Protein AF-A0A954YT57-F1 (afdb_monomer)

Nearest PDB structures (foldseek):
  4zlr-assembly1_A  TM=7.685E-01  e=3.872E-14  Drosophila melanogaster
  5ex7-assembly1_A  TM=7.494E-01  e=1.288E-13  Drosophila melanogaster
  1q7f-assembly1_A  TM=7.457E-01  e=2.349E-13  Drosophila melanogaster
  1yo8-assembly1_A  TM=1.963E-01  e=2.088E-12  Homo sapiens
  1ux6-assembly1_A  TM=4.502E-01  e=1.079E-05  Homo sapiens

pLDDT: mean 80.04, std 21.48, range [21.47, 98.56]

Foldseek 3Di:
DVVVVVVVVVVVVVVVVVVVVPPPDPDPPPPPQLQDPFKFKDFLFFQCPVDHQKFWFFQDWDAAQQGKIKTWTWIFHVVPTDTWTWIWIQHPVSDIDTLDTQCQQVPNQGQAGWNEWYADNQGWIWTQRQVSQWIWIQHPVSHIDTLFHQCAQVPPDGRHGWHYWEAELQRWIWTWHQDQWGWIWIQHPVSHIDTLDTNQQFQYWYAANQGWIWTAHQVFQFIWIQHPVSDIDTLGGVVLQAHRWAEWDAANQGWIWIDRQCSLFIWIAGPVSDIDTLDGVVNVRHRWAAWEAENQGWIWTWGDPDDPDWAIWIWTAGPVSDIDINGGGASVVHRDTAACQRYWYAHNQRWIWTRGRGTIMIMAGQQCPLSDHCSRALDRNFRDVVQDQLCPPSHGCRRDQQRNPLPAGPVRALDSRFNDPDQDQQLPPSRHLRGDQAPQNCPLQAHDPVNPNHPHHHALDRNFRDNVQDQQQPPSHGLRGDLARQNCPLQAGDPVHNNPPGHHALDRHFRDVVSDDPPPPSHGPRRADQQCPLSAGLVRALDSNFRDPDQDLQLPPSHHLRRDQAPQNCPQQAGDPDRDHPPTHHALDRNFHDVPSDDPPPPSHGPRRDPDDDDDDDDDDDDDDDDDDDDDDDDDADQQQCLPAGPVQAPPNPQHVPQPDADSNGDHDDDDDDDDDDDDDDDDDDDDDDDDDDDDDDDDDDDDDDDDDDDDDDDDDDDDD

Sequence (721 aa):
MNARKQDQRLADKTRRAALLLLVATGSLLFASSDAQAGYAISRILDGLKFKPGKYFLPEAMTVDDAGNVFVAGLQRIQDPFEETGMVLKIAVDGEITELMDATGDGQGNTLGRPQAIAVDDEGNVYVGASHSKNVFMIAPSGNVTEILDESGDGNGHTLNWPNAIDIGPDGAVYVSEFSSDRDVFKIAPNGQVSMVEGNYRCTNMAVDGDGNVFTTSEAHDNVRRTDTEGNRTEVVRREDGLETPYGLTLDGDGNVFVAGLFSDNVLKRSPDGTITEVIGPDDGLIRPFGIALNSAGTLYVTASQMVNASGSRVFEVKPNGEVTRLINFRVPETNIYLNNAEDVVVDSRDVVYIAGSSTVVKIAPDADEDGVGDVDDNCPDMANTEQTDTDGDGLGDVCDDDIDGDGVLNFADNCPTFASADLDDTDGDGIGDPCDDCTDTDGDGFGDPEFSENTCEPDNCPDVFNENQDDTDEDGLGDACDECTDTDGDGFGNPEFDPTSCDIDNCPHTANPDQADLNGDGIGDACADDTDGDGILDFADNCPTVASNDLNDTDGDGRGDACDECTDTDGDGFGDPGFSANTCPVDNCPDTPNDDQADANGDGVGDACSTRTEDDTPGQSSPGNGSSPRTQADEPESDTDGDGVPDDVDKCPNTPSDATEIDPDGCEYLDTEYEWETPTSDTQMVTPTSAPCGAMGMIAVPLIMLGLSGFGHRRRVADAV

Mean predicted aligned error: 18.2 Å

Structure (mmCIF, N/CA/C/O backbone):
data_AF-A0A954YT57-F1
#
_entry.id   AF-A0A954YT57-F1
#
loop_
_atom_site.group_PDB
_atom_site.id
_atom_site.type_symbol
_atom_site.label_atom_id
_atom_site.label_alt_id
_atom_site.label_comp_id
_atom_site.label_asym_id
_atom_site.label_entity_id
_atom_site.label_seq_id
_atom_site.pdbx_PDB_ins_code
_atom_site.Cartn_x
_atom_site.Cartn_y
_atom_site.Cartn_z
_atom_site.occupancy
_atom_site.B_iso_or_equiv
_atom_site.auth_seq_id
_atom_site.auth_comp_id
_atom_site.auth_asym_id
_atom_site.auth_atom_id
_atom_site.pdbx_PDB_model_num
ATOM 1 N N . MET A 1 1 ? 0.771 -60.830 31.333 1.00 49.91 1 MET A N 1
ATOM 2 C CA . MET A 1 1 ? 1.831 -59.828 31.605 1.00 49.91 1 MET A CA 1
ATOM 3 C C . MET A 1 1 ? 2.977 -59.790 30.581 1.00 49.91 1 MET A C 1
ATOM 5 O O . MET A 1 1 ? 3.720 -58.821 30.618 1.00 49.91 1 MET A O 1
ATOM 9 N N . ASN A 1 2 ? 3.095 -60.735 29.632 1.00 46.69 2 ASN A N 1
ATOM 10 C CA . ASN A 1 2 ? 4.126 -60.676 28.573 1.00 46.69 2 ASN A CA 1
ATOM 11 C C . ASN A 1 2 ? 3.642 -60.175 27.195 1.00 46.69 2 ASN A C 1
ATOM 13 O O . ASN A 1 2 ? 4.485 -59.825 26.384 1.00 46.69 2 ASN A O 1
ATOM 17 N N . ALA A 1 3 ? 2.330 -60.039 26.952 1.00 42.31 3 ALA A N 1
ATOM 18 C CA . ALA A 1 3 ? 1.809 -59.448 25.708 1.00 42.31 3 ALA A CA 1
ATOM 19 C C . ALA A 1 3 ? 1.867 -57.902 25.709 1.00 42.31 3 ALA A C 1
ATOM 21 O O . ALA A 1 3 ? 2.352 -57.302 24.761 1.00 42.31 3 ALA A O 1
ATOM 22 N N . ARG A 1 4 ? 1.543 -57.241 26.836 1.00 43.75 4 ARG A N 1
ATOM 23 C CA . ARG A 1 4 ? 1.638 -55.766 26.969 1.00 43.75 4 ARG A CA 1
ATOM 24 C C . ARG A 1 4 ? 3.066 -55.197 26.918 1.00 43.75 4 ARG A C 1
ATOM 26 O O . ARG A 1 4 ? 3.230 -54.003 26.717 1.00 43.75 4 ARG A O 1
ATOM 33 N N . LYS A 1 5 ? 4.100 -56.031 27.097 1.00 42.03 5 LYS A N 1
ATOM 34 C CA . LYS A 1 5 ? 5.511 -55.610 26.989 1.00 42.03 5 LYS A CA 1
ATOM 35 C C . LYS A 1 5 ? 6.080 -55.748 25.571 1.00 42.03 5 LYS A C 1
ATOM 37 O O . LYS A 1 5 ? 7.144 -55.191 25.311 1.00 42.03 5 LYS A O 1
ATOM 42 N N . GLN A 1 6 ? 5.409 -56.479 24.673 1.00 43.28 6 GLN A N 1
ATOM 43 C CA . GLN A 1 6 ? 5.810 -56.570 23.265 1.00 43.28 6 GLN A CA 1
ATOM 44 C C . GLN A 1 6 ? 5.217 -55.427 22.428 1.00 43.28 6 GLN A C 1
ATOM 46 O O . GLN A 1 6 ? 5.959 -54.862 21.630 1.00 43.28 6 GLN A O 1
ATOM 51 N N . ASP A 1 7 ? 3.986 -54.984 22.708 1.00 46.38 7 ASP A N 1
ATOM 52 C CA . ASP A 1 7 ? 3.383 -53.824 22.024 1.00 46.38 7 ASP A CA 1
ATOM 53 C C . ASP A 1 7 ? 4.095 -52.502 22.344 1.00 46.38 7 ASP A C 1
ATOM 55 O O . ASP A 1 7 ? 4.372 -51.711 21.446 1.00 46.38 7 ASP A O 1
ATOM 59 N N . GLN A 1 8 ? 4.518 -52.292 23.597 1.00 47.44 8 GLN A N 1
ATOM 60 C CA . GLN A 1 8 ? 5.313 -51.108 23.955 1.00 47.44 8 GLN A CA 1
ATOM 61 C C . GLN A 1 8 ? 6.699 -51.096 23.293 1.00 47.44 8 GLN A C 1
ATOM 63 O O . GLN A 1 8 ? 7.213 -50.029 22.992 1.00 47.44 8 GLN A O 1
ATOM 68 N N . ARG A 1 9 ? 7.304 -52.259 23.011 1.00 47.16 9 ARG A N 1
ATOM 69 C CA . ARG A 1 9 ? 8.608 -52.328 22.322 1.00 47.16 9 ARG A CA 1
ATOM 70 C C . ARG A 1 9 ? 8.506 -52.156 20.806 1.00 47.16 9 ARG A C 1
ATOM 72 O O . ARG A 1 9 ? 9.510 -51.805 20.190 1.00 47.16 9 ARG A O 1
ATOM 79 N N . LEU A 1 10 ? 7.338 -52.407 20.211 1.00 42.94 10 LEU A N 1
ATOM 80 C CA . LEU A 1 10 ? 7.090 -52.177 18.787 1.00 42.94 10 LEU A CA 1
ATOM 81 C C . LEU A 1 10 ? 6.712 -50.708 18.529 1.00 42.94 10 LEU A C 1
ATOM 83 O O . LEU A 1 10 ? 7.255 -50.099 17.611 1.00 42.94 10 LEU A O 1
ATOM 87 N N . ALA A 1 11 ? 5.913 -50.093 19.408 1.00 43.00 11 ALA A N 1
ATOM 88 C CA . ALA A 1 11 ? 5.608 -48.658 19.357 1.00 43.00 11 ALA A CA 1
ATOM 89 C C . ALA A 1 11 ? 6.862 -47.777 19.547 1.00 43.00 11 ALA A C 1
ATOM 91 O O . ALA A 1 11 ? 7.052 -46.796 18.830 1.00 43.00 11 ALA A O 1
ATOM 92 N N . ASP A 1 12 ? 7.776 -48.175 20.439 1.00 46.19 12 ASP A N 1
ATOM 93 C CA . ASP A 1 12 ? 9.014 -47.432 20.718 1.00 46.19 12 ASP A CA 1
ATOM 94 C C . ASP A 1 12 ? 10.093 -47.637 19.628 1.00 46.19 12 ASP A C 1
ATOM 96 O O . ASP A 1 12 ? 10.911 -46.758 19.364 1.00 46.19 12 ASP A O 1
ATOM 100 N N . LYS A 1 13 ? 10.059 -48.770 18.905 1.00 43.59 13 LYS A N 1
ATOM 101 C CA . LYS A 1 13 ? 10.885 -48.986 17.699 1.00 43.59 13 LYS A CA 1
ATOM 102 C C . LYS A 1 13 ? 10.374 -48.217 16.481 1.00 43.59 13 LYS A C 1
ATOM 104 O O . LYS A 1 13 ? 11.192 -47.784 15.678 1.00 43.59 13 LYS A O 1
ATOM 109 N N . THR A 1 14 ? 9.063 -48.014 16.369 1.00 43.34 14 THR A N 1
ATOM 110 C CA . THR A 1 14 ? 8.462 -47.233 15.274 1.00 43.34 14 THR A CA 1
ATOM 111 C C . THR A 1 14 ? 8.696 -45.732 15.489 1.00 43.34 14 THR A C 1
ATOM 113 O O . THR A 1 14 ? 9.052 -45.031 14.548 1.00 43.34 14 THR A O 1
ATOM 116 N N . ARG A 1 15 ? 8.666 -45.254 16.746 1.00 44.72 15 ARG A N 1
ATOM 117 C CA . ARG A 1 15 ? 9.078 -43.882 17.105 1.00 44.72 15 ARG A CA 1
ATOM 118 C C . ARG A 1 15 ? 10.580 -43.629 16.939 1.00 44.72 15 ARG A C 1
ATOM 120 O O . ARG A 1 15 ? 10.960 -42.560 16.483 1.00 44.72 15 ARG A O 1
ATOM 127 N N . ARG A 1 16 ? 11.445 -44.607 17.239 1.00 40.72 16 ARG A N 1
ATOM 128 C CA . ARG A 1 16 ? 12.899 -44.478 17.006 1.00 40.72 16 ARG A CA 1
ATOM 129 C C . ARG A 1 16 ? 13.315 -44.613 15.540 1.00 40.72 16 ARG A C 1
ATOM 131 O O . ARG A 1 16 ? 14.372 -44.106 15.195 1.00 40.72 16 ARG A O 1
ATOM 138 N N . ALA A 1 17 ? 12.519 -45.267 14.693 1.00 35.84 17 ALA A N 1
ATOM 139 C CA . ALA A 1 17 ? 12.749 -45.299 13.247 1.00 35.84 17 ALA A CA 1
ATOM 140 C C . ALA A 1 17 ? 12.279 -44.004 12.558 1.00 35.84 17 ALA A C 1
ATOM 142 O O . ALA A 1 17 ? 12.962 -43.528 11.660 1.00 35.84 17 ALA A O 1
ATOM 143 N N . ALA A 1 18 ? 11.188 -43.388 13.033 1.00 36.59 18 ALA A N 1
ATOM 144 C CA . ALA A 1 18 ? 10.742 -42.074 12.559 1.00 36.59 18 ALA A CA 1
ATOM 145 C C . ALA A 1 18 ? 11.694 -40.933 12.976 1.00 36.59 18 ALA A C 1
ATOM 147 O O . ALA A 1 18 ? 11.866 -39.975 12.234 1.00 36.59 18 ALA A O 1
ATOM 148 N N . LEU A 1 19 ? 12.380 -41.066 14.118 1.00 34.22 19 LEU A N 1
ATOM 149 C CA . LEU A 1 19 ? 13.350 -40.073 14.598 1.00 34.22 19 LEU A CA 1
ATOM 150 C C . LEU A 1 19 ? 14.771 -40.247 14.017 1.00 34.22 19 LEU A C 1
ATOM 152 O O . LEU A 1 19 ? 15.619 -39.389 14.231 1.00 34.22 19 LEU A O 1
ATOM 156 N N . LEU A 1 20 ? 15.058 -41.342 13.297 1.00 33.34 20 LEU A N 1
ATOM 157 C CA . LEU A 1 20 ? 16.372 -41.579 12.669 1.00 33.34 20 LEU A CA 1
ATOM 158 C C . LEU A 1 20 ? 16.401 -41.349 11.150 1.00 33.34 20 LEU A C 1
ATOM 160 O O . LEU A 1 20 ? 17.469 -41.467 10.557 1.00 33.34 20 LEU A O 1
ATOM 164 N N . LEU A 1 21 ? 15.271 -41.001 10.525 1.00 28.78 21 LEU A N 1
ATOM 165 C CA . LEU A 1 21 ? 15.220 -40.624 9.105 1.00 28.78 21 LEU A CA 1
ATOM 166 C C . LEU A 1 21 ? 15.270 -39.098 8.880 1.00 28.78 21 LEU A C 1
ATOM 168 O O . LEU A 1 21 ? 15.235 -38.651 7.744 1.00 28.78 21 LEU A O 1
ATOM 172 N N . LEU A 1 22 ? 15.402 -38.311 9.953 1.00 31.61 22 LEU A N 1
ATOM 173 C CA . LEU A 1 22 ? 15.392 -36.840 9.948 1.00 31.61 22 LEU A CA 1
ATOM 174 C C . LEU A 1 22 ? 16.779 -36.215 10.215 1.00 31.61 22 LEU A C 1
ATOM 176 O O . LEU A 1 22 ? 16.881 -35.065 10.619 1.00 31.61 22 LEU A O 1
ATOM 180 N N . VAL A 1 23 ? 17.867 -36.973 10.011 1.00 33.50 23 VAL A N 1
ATOM 181 C CA . VAL A 1 23 ? 19.255 -36.501 10.242 1.00 33.50 23 VAL A CA 1
ATOM 182 C C . VAL A 1 23 ? 20.136 -36.648 8.987 1.00 33.50 23 VAL A C 1
ATOM 184 O O . VAL A 1 23 ? 21.356 -36.707 9.080 1.00 33.50 23 VAL A O 1
ATOM 187 N N . ALA A 1 24 ? 19.544 -36.718 7.790 1.00 33.19 24 ALA A N 1
ATOM 188 C CA . ALA A 1 24 ? 20.300 -36.813 6.530 1.00 33.19 24 ALA A CA 1
ATOM 189 C C . ALA A 1 24 ? 20.055 -35.663 5.536 1.00 33.19 24 ALA A C 1
ATOM 191 O O . ALA A 1 24 ? 20.683 -35.636 4.484 1.00 33.19 24 ALA A O 1
ATOM 192 N N . THR A 1 25 ? 19.228 -34.680 5.885 1.00 31.88 25 THR A N 1
ATOM 193 C CA . THR A 1 25 ? 19.139 -33.393 5.187 1.00 31.88 25 THR A CA 1
ATOM 194 C C . THR A 1 25 ? 19.269 -32.315 6.251 1.00 31.88 25 THR A C 1
ATOM 196 O O . THR A 1 25 ? 18.513 -32.298 7.220 1.00 31.88 25 THR A O 1
ATOM 199 N N . GLY A 1 26 ? 20.313 -31.497 6.155 1.00 34.31 26 GLY A N 1
ATOM 200 C CA . GLY A 1 26 ? 20.599 -30.451 7.127 1.00 34.31 26 GLY A CA 1
ATOM 201 C C . GLY A 1 26 ? 19.482 -29.416 7.169 1.00 34.31 26 GLY A C 1
ATOM 202 O O . GLY A 1 26 ? 19.495 -28.471 6.396 1.00 34.31 26 GLY A O 1
ATOM 203 N N . SER A 1 27 ? 18.544 -29.586 8.094 1.00 34.69 27 SER A N 1
ATOM 204 C CA . SER A 1 27 ? 17.594 -28.556 8.512 1.00 34.69 27 SER A CA 1
ATOM 205 C C . SER A 1 27 ? 17.228 -28.812 9.973 1.00 34.69 27 SER A C 1
ATOM 207 O O . SER A 1 27 ? 16.139 -29.268 10.302 1.00 34.69 27 SER A O 1
ATOM 209 N N . LEU A 1 28 ? 18.172 -28.541 10.880 1.00 30.89 28 LEU A N 1
ATOM 210 C CA . LEU A 1 28 ? 17.805 -28.135 12.237 1.00 30.89 28 LEU A CA 1
ATOM 211 C C . LEU A 1 28 ? 17.517 -26.629 12.179 1.00 30.89 28 LEU A C 1
ATOM 213 O O . LEU A 1 28 ? 18.297 -25.810 12.656 1.00 30.89 28 LEU A O 1
ATOM 217 N N . LEU A 1 29 ? 16.411 -26.273 11.528 1.00 28.66 29 LEU A N 1
ATOM 218 C CA . LEU A 1 29 ? 15.753 -25.008 11.799 1.00 28.66 29 LEU A CA 1
ATOM 219 C C . LEU A 1 29 ? 15.015 -25.225 13.116 1.00 28.66 29 LEU A C 1
ATOM 221 O O . LEU A 1 29 ? 14.110 -26.052 13.223 1.00 28.66 29 LEU A O 1
ATOM 225 N N . PHE A 1 30 ? 15.465 -24.532 14.156 1.00 27.45 30 PHE A N 1
ATOM 226 C CA . PHE A 1 30 ? 14.557 -24.178 15.230 1.00 27.45 30 PHE A CA 1
ATOM 227 C C . PHE A 1 30 ? 13.399 -23.444 14.549 1.00 27.45 30 PHE A C 1
ATOM 229 O O . PHE A 1 30 ? 13.620 -22.373 13.997 1.00 27.45 30 PHE A O 1
ATOM 236 N N . ALA A 1 31 ? 12.211 -24.046 14.510 1.00 28.25 31 ALA A N 1
ATOM 237 C CA . ALA A 1 31 ? 11.005 -23.317 14.156 1.00 28.25 31 ALA A CA 1
ATOM 238 C C . ALA A 1 31 ? 10.847 -22.203 15.199 1.00 28.25 31 ALA A C 1
ATOM 240 O O . ALA A 1 31 ? 10.518 -22.465 16.357 1.00 28.25 31 ALA A O 1
ATOM 241 N N . SER A 1 32 ? 11.212 -20.992 14.794 1.00 31.03 32 SER A N 1
ATOM 242 C CA . SER A 1 32 ? 10.921 -19.735 15.475 1.00 31.03 32 SER A CA 1
ATOM 243 C C . SER A 1 32 ? 10.163 -18.801 14.529 1.00 31.03 32 SER A C 1
ATOM 245 O O . SER A 1 32 ? 10.437 -17.604 14.517 1.00 31.03 32 SER A O 1
ATOM 247 N N . SER A 1 33 ? 9.260 -19.345 13.711 1.00 33.66 33 SER A N 1
ATOM 248 C CA . SER A 1 33 ? 8.214 -18.551 13.067 1.00 33.66 33 SER A CA 1
ATOM 249 C C . SER A 1 33 ? 7.067 -18.437 14.077 1.00 33.66 33 SER A C 1
ATOM 251 O O . SER A 1 33 ? 6.221 -19.321 14.186 1.00 33.66 33 SER A O 1
ATOM 253 N N . ASP A 1 34 ? 7.132 -17.415 14.935 1.00 41.03 34 ASP A N 1
ATOM 254 C CA . ASP A 1 34 ? 5.986 -16.978 15.752 1.00 41.03 34 ASP A CA 1
ATOM 255 C C . ASP A 1 34 ? 5.179 -15.882 15.000 1.00 41.03 34 ASP A C 1
ATOM 257 O O . ASP A 1 34 ? 4.451 -15.126 15.644 1.00 41.03 34 ASP A O 1
ATOM 261 N N . ALA A 1 35 ? 5.311 -15.739 13.668 1.00 44.31 35 ALA A N 1
ATOM 262 C CA . ALA A 1 35 ? 4.188 -15.257 12.862 1.00 44.31 35 ALA A CA 1
ATOM 263 C C . ALA A 1 35 ? 3.252 -16.444 12.624 1.00 44.31 35 ALA A C 1
ATOM 265 O O . ALA A 1 35 ? 3.685 -17.558 12.314 1.00 44.31 35 ALA A O 1
ATOM 266 N N . GLN A 1 36 ? 1.976 -16.239 12.913 1.00 60.84 36 GLN A N 1
ATOM 267 C CA . GLN A 1 36 ? 0.977 -17.285 12.808 1.00 60.84 36 GLN A CA 1
ATOM 268 C C . GLN A 1 36 ? 0.628 -17.423 11.320 1.00 60.84 36 GLN A C 1
ATOM 270 O O . GLN A 1 36 ? 0.072 -16.486 10.766 1.00 60.84 36 GLN A O 1
ATOM 275 N N . ALA A 1 37 ? 0.972 -18.559 10.703 1.00 66.31 37 ALA A N 1
ATOM 276 C CA . ALA A 1 37 ? 0.585 -18.911 9.330 1.00 66.31 37 ALA A CA 1
ATOM 277 C C . ALA A 1 37 ? -0.864 -18.483 9.029 1.00 66.31 37 ALA A C 1
ATOM 279 O O . ALA A 1 37 ? -1.754 -18.760 9.848 1.00 66.31 37 ALA A O 1
ATOM 280 N N . GLY A 1 38 ? -1.076 -17.816 7.895 1.00 83.75 38 GLY A N 1
ATOM 281 C CA . GLY A 1 38 ? -2.380 -17.308 7.471 1.00 83.75 38 GLY A CA 1
ATOM 282 C C . GLY A 1 38 ? -2.727 -15.868 7.888 1.00 83.75 38 GLY A C 1
ATOM 283 O O . GLY A 1 38 ? -3.903 -15.511 7.809 1.00 83.75 38 GLY A O 1
ATOM 284 N N . TYR A 1 39 ? -1.783 -15.080 8.429 1.00 88.06 39 TYR A N 1
ATOM 285 C CA . TYR A 1 39 ? -2.041 -13.689 8.840 1.00 88.06 39 TYR A CA 1
ATOM 286 C C . TYR A 1 39 ? -0.874 -12.729 8.570 1.00 88.06 39 TYR A C 1
ATOM 288 O O . TYR A 1 39 ? 0.236 -12.930 9.074 1.00 88.06 39 TYR A O 1
ATOM 296 N N . ALA A 1 40 ? -1.195 -11.585 7.967 1.00 88.56 40 ALA A N 1
ATOM 297 C CA . ALA A 1 40 ? -0.329 -10.421 7.863 1.00 88.56 40 ALA A CA 1
ATOM 298 C C . ALA A 1 40 ? -0.466 -9.544 9.118 1.00 88.56 40 ALA A C 1
ATOM 300 O O . ALA A 1 40 ? -1.567 -9.190 9.559 1.00 88.56 40 ALA A O 1
ATOM 301 N N . ILE A 1 41 ? 0.666 -9.172 9.726 1.00 87.25 41 ILE A N 1
ATOM 302 C CA . ILE A 1 41 ? 0.693 -8.374 10.961 1.00 87.25 41 ILE A CA 1
ATOM 303 C C . ILE A 1 41 ? 1.524 -7.111 10.760 1.00 87.25 41 ILE A C 1
ATOM 305 O O . ILE A 1 41 ? 2.745 -7.173 10.626 1.00 87.25 41 ILE A O 1
ATOM 309 N N . SER A 1 42 ? 0.898 -5.942 10.869 1.00 84.69 42 SER A N 1
ATOM 310 C CA . SER A 1 42 ? 1.562 -4.653 10.651 1.00 84.69 42 SER A CA 1
ATOM 311 C C . SER A 1 42 ? 1.306 -3.653 11.784 1.00 84.69 42 SER A C 1
ATOM 313 O O . SER A 1 42 ? 0.387 -3.787 12.597 1.00 84.69 42 SER A O 1
ATOM 315 N N . ARG A 1 43 ? 2.175 -2.639 11.900 1.00 84.44 43 ARG A N 1
ATOM 316 C CA . ARG A 1 43 ? 1.969 -1.506 12.819 1.00 84.44 43 ARG A CA 1
ATOM 317 C C . ARG A 1 43 ? 1.343 -0.360 12.043 1.00 84.44 43 ARG A C 1
ATOM 319 O O . ARG A 1 43 ? 1.968 0.135 11.113 1.00 84.44 43 ARG A O 1
ATOM 326 N N . ILE A 1 44 ? 0.194 0.125 12.495 1.00 80.25 44 ILE A N 1
ATOM 327 C CA . ILE A 1 44 ? -0.429 1.320 11.913 1.00 80.25 44 ILE A CA 1
ATOM 328 C C . ILE A 1 44 ? 0.132 2.577 12.574 1.00 80.25 44 ILE A C 1
ATOM 330 O O . ILE A 1 44 ? 0.552 3.525 11.919 1.00 80.25 44 ILE A O 1
ATOM 334 N N . LEU A 1 45 ? 0.187 2.570 13.907 1.00 73.81 45 LEU A N 1
ATOM 335 C CA . LEU A 1 45 ? 0.735 3.669 14.695 1.00 73.81 45 LEU A CA 1
ATOM 336 C C . LEU A 1 45 ? 2.017 3.211 15.384 1.00 73.81 45 LEU A C 1
ATOM 338 O O . LEU A 1 45 ? 2.007 2.241 16.140 1.00 73.81 45 LEU A O 1
ATOM 342 N N . ASP A 1 46 ? 3.115 3.928 15.163 1.00 66.31 46 ASP A N 1
ATOM 343 C CA . ASP A 1 46 ? 4.347 3.793 15.943 1.00 66.31 46 ASP A CA 1
ATOM 344 C C . ASP A 1 46 ? 4.629 5.137 16.612 1.00 66.31 46 ASP A C 1
ATOM 346 O O . ASP A 1 46 ? 4.596 6.170 15.939 1.00 66.31 46 ASP A O 1
ATOM 350 N N . GLY A 1 47 ? 4.883 5.134 17.923 1.00 55.38 47 GLY A N 1
ATOM 351 C CA . GLY A 1 47 ? 4.939 6.299 18.815 1.00 55.38 47 GLY A CA 1
ATOM 352 C C . GLY A 1 47 ? 5.935 7.417 18.459 1.00 55.38 47 GLY A C 1
ATOM 353 O O . GLY A 1 47 ? 6.181 8.289 19.274 1.00 55.38 47 GLY A O 1
ATOM 354 N N . LEU A 1 48 ? 6.517 7.436 17.266 1.00 49.34 48 LEU A N 1
ATOM 355 C CA . LEU A 1 48 ? 7.332 8.533 16.744 1.00 49.34 48 LEU A CA 1
ATOM 356 C C . LEU A 1 48 ? 6.784 9.139 15.440 1.00 49.34 48 LEU A C 1
ATOM 358 O O . LEU A 1 48 ? 7.292 10.175 15.011 1.00 49.34 48 LEU A O 1
ATOM 362 N N . LYS A 1 49 ? 5.781 8.513 14.803 1.00 53.41 49 LYS A N 1
ATOM 363 C CA . LYS A 1 49 ? 5.397 8.794 13.409 1.00 53.41 49 LYS A CA 1
ATOM 364 C C . LYS A 1 49 ? 4.087 9.560 13.214 1.00 53.41 49 LYS A C 1
ATOM 366 O O . LYS A 1 49 ? 3.900 10.092 12.131 1.00 53.41 49 LYS A O 1
ATOM 371 N N . PHE A 1 50 ? 3.221 9.699 14.224 1.00 57.31 50 PHE A N 1
ATOM 372 C CA . PHE A 1 50 ? 2.025 10.541 14.048 1.00 57.31 50 PHE A CA 1
ATOM 373 C C . PHE A 1 50 ? 2.386 12.037 13.973 1.00 57.31 50 PHE A C 1
ATOM 375 O O . PHE A 1 50 ? 1.909 12.763 13.108 1.00 57.31 50 PHE A O 1
ATOM 382 N N . LYS A 1 51 ? 3.276 12.504 14.861 1.00 62.81 51 LYS A N 1
ATOM 383 C CA . LYS A 1 51 ? 3.890 13.843 14.820 1.00 62.81 51 LYS A CA 1
ATOM 384 C C . LYS A 1 51 ? 5.353 13.730 15.284 1.00 62.81 51 LYS A C 1
ATOM 386 O O . LYS A 1 51 ? 5.590 13.069 16.298 1.00 62.81 51 LYS A O 1
ATOM 391 N N . PRO A 1 52 ? 6.332 14.377 14.618 1.00 62.62 52 PRO A N 1
ATOM 392 C CA . PRO A 1 52 ? 7.738 14.289 15.014 1.00 62.62 52 PRO A CA 1
ATOM 393 C C . PRO A 1 52 ? 7.946 14.640 16.496 1.00 62.62 52 PRO A C 1
ATOM 395 O O . PRO A 1 52 ? 7.556 15.715 16.950 1.00 62.62 52 PRO A O 1
ATOM 398 N N . GLY A 1 53 ? 8.551 13.723 17.258 1.00 64.62 53 GLY A N 1
ATOM 399 C CA . GLY A 1 53 ? 8.852 13.919 18.683 1.00 64.62 53 GLY A CA 1
ATOM 400 C C . GLY A 1 53 ? 7.664 13.777 19.647 1.00 64.62 53 GLY A C 1
ATOM 401 O O . GLY A 1 53 ? 7.806 14.134 20.819 1.00 64.62 53 GLY A O 1
ATOM 402 N N . LYS A 1 54 ? 6.510 13.266 19.192 1.00 73.56 54 LYS A N 1
ATOM 403 C CA . LYS A 1 54 ? 5.329 13.012 20.033 1.00 73.56 54 LYS A CA 1
ATOM 404 C C . LYS A 1 54 ? 4.904 11.545 19.975 1.00 73.56 54 LYS A C 1
ATOM 406 O O . LYS A 1 54 ? 4.775 10.986 18.891 1.00 73.56 54 LYS A O 1
ATOM 411 N N . TYR A 1 55 ? 4.616 10.969 21.142 1.00 77.88 55 TYR A N 1
ATOM 412 C CA . TYR A 1 55 ? 4.116 9.598 21.274 1.00 77.88 55 TYR A CA 1
ATOM 413 C C . TYR A 1 55 ? 2.603 9.605 21.419 1.00 77.88 55 TYR A C 1
ATOM 415 O O . TYR A 1 55 ? 2.067 10.446 22.135 1.00 77.88 55 TYR A O 1
ATOM 423 N N . PHE A 1 56 ? 1.920 8.666 20.773 1.00 85.38 56 PHE A N 1
ATOM 424 C CA . PHE A 1 56 ? 0.502 8.430 21.007 1.00 85.38 56 PHE A CA 1
ATOM 425 C C . PHE A 1 56 ? 0.316 7.166 21.842 1.00 85.38 56 PHE A C 1
ATOM 427 O O . PHE A 1 56 ? 0.937 6.141 21.561 1.00 85.38 56 PHE A O 1
ATOM 434 N N . LEU A 1 57 ? -0.500 7.273 22.884 1.00 86.81 57 LEU A N 1
ATOM 435 C CA . LEU A 1 57 ? -0.854 6.211 23.815 1.00 86.81 57 LEU A CA 1
ATOM 436 C C . LEU A 1 57 ? -2.356 5.945 23.618 1.00 86.81 57 LEU A C 1
ATOM 438 O O . LEU A 1 57 ? -3.159 6.724 24.138 1.00 86.81 57 LEU A O 1
ATOM 442 N N . PRO A 1 58 ? -2.750 4.946 22.812 1.00 89.94 58 PRO A N 1
ATOM 443 C CA . PRO A 1 58 ? -4.161 4.624 22.625 1.00 89.94 58 PRO A CA 1
ATOM 444 C C . PRO A 1 58 ? -4.743 4.056 23.930 1.00 89.94 58 PRO A C 1
ATOM 446 O O . PRO A 1 58 ? -4.097 3.234 24.575 1.00 89.94 58 PRO A O 1
ATOM 449 N N . GLU A 1 59 ? -5.935 4.516 24.317 1.00 89.00 59 GLU A N 1
ATOM 450 C CA . GLU A 1 59 ? -6.664 4.055 25.514 1.00 89.00 59 GLU A CA 1
ATOM 451 C C . GLU A 1 59 ? -7.945 3.284 25.139 1.00 89.00 59 GLU A C 1
ATOM 453 O O . GLU A 1 59 ? -8.306 2.341 25.836 1.00 89.00 59 GLU A O 1
ATOM 458 N N . ALA A 1 60 ? -8.630 3.657 24.049 1.00 92.69 60 ALA A N 1
ATOM 459 C CA . ALA A 1 60 ? -9.857 2.995 23.592 1.00 92.69 60 ALA A CA 1
ATOM 460 C C . ALA A 1 60 ? -10.008 3.060 22.067 1.00 92.69 60 ALA A C 1
ATOM 462 O O . ALA A 1 60 ? -9.540 4.016 21.433 1.00 92.69 60 ALA A O 1
ATOM 463 N N . MET A 1 61 ? -10.683 2.069 21.483 1.00 95.56 61 MET A N 1
ATOM 464 C CA . MET A 1 61 ? -10.941 1.983 20.048 1.00 95.56 61 MET A CA 1
ATOM 465 C C . MET A 1 61 ? -12.385 1.603 19.729 1.00 95.56 61 MET A C 1
ATOM 467 O O . MET A 1 61 ? -13.083 0.964 20.505 1.00 95.56 61 MET A O 1
ATOM 471 N N . THR A 1 62 ? -12.822 1.986 18.537 1.00 96.69 62 THR A N 1
ATOM 472 C CA . THR A 1 62 ? -14.068 1.520 17.924 1.00 96.69 62 THR A CA 1
ATOM 473 C C . THR A 1 62 ? -13.886 1.482 16.407 1.00 96.69 62 THR A C 1
ATOM 475 O O . THR A 1 62 ? -12.920 2.048 15.888 1.00 96.69 62 THR A O 1
ATOM 478 N N . VAL A 1 63 ? -14.778 0.807 15.695 1.00 96.50 63 VAL A N 1
ATOM 479 C CA . VAL A 1 63 ? -14.726 0.661 14.239 1.00 96.50 63 VAL A CA 1
ATOM 480 C C . VAL A 1 63 ? -16.120 0.861 13.662 1.00 96.50 63 VAL A C 1
ATOM 482 O O . VAL A 1 63 ? -17.093 0.432 14.277 1.00 96.50 63 VAL A O 1
ATOM 485 N N . ASP A 1 64 ? -16.218 1.553 12.527 1.00 95.44 64 ASP A N 1
ATOM 486 C CA . ASP A 1 64 ? -17.486 1.702 11.805 1.00 95.44 64 ASP A CA 1
ATOM 487 C C . ASP A 1 64 ? -17.700 0.580 10.776 1.00 95.44 64 ASP A C 1
ATOM 489 O O . ASP A 1 64 ? -16.793 -0.190 10.454 1.00 95.44 64 ASP A O 1
ATOM 493 N N . ASP A 1 65 ? -18.906 0.513 10.212 1.00 91.44 65 ASP A N 1
ATOM 494 C CA . ASP A 1 65 ? -19.269 -0.474 9.186 1.00 91.44 65 ASP A CA 1
ATOM 495 C C . ASP A 1 65 ? -18.422 -0.373 7.906 1.00 91.44 65 ASP A C 1
ATOM 497 O O . ASP A 1 65 ? -18.320 -1.342 7.149 1.00 91.44 65 ASP A O 1
ATOM 501 N N . ALA A 1 66 ? -17.815 0.792 7.655 1.00 92.69 66 ALA A N 1
ATOM 502 C CA . ALA A 1 66 ? -16.923 1.011 6.525 1.00 92.69 66 ALA A CA 1
ATOM 503 C C . ALA A 1 66 ? -15.491 0.513 6.792 1.00 92.69 66 ALA A C 1
ATOM 505 O O . ALA A 1 66 ? -14.688 0.512 5.865 1.00 92.69 66 ALA A O 1
ATOM 506 N N . GLY A 1 67 ? -15.165 0.088 8.017 1.00 92.56 67 GLY A N 1
ATOM 507 C CA . GLY A 1 67 ? -13.836 -0.387 8.405 1.00 92.56 67 GLY A CA 1
ATOM 508 C C . GLY A 1 67 ? -12.876 0.720 8.849 1.00 92.56 67 GLY A C 1
ATOM 509 O O . GLY A 1 67 ? -11.680 0.468 8.990 1.00 92.56 67 GLY A O 1
ATOM 510 N N . ASN A 1 68 ? -13.361 1.945 9.084 1.00 94.56 68 ASN A N 1
ATOM 511 C CA . ASN A 1 68 ? -12.538 2.993 9.679 1.00 94.56 68 ASN A CA 1
ATOM 512 C C . ASN A 1 68 ? -12.406 2.761 11.182 1.00 94.56 68 ASN A C 1
ATOM 514 O O . ASN A 1 68 ? -13.403 2.606 11.888 1.00 94.56 68 ASN A O 1
ATOM 518 N N . VAL A 1 69 ? -11.180 2.831 11.689 1.00 95.94 69 VAL A N 1
ATOM 519 C CA . VAL A 1 69 ? -10.894 2.649 13.112 1.00 95.94 69 VAL A CA 1
ATOM 520 C C . VAL A 1 69 ? -10.715 4.000 13.779 1.00 95.94 69 VAL A C 1
ATOM 522 O O . VAL A 1 69 ? -9.892 4.817 13.367 1.00 95.94 69 VAL A O 1
ATOM 525 N N . PHE A 1 70 ? -11.459 4.237 14.849 1.00 97.19 70 PHE A N 1
ATOM 526 C CA . PHE A 1 70 ? -11.362 5.449 15.646 1.00 97.19 70 PHE A CA 1
ATOM 527 C C . PHE A 1 70 ? -10.638 5.140 16.945 1.00 97.19 70 PHE A C 1
ATOM 529 O O . PHE A 1 70 ? -10.981 4.190 17.646 1.00 97.19 70 PHE A O 1
ATOM 536 N N . VAL A 1 71 ? -9.634 5.950 17.271 1.00 95.56 71 VAL A N 1
ATOM 537 C CA . VAL A 1 71 ? -8.746 5.706 18.406 1.00 95.56 71 VAL A CA 1
ATOM 538 C C . VAL A 1 71 ? -8.721 6.926 19.309 1.00 95.56 71 VAL A C 1
ATOM 540 O O . VAL A 1 71 ? -8.289 8.007 18.904 1.00 95.56 71 VAL A O 1
ATOM 543 N N . ALA A 1 72 ? -9.152 6.748 20.552 1.00 95.38 72 ALA A N 1
ATOM 544 C CA . ALA A 1 72 ? -9.048 7.752 21.600 1.00 95.38 72 ALA A CA 1
ATOM 545 C C . ALA A 1 72 ? -7.797 7.476 22.440 1.00 95.38 72 ALA A C 1
ATOM 547 O O . ALA A 1 72 ? -7.522 6.332 22.807 1.00 95.38 72 ALA A O 1
ATOM 548 N N . GLY A 1 73 ? -7.020 8.512 22.744 1.00 92.62 73 GLY A N 1
ATOM 549 C CA . GLY A 1 73 ? -5.842 8.339 23.581 1.00 92.62 73 GLY A CA 1
ATOM 550 C C . GLY A 1 73 ? -5.150 9.626 24.000 1.00 92.62 73 GLY A C 1
ATOM 551 O O . GLY A 1 73 ? -5.680 10.737 23.902 1.00 92.62 73 GLY A O 1
ATOM 552 N N . LEU A 1 74 ? -3.921 9.464 24.481 1.00 89.94 74 LEU A N 1
ATOM 553 C CA . LEU A 1 74 ? -3.073 10.546 24.960 1.00 89.94 74 LEU A CA 1
ATOM 554 C C . LEU A 1 74 ? -1.910 10.783 24.004 1.00 89.94 74 LEU A C 1
ATOM 556 O O . LEU A 1 74 ? -1.152 9.878 23.663 1.00 89.94 74 LEU A O 1
ATOM 560 N N . GLN A 1 75 ? -1.714 12.036 23.625 1.00 87.94 75 GLN A N 1
ATOM 561 C CA . GLN A 1 75 ? -0.488 12.496 23.001 1.00 87.94 75 GLN A CA 1
ATOM 562 C C . GLN A 1 75 ? 0.494 12.929 24.091 1.00 87.94 75 GLN A C 1
ATOM 564 O O . GLN A 1 75 ? 0.233 13.869 24.838 1.00 87.94 75 GLN A O 1
ATOM 569 N N . ARG A 1 76 ? 1.643 12.260 24.161 1.00 82.81 76 ARG A N 1
ATOM 570 C CA . ARG A 1 76 ? 2.718 12.536 25.109 1.00 82.81 76 ARG A CA 1
ATOM 571 C C . ARG A 1 76 ? 3.846 13.321 24.447 1.00 82.81 76 ARG A C 1
ATOM 573 O O . ARG A 1 76 ? 4.436 12.882 23.456 1.00 82.81 76 ARG A O 1
ATOM 580 N N . ILE A 1 77 ? 4.177 14.462 25.045 1.00 72.31 77 ILE A N 1
ATOM 581 C CA . ILE A 1 77 ? 5.267 15.358 24.648 1.00 72.31 77 ILE A CA 1
ATOM 582 C C . ILE A 1 77 ? 6.412 15.190 25.654 1.00 72.31 77 ILE A C 1
ATOM 584 O O . ILE A 1 77 ? 6.185 15.144 26.862 1.00 72.31 77 ILE A O 1
ATOM 588 N N . GLN A 1 78 ? 7.646 15.017 25.169 1.00 66.94 78 GLN A N 1
ATOM 589 C CA . GLN A 1 78 ? 8.780 14.632 26.020 1.00 66.94 78 GLN A CA 1
ATOM 590 C C . GLN A 1 78 ? 9.424 15.818 26.767 1.00 66.94 78 GLN A C 1
ATOM 592 O O . GLN A 1 78 ? 10.081 15.590 27.784 1.00 66.94 78 GLN A O 1
ATOM 597 N N . ASP A 1 79 ? 9.213 17.063 26.318 1.00 60.00 79 ASP A N 1
ATOM 598 C CA . ASP A 1 79 ? 9.749 18.270 26.964 1.00 60.00 79 ASP A CA 1
ATOM 599 C C . ASP A 1 79 ? 8.906 19.539 26.671 1.00 60.00 79 ASP A C 1
ATOM 601 O O . ASP A 1 79 ? 8.880 19.993 25.523 1.00 60.00 79 ASP A O 1
ATOM 605 N N . PRO A 1 80 ? 8.231 20.134 27.678 1.00 60.31 80 PRO A N 1
ATOM 606 C CA . PRO A 1 80 ? 7.993 19.580 29.013 1.00 60.31 80 PRO A CA 1
ATOM 607 C C . PRO A 1 80 ? 7.111 18.324 28.937 1.00 60.31 80 PRO A C 1
ATOM 609 O O . PRO A 1 80 ? 6.385 18.127 27.968 1.00 60.31 80 PRO A O 1
ATOM 612 N N . PHE A 1 81 ? 7.170 17.472 29.967 1.00 70.81 81 PHE A N 1
ATOM 613 C CA . PHE A 1 81 ? 6.298 16.298 30.058 1.00 70.81 81 PHE A CA 1
ATOM 614 C C . PHE A 1 81 ? 4.834 16.744 30.136 1.00 70.81 81 PHE A C 1
ATOM 616 O O . PHE A 1 81 ? 4.388 17.229 31.179 1.00 70.81 81 PHE A O 1
ATOM 623 N N . GLU A 1 82 ? 4.108 16.579 29.037 1.00 77.31 82 GLU A N 1
ATOM 624 C CA . GLU A 1 82 ? 2.694 16.922 28.917 1.00 77.31 82 GLU A CA 1
ATOM 625 C C . GLU A 1 82 ? 1.960 15.793 28.191 1.00 77.31 82 GLU A C 1
ATOM 627 O O . GLU A 1 82 ? 2.463 15.245 27.208 1.00 77.31 82 GLU A O 1
ATOM 632 N N . GLU A 1 83 ? 0.789 15.429 28.710 1.00 85.19 83 GLU A N 1
ATOM 633 C CA . GLU A 1 83 ? -0.124 14.463 28.105 1.00 85.19 83 GLU A CA 1
ATOM 634 C C . GLU A 1 83 ? -1.423 15.192 27.768 1.00 85.19 83 GLU A C 1
ATOM 636 O O . GLU A 1 83 ? -2.108 15.707 28.654 1.00 85.19 83 GLU A O 1
ATOM 641 N N . THR A 1 84 ? -1.741 15.261 26.480 1.00 89.44 84 THR A N 1
ATOM 642 C CA . THR A 1 84 ? -2.920 15.949 25.948 1.00 89.44 84 THR A CA 1
ATOM 643 C C . THR A 1 84 ? -3.848 14.943 25.284 1.00 89.44 84 THR A C 1
ATOM 645 O O . THR A 1 84 ? -3.371 14.065 24.568 1.00 89.44 84 THR A O 1
ATOM 648 N N . GLY A 1 85 ? -5.161 15.059 25.499 1.00 93.06 85 GLY A N 1
ATOM 649 C CA . GLY A 1 85 ? -6.135 14.192 24.833 1.00 93.06 85 GLY A CA 1
ATOM 650 C C . GLY A 1 85 ? -6.104 14.361 23.315 1.00 93.06 85 GLY A C 1
ATOM 651 O O . GLY A 1 85 ? -5.860 15.462 22.819 1.00 93.06 85 GLY A O 1
ATOM 652 N N . MET A 1 86 ? -6.328 13.268 22.591 1.00 93.56 86 MET A N 1
ATOM 653 C CA . MET A 1 86 ? -6.403 13.256 21.134 1.00 93.56 86 MET A CA 1
ATOM 654 C C . MET A 1 86 ? -7.317 12.123 20.654 1.00 93.56 86 MET A C 1
ATOM 656 O O . MET A 1 86 ? -7.367 11.059 21.273 1.00 93.56 86 MET A O 1
ATOM 660 N N . VAL A 1 87 ? -8.012 12.356 19.543 1.00 96.12 87 VAL A N 1
ATOM 661 C CA . VAL A 1 87 ? -8.843 11.366 18.849 1.00 96.12 87 VAL A CA 1
ATOM 662 C C . VAL A 1 87 ? -8.384 11.286 17.402 1.00 96.12 87 VAL A C 1
ATOM 664 O O . VAL A 1 87 ? -8.282 12.313 16.727 1.00 96.12 87 VAL A O 1
ATOM 667 N N . LEU A 1 88 ? -8.101 10.074 16.937 1.00 94.56 88 LEU A N 1
ATOM 668 C CA . LEU A 1 88 ? -7.648 9.785 15.582 1.00 94.56 88 LEU A CA 1
ATOM 669 C C . LEU A 1 88 ? -8.688 8.952 14.835 1.00 94.56 88 LEU A C 1
ATOM 671 O O . LEU A 1 88 ? -9.371 8.130 15.441 1.00 94.56 88 LEU A O 1
ATOM 675 N N . LYS A 1 89 ? -8.748 9.135 13.520 1.00 94.75 89 LYS A N 1
ATOM 676 C CA . LYS A 1 89 ? -9.352 8.204 12.569 1.00 94.75 89 LYS A CA 1
ATOM 677 C C . LYS A 1 89 ? -8.230 7.543 11.779 1.00 94.75 89 LYS A C 1
ATOM 679 O O . LYS A 1 89 ? -7.340 8.243 11.311 1.00 94.75 89 LYS A O 1
ATOM 684 N N . ILE A 1 90 ? -8.288 6.231 11.637 1.00 92.62 90 ILE A N 1
ATOM 685 C CA . ILE A 1 90 ? -7.489 5.434 10.712 1.00 92.62 90 ILE A CA 1
ATOM 686 C C . ILE A 1 90 ? -8.467 4.969 9.636 1.00 92.62 90 ILE A C 1
ATOM 688 O O . ILE A 1 90 ? -9.381 4.194 9.925 1.00 92.62 90 ILE A O 1
ATOM 692 N N . ALA A 1 91 ? -8.328 5.501 8.430 1.00 91.81 91 ALA A N 1
ATOM 693 C CA . ALA A 1 91 ? -9.127 5.097 7.289 1.00 91.81 91 ALA A CA 1
ATOM 694 C C . ALA A 1 91 ? -8.681 3.728 6.755 1.00 91.81 91 ALA A C 1
ATOM 696 O O . ALA A 1 91 ? -7.620 3.209 7.109 1.00 91.81 91 ALA A O 1
ATOM 697 N N . VAL A 1 92 ? -9.529 3.132 5.919 1.00 89.31 92 VAL A N 1
ATOM 698 C CA . VAL A 1 92 ? -9.296 1.811 5.321 1.00 89.31 92 VAL A CA 1
ATOM 699 C C . VAL A 1 92 ? -7.998 1.756 4.512 1.00 89.31 92 VAL A C 1
ATOM 701 O O . VAL A 1 92 ? -7.273 0.774 4.616 1.00 89.31 92 VAL A O 1
ATOM 704 N N . ASP A 1 93 ? -7.691 2.827 3.784 1.00 83.88 93 ASP A N 1
ATOM 705 C CA . ASP A 1 93 ? -6.463 3.024 3.000 1.00 83.88 93 ASP A CA 1
ATOM 706 C C . ASP A 1 93 ? -5.219 3.328 3.863 1.00 83.88 93 ASP A C 1
ATOM 708 O O . ASP A 1 93 ? -4.128 3.566 3.349 1.00 83.88 93 ASP A O 1
ATOM 712 N N . GLY A 1 94 ? -5.370 3.345 5.190 1.00 84.56 94 GLY A N 1
ATOM 713 C CA . GLY A 1 94 ? -4.307 3.660 6.135 1.00 84.56 94 GLY A CA 1
ATOM 714 C C . GLY A 1 94 ? -4.104 5.154 6.395 1.00 84.56 94 GLY A C 1
ATOM 715 O O . GLY A 1 94 ? -3.232 5.492 7.203 1.00 84.56 94 GLY A O 1
ATOM 716 N N . GLU A 1 95 ? -4.891 6.059 5.792 1.00 89.50 95 GLU A N 1
ATOM 717 C CA . GLU A 1 95 ? -4.805 7.489 6.099 1.00 89.50 95 GLU A CA 1
ATOM 718 C C . GLU A 1 95 ? -5.159 7.737 7.575 1.00 89.50 95 GLU A C 1
ATOM 720 O O . GLU A 1 95 ? -6.196 7.299 8.078 1.00 89.50 95 GLU A O 1
ATOM 725 N N . ILE A 1 96 ? -4.297 8.465 8.291 1.00 89.69 96 ILE A N 1
ATOM 726 C CA . ILE A 1 96 ? -4.516 8.795 9.701 1.00 89.69 96 ILE A CA 1
ATOM 727 C C . ILE A 1 96 ? -4.850 10.278 9.844 1.00 89.69 96 ILE A C 1
ATOM 729 O O . ILE A 1 96 ? -3.996 11.144 9.642 1.00 89.69 96 ILE A O 1
ATOM 733 N N . THR A 1 97 ? -6.068 10.576 10.289 1.00 91.75 97 THR A N 1
ATOM 734 C CA . THR A 1 97 ? -6.571 11.944 10.469 1.00 91.75 97 THR A CA 1
ATOM 735 C C . THR A 1 97 ? -6.792 12.262 11.951 1.00 91.75 97 THR A C 1
ATOM 737 O O . THR A 1 97 ? -7.366 11.469 12.695 1.00 91.75 97 THR A O 1
ATOM 740 N N . GLU A 1 98 ? -6.378 13.450 12.403 1.00 93.31 98 GLU A N 1
ATOM 741 C CA . GLU A 1 98 ? -6.755 13.972 13.726 1.00 93.31 98 GLU A CA 1
ATOM 742 C C . GLU A 1 98 ? -8.198 14.488 13.687 1.00 93.31 98 GLU A C 1
ATOM 744 O O . GLU A 1 98 ? -8.503 15.406 12.928 1.00 93.31 98 GLU A O 1
ATOM 749 N N . LEU A 1 99 ? -9.081 13.917 14.510 1.00 95.56 99 LEU A N 1
ATOM 750 C CA . LEU A 1 99 ? -10.478 14.352 14.615 1.00 95.56 99 LEU A CA 1
ATOM 751 C C . LEU A 1 99 ? -10.697 15.381 15.725 1.00 95.56 99 LEU A C 1
ATOM 753 O O . LEU A 1 99 ? -11.570 16.240 15.617 1.00 95.56 99 LEU A O 1
ATOM 757 N N . MET A 1 100 ? -9.938 15.270 16.815 1.00 95.88 100 MET A N 1
ATOM 758 C CA . MET A 1 100 ? -10.041 16.162 17.967 1.00 95.88 100 MET A CA 1
ATOM 759 C C . MET A 1 100 ? -8.715 16.201 18.725 1.00 95.88 100 MET A C 1
ATOM 761 O O . MET A 1 100 ? -8.086 15.163 18.937 1.00 95.88 100 MET A O 1
ATOM 765 N N . ASP A 1 101 ? -8.318 17.387 19.178 1.00 93.62 101 ASP A N 1
ATOM 766 C CA . ASP A 1 101 ? -7.167 17.597 20.057 1.00 93.62 101 ASP A CA 1
ATOM 767 C C . ASP A 1 101 ? -7.609 17.993 21.483 1.00 93.62 101 ASP A C 1
ATOM 769 O O . ASP A 1 101 ? -8.795 18.010 21.821 1.00 93.62 101 ASP A O 1
ATOM 773 N N . ALA A 1 102 ? -6.656 18.350 22.350 1.00 94.06 102 ALA A N 1
ATOM 774 C CA . ALA A 1 102 ? -6.948 18.724 23.735 1.00 94.06 102 ALA A CA 1
ATOM 775 C C . ALA A 1 102 ? -7.829 19.973 23.902 1.00 94.06 102 ALA A C 1
ATOM 777 O O . ALA A 1 102 ? -8.342 20.204 25.002 1.00 94.06 102 ALA A O 1
ATOM 778 N N . THR A 1 103 ? -8.024 20.778 22.853 1.00 95.00 103 THR A N 1
ATOM 779 C CA . THR A 1 103 ? -8.926 21.936 22.901 1.00 95.00 103 THR A CA 1
ATOM 780 C C . THR A 1 103 ? -10.402 21.536 22.921 1.00 95.00 103 THR A C 1
ATOM 782 O O . THR A 1 103 ? -11.230 22.365 23.302 1.00 95.00 103 THR A O 1
ATOM 785 N N . GLY A 1 104 ? -10.713 20.275 22.589 1.00 95.50 104 GLY A N 1
ATOM 786 C CA . GLY A 1 104 ? -12.063 19.720 22.578 1.00 95.50 104 GLY A CA 1
ATOM 787 C C . GLY A 1 104 ? -12.945 20.399 21.535 1.00 95.50 104 GLY A C 1
ATOM 788 O O . GLY A 1 104 ? -12.682 20.305 20.340 1.00 95.50 104 GLY A O 1
ATOM 789 N N . ASP A 1 105 ? -13.988 21.102 21.975 1.00 95.88 105 ASP A N 1
ATOM 790 C CA . ASP A 1 105 ? -14.929 21.798 21.082 1.00 95.88 105 ASP A CA 1
ATOM 791 C C . ASP A 1 105 ? -14.514 23.238 20.714 1.00 95.88 105 ASP A C 1
ATOM 793 O O . ASP A 1 105 ? -15.244 23.952 20.020 1.00 95.88 105 ASP A O 1
ATOM 797 N N . GLY A 1 106 ? -13.365 23.706 21.215 1.00 94.50 106 GLY A N 1
ATOM 798 C CA . GLY A 1 106 ? -12.872 25.068 20.996 1.00 94.50 106 GLY A CA 1
ATOM 799 C C . GLY A 1 106 ? -13.648 26.167 21.741 1.00 94.50 106 GLY A C 1
ATOM 800 O O . GLY A 1 106 ? -13.334 27.350 21.580 1.00 94.50 106 GLY A O 1
ATOM 801 N N . GLN A 1 107 ? -14.628 25.816 22.579 1.00 95.12 107 GLN A N 1
ATOM 802 C CA . GLN A 1 107 ? -15.449 26.744 23.374 1.00 95.12 107 GLN A CA 1
ATOM 803 C C . GLN A 1 107 ? -15.059 26.770 24.860 1.00 95.12 107 GLN A C 1
ATOM 805 O O . GLN A 1 107 ? -15.687 27.464 25.662 1.00 95.12 107 GLN A O 1
ATOM 810 N N . GLY A 1 108 ? -13.969 26.087 25.217 1.00 92.94 108 GLY A N 1
ATOM 811 C CA . GLY A 1 108 ? -13.456 25.987 26.584 1.00 92.94 108 GLY A CA 1
ATOM 812 C C . GLY A 1 108 ? -13.722 24.634 27.241 1.00 92.94 108 GLY A C 1
ATOM 813 O O . GLY A 1 108 ? -13.241 24.420 28.355 1.00 92.94 108 GLY A O 1
ATOM 814 N N . ASN A 1 109 ? -14.412 23.728 26.546 1.00 95.19 109 ASN A N 1
ATOM 815 C CA . ASN A 1 109 ? -14.623 22.355 26.978 1.00 95.19 109 ASN A CA 1
ATOM 816 C C . ASN A 1 109 ? -13.472 21.503 26.442 1.00 95.19 109 ASN A C 1
ATOM 818 O O . ASN A 1 109 ? -13.435 21.159 25.264 1.00 95.19 109 ASN A O 1
ATOM 822 N N . THR A 1 110 ? -12.487 21.216 27.293 1.00 96.25 110 THR A N 1
ATOM 823 C CA . THR A 1 110 ? -11.252 20.532 26.884 1.00 96.25 110 THR A CA 1
ATOM 824 C C . THR A 1 110 ? -11.420 19.016 26.820 1.00 96.25 110 THR A C 1
ATOM 826 O O . THR A 1 110 ? -12.213 18.443 27.566 1.00 96.25 110 THR A O 1
ATOM 829 N N . LEU A 1 111 ? -10.625 18.355 25.972 1.00 96.44 111 LEU A N 1
ATOM 830 C CA . LEU A 1 111 ? -10.537 16.894 25.892 1.00 96.44 111 LEU A CA 1
ATOM 831 C C . LEU A 1 111 ? -9.484 16.380 26.889 1.00 96.44 111 LEU A C 1
ATOM 833 O O . LEU A 1 111 ? -8.299 16.232 26.579 1.00 96.44 111 LEU A O 1
ATOM 837 N N . GLY A 1 112 ? -9.906 16.143 28.128 1.00 94.38 112 GLY A N 1
ATOM 838 C CA . GLY A 1 112 ? -9.053 15.630 29.195 1.00 94.38 112 GLY A CA 1
ATOM 839 C C . GLY A 1 112 ? -9.127 14.111 29.316 1.00 94.38 112 GLY A C 1
ATOM 840 O O . GLY A 1 112 ? -10.089 13.605 29.886 1.00 94.38 112 GLY A O 1
ATOM 841 N N . ARG A 1 113 ? -8.068 13.414 28.881 1.00 92.62 113 ARG A N 1
ATOM 842 C CA . ARG A 1 113 ? -7.882 11.951 28.981 1.00 92.62 113 ARG A CA 1
ATOM 843 C C . ARG A 1 113 ? -9.076 11.135 28.442 1.00 92.62 113 ARG A C 1
ATOM 845 O O . ARG A 1 113 ? -9.940 10.728 29.219 1.00 92.62 113 ARG A O 1
ATOM 852 N N . PRO A 1 114 ? -9.166 10.950 27.117 1.00 95.56 114 PRO A N 1
ATOM 853 C CA . PRO A 1 114 ? -10.262 10.214 26.496 1.00 95.56 114 PRO A CA 1
ATOM 854 C C . PRO A 1 114 ? -10.121 8.701 26.709 1.00 95.56 114 PRO A C 1
ATOM 856 O O . PRO A 1 114 ? -9.239 8.080 26.131 1.00 95.56 114 PRO A O 1
ATOM 859 N N . GLN A 1 115 ? -11.015 8.117 27.512 1.00 91.94 115 GLN A N 1
ATOM 860 C CA . GLN A 1 115 ? -10.957 6.700 27.911 1.00 91.94 115 GLN A CA 1
ATOM 861 C C . GLN A 1 115 ? -12.052 5.826 27.295 1.00 91.94 115 GLN A C 1
ATOM 863 O O . GLN A 1 115 ? -12.046 4.619 27.498 1.00 91.94 115 GLN A O 1
ATOM 868 N N . ALA A 1 116 ? -13.019 6.423 26.602 1.00 94.25 116 ALA A N 1
ATOM 869 C CA . ALA A 1 116 ? -14.129 5.698 26.003 1.00 94.25 116 ALA A CA 1
ATOM 870 C C . ALA A 1 116 ? -14.475 6.303 24.650 1.00 94.25 116 ALA A C 1
ATOM 872 O O . ALA A 1 116 ? -14.483 7.530 24.511 1.00 94.25 116 ALA A O 1
ATOM 873 N N . ILE A 1 117 ? -14.778 5.445 23.681 1.00 97.75 117 ILE A N 1
ATOM 874 C CA . ILE A 1 117 ? -15.148 5.847 22.330 1.00 97.75 117 ILE A CA 1
ATOM 875 C C . ILE A 1 117 ? -16.180 4.880 21.749 1.00 97.75 117 ILE A C 1
ATOM 877 O O . ILE A 1 117 ? -16.105 3.684 22.005 1.00 97.75 117 ILE A O 1
ATOM 881 N N . ALA A 1 118 ? -17.134 5.404 20.987 1.00 97.81 118 ALA A N 1
ATOM 882 C CA . ALA A 1 118 ? -18.087 4.625 20.199 1.00 97.81 118 ALA A CA 1
ATOM 883 C C . ALA A 1 118 ? -18.425 5.385 18.910 1.00 97.81 118 ALA A C 1
ATOM 885 O O . ALA A 1 118 ? -18.304 6.613 18.876 1.00 97.81 118 ALA A O 1
ATOM 886 N N . VAL A 1 119 ? -18.845 4.677 17.867 1.00 97.88 119 VAL A N 1
ATOM 887 C CA . VAL A 1 119 ? -19.280 5.261 16.592 1.00 97.88 119 VAL A CA 1
ATOM 888 C C . VAL A 1 119 ? -20.653 4.707 16.224 1.00 97.88 119 VAL A C 1
ATOM 890 O O . VAL A 1 119 ? -20.909 3.529 16.459 1.00 97.88 119 VAL A O 1
ATOM 893 N N . ASP A 1 120 ? -21.551 5.563 15.736 1.00 96.44 120 ASP A N 1
ATOM 894 C CA . ASP A 1 120 ? -22.869 5.136 15.248 1.00 96.44 120 ASP A CA 1
ATOM 895 C C . ASP A 1 120 ? -22.872 4.843 13.739 1.00 96.44 120 ASP A C 1
ATOM 897 O O . ASP A 1 120 ? -21.933 5.177 13.012 1.00 96.44 120 ASP A O 1
ATOM 901 N N . ASP A 1 121 ? -23.977 4.271 13.259 1.00 93.44 121 ASP A N 1
ATOM 902 C CA . ASP A 1 121 ? -24.221 3.945 11.846 1.00 93.44 121 ASP A CA 1
ATOM 903 C C . ASP A 1 121 ? -24.196 5.180 10.916 1.00 93.44 121 ASP A C 1
ATOM 905 O O . ASP A 1 121 ? -24.124 5.060 9.691 1.00 93.44 121 ASP A O 1
ATOM 909 N N . GLU A 1 122 ? -24.286 6.391 11.474 1.00 95.00 122 GLU A N 1
ATOM 910 C CA . GLU A 1 122 ? -24.234 7.660 10.744 1.00 95.00 122 GLU A CA 1
ATOM 911 C C . GLU A 1 122 ? -22.811 8.243 10.687 1.00 95.00 122 GLU A C 1
ATOM 913 O O . GLU A 1 122 ? -22.579 9.248 10.004 1.00 95.00 122 GLU A O 1
ATOM 918 N N . GLY A 1 123 ? -21.853 7.603 11.364 1.00 95.44 123 GLY A N 1
ATOM 919 C CA . GLY A 1 123 ? -20.452 7.997 11.450 1.00 95.44 123 GLY A CA 1
ATOM 920 C C . GLY A 1 123 ? -20.169 9.087 12.487 1.00 95.44 123 GLY A C 1
ATOM 921 O O . GLY A 1 123 ? -19.104 9.710 12.434 1.00 95.44 123 GLY A O 1
ATOM 922 N N . ASN A 1 124 ? -21.094 9.373 13.409 1.00 97.50 124 ASN A N 1
ATOM 923 C CA . ASN A 1 124 ? -20.808 10.247 14.543 1.00 97.50 124 ASN A CA 1
ATOM 924 C C . ASN A 1 124 ? -19.975 9.489 15.577 1.00 97.50 124 ASN A C 1
ATOM 926 O O . ASN A 1 124 ? -20.326 8.391 16.005 1.00 97.50 124 ASN A O 1
ATOM 930 N N . VAL A 1 125 ? -18.885 10.109 16.022 1.00 98.50 125 VAL A N 1
ATOM 931 C CA . VAL A 1 125 ? -17.961 9.524 16.997 1.00 98.50 125 VAL A CA 1
ATOM 932 C C . VAL A 1 125 ? -18.188 10.164 18.360 1.00 98.50 125 VAL A C 1
ATOM 934 O O . VAL A 1 125 ? -18.077 11.381 18.514 1.00 98.50 125 VAL A O 1
ATOM 937 N N . TYR A 1 126 ? -18.474 9.350 19.367 1.00 98.56 126 TYR A N 1
ATOM 938 C CA . TYR A 1 126 ? -18.743 9.777 20.736 1.00 98.56 126 TYR A CA 1
ATOM 939 C C . TYR A 1 126 ? -17.556 9.467 21.631 1.00 98.56 126 TYR A C 1
ATOM 941 O O . TYR A 1 126 ? -17.081 8.339 21.645 1.00 98.56 126 TYR A O 1
ATOM 949 N N . VAL A 1 127 ? -17.079 10.454 22.390 1.00 9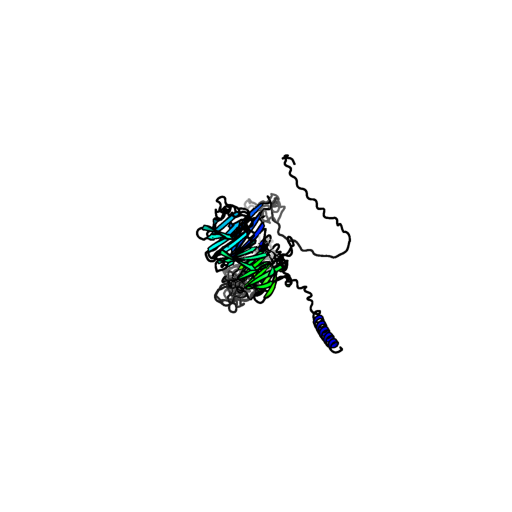8.38 127 VAL A N 1
ATOM 950 C CA . VAL A 1 127 ? -15.826 10.343 23.151 1.00 98.38 127 VAL A CA 1
ATOM 951 C C . VAL A 1 127 ? -16.031 10.784 24.592 1.00 98.38 127 VAL A C 1
ATOM 953 O O . VAL A 1 127 ? -16.441 11.915 24.854 1.00 98.38 127 VAL A O 1
ATOM 956 N N . GLY A 1 128 ? -15.718 9.898 25.535 1.00 96.94 128 GLY A N 1
ATOM 957 C CA . GLY A 1 128 ? -15.796 10.146 26.972 1.00 96.94 128 GLY A CA 1
ATOM 958 C C . GLY A 1 128 ? -14.450 10.589 27.523 1.00 96.94 128 GLY A C 1
ATOM 959 O O . GLY A 1 128 ? -13.486 9.822 27.521 1.00 96.94 128 GLY A O 1
ATOM 960 N N . ALA A 1 129 ? -14.383 11.816 28.029 1.00 96.06 129 ALA A N 1
ATOM 961 C CA . ALA A 1 129 ? -13.155 12.414 28.526 1.00 96.06 129 ALA A CA 1
ATOM 962 C C . ALA A 1 129 ? -13.132 12.390 30.060 1.00 96.06 129 ALA A C 1
ATOM 964 O O . ALA A 1 129 ? -13.836 13.139 30.749 1.00 96.06 129 ALA A O 1
ATOM 965 N N . SER A 1 130 ? -12.339 11.478 30.618 1.00 93.62 130 SER A N 1
ATOM 966 C CA . SER A 1 130 ? -12.452 11.100 32.023 1.00 93.62 130 SER A CA 1
ATOM 967 C C . SER A 1 130 ? -11.977 12.193 32.984 1.00 93.62 130 SER A C 1
ATOM 969 O O . SER A 1 130 ? -12.586 12.419 34.034 1.00 93.62 130 SER A O 1
ATOM 971 N N . HIS A 1 131 ? -10.920 12.925 32.625 1.00 93.25 131 HIS A N 1
ATOM 972 C CA . HIS A 1 131 ? -10.358 13.980 33.470 1.00 93.25 131 HIS A CA 1
ATOM 973 C C . HIS A 1 131 ? -11.103 15.311 33.341 1.00 93.25 131 HIS A C 1
ATOM 975 O O . HIS A 1 131 ? -11.239 16.016 34.344 1.00 93.25 131 HIS A O 1
ATOM 981 N N . SER A 1 132 ? -11.579 15.660 32.143 1.00 94.69 132 SER A N 1
ATOM 982 C CA . SER A 1 132 ? -12.381 16.873 31.913 1.00 94.69 132 SER A CA 1
ATOM 983 C C . SER A 1 132 ? -13.862 16.693 32.249 1.00 94.69 132 SER A C 1
ATOM 985 O O . SER A 1 132 ? -14.556 17.693 32.394 1.00 94.69 132 SER A O 1
ATOM 987 N N . LYS A 1 133 ? -14.315 15.449 32.476 1.00 95.06 133 LYS A N 1
ATOM 988 C CA . LYS A 1 133 ? -15.677 15.097 32.913 1.00 95.06 133 LYS A CA 1
ATOM 989 C C . LYS A 1 133 ? -16.757 15.541 31.933 1.00 95.06 133 LYS A C 1
ATOM 991 O O . LYS A 1 133 ? -17.779 16.100 32.323 1.00 95.06 133 LYS A O 1
ATOM 996 N N . ASN A 1 134 ? -16.520 15.274 30.663 1.00 95.44 134 ASN A N 1
ATOM 997 C CA . ASN A 1 134 ? -17.460 15.571 29.603 1.00 95.44 134 ASN A CA 1
ATOM 998 C C . ASN A 1 134 ? -17.466 14.473 28.544 1.00 95.44 134 ASN A C 1
ATOM 1000 O O . ASN A 1 134 ? -16.603 13.592 28.509 1.00 95.44 134 ASN A O 1
ATOM 1004 N N . VAL A 1 135 ? -18.501 14.512 27.717 1.00 97.88 135 VAL A N 1
ATOM 1005 C CA . VAL A 1 135 ? -18.697 13.628 26.578 1.00 97.88 135 VAL A CA 1
ATOM 1006 C C . VAL A 1 135 ? -18.878 14.501 25.356 1.00 97.88 135 VAL A C 1
ATOM 1008 O O . VAL A 1 135 ? -19.706 15.415 25.358 1.00 97.88 135 VAL A O 1
ATOM 1011 N N . PHE A 1 136 ? -18.114 14.209 24.316 1.00 98.44 136 PHE A N 1
ATOM 1012 C CA . PHE A 1 136 ? -18.188 14.907 23.045 1.00 98.44 136 PHE A CA 1
ATOM 1013 C C . PHE A 1 136 ? -18.814 14.024 21.974 1.00 98.44 136 PHE A C 1
ATOM 1015 O O . PHE A 1 136 ? -18.703 12.803 22.026 1.00 98.44 136 PHE A O 1
ATOM 1022 N N . MET A 1 137 ? -19.420 14.665 20.983 1.00 98.12 137 MET A N 1
ATOM 1023 C CA . MET A 1 137 ? -19.781 14.086 19.697 1.00 98.12 137 MET A CA 1
ATOM 1024 C C . MET A 1 137 ? -18.965 14.787 18.609 1.00 98.12 137 MET A C 1
ATOM 1026 O O . MET A 1 137 ? -18.903 16.019 18.579 1.00 98.12 137 MET A O 1
ATOM 1030 N N . ILE A 1 138 ? -18.364 14.010 17.715 1.00 98.44 138 ILE A N 1
ATOM 1031 C CA . ILE A 1 138 ? -17.702 14.463 16.495 1.00 98.44 138 ILE A CA 1
ATOM 1032 C C . ILE A 1 138 ? -18.582 14.017 15.329 1.00 98.44 138 ILE A C 1
ATOM 1034 O O . ILE A 1 138 ? -18.716 12.823 15.078 1.00 98.44 138 ILE A O 1
ATOM 1038 N N . ALA A 1 139 ? -19.193 14.960 14.619 1.00 97.19 139 ALA A N 1
ATOM 1039 C CA . ALA A 1 139 ? -19.962 14.640 13.418 1.00 97.19 139 ALA A CA 1
ATOM 1040 C C . ALA A 1 139 ? -19.026 14.304 12.238 1.00 97.19 139 ALA A C 1
ATOM 1042 O O . ALA A 1 139 ? -17.927 14.866 12.179 1.00 97.19 139 ALA A O 1
ATOM 1043 N N . PRO A 1 140 ? -19.479 13.544 11.218 1.00 95.31 140 PRO A N 1
ATOM 1044 C CA . PRO A 1 140 ? -18.707 13.290 9.994 1.00 95.31 140 PRO A CA 1
ATOM 1045 C C . PRO A 1 140 ? -18.204 14.558 9.290 1.00 95.31 140 PRO A C 1
ATOM 1047 O O . PRO A 1 140 ? -17.197 14.544 8.592 1.00 95.31 140 PRO A O 1
ATOM 1050 N N . SER A 1 141 ? -18.886 15.691 9.491 1.00 95.06 141 SER A N 1
ATOM 1051 C CA . SER A 1 141 ? -18.461 16.996 8.976 1.00 95.06 141 SER A CA 1
ATOM 1052 C C . SER A 1 141 ? -17.264 17.613 9.723 1.00 95.06 141 SER A C 1
ATOM 1054 O O . SER A 1 141 ? -16.904 18.749 9.424 1.00 95.06 141 SER A O 1
ATOM 1056 N N . GLY A 1 142 ? -16.728 16.946 10.750 1.00 93.81 142 GLY A N 1
ATOM 1057 C CA . GLY A 1 142 ? -15.676 17.443 11.644 1.00 93.81 142 GLY A CA 1
ATOM 1058 C C . GLY A 1 142 ? -16.163 18.389 12.749 1.00 93.81 142 GLY A C 1
ATOM 1059 O O . GLY A 1 142 ? -15.354 18.971 13.465 1.00 93.81 142 GLY A O 1
ATOM 1060 N N . ASN A 1 143 ? -17.480 18.579 12.902 1.00 96.69 143 ASN A N 1
ATOM 1061 C CA . ASN A 1 143 ? -18.013 19.447 13.954 1.00 96.69 143 ASN A CA 1
ATOM 1062 C C . ASN A 1 143 ? -17.971 18.726 15.303 1.00 96.69 143 ASN A C 1
ATOM 1064 O O . ASN A 1 143 ? -18.607 17.685 15.460 1.00 96.69 143 ASN A O 1
ATOM 1068 N N . VAL A 1 144 ? -17.285 19.322 16.277 1.00 97.88 144 VAL A N 1
ATOM 1069 C CA . VAL A 1 144 ? -17.197 18.820 17.652 1.00 97.88 144 VAL A CA 1
ATOM 1070 C C . VAL A 1 144 ? -18.209 19.537 18.543 1.00 97.88 144 VAL A C 1
ATOM 1072 O O . VAL A 1 144 ? -18.356 20.757 18.475 1.00 97.88 144 VAL A O 1
ATOM 1075 N N . THR A 1 145 ? -18.937 18.797 19.378 1.00 97.19 145 THR A N 1
ATOM 1076 C CA . THR A 1 145 ? -19.912 19.356 20.329 1.00 97.19 145 THR A CA 1
ATOM 1077 C C . THR A 1 145 ? -19.887 18.588 21.646 1.00 97.19 145 THR A C 1
ATOM 1079 O O . THR A 1 145 ? -19.933 17.362 21.643 1.00 97.19 145 THR A O 1
ATOM 1082 N N . GLU A 1 146 ? -19.847 19.296 22.775 1.00 97.38 146 GLU A N 1
ATOM 1083 C CA . GLU A 1 146 ? -20.090 18.699 24.093 1.00 97.38 146 GLU A CA 1
ATOM 1084 C C . GLU A 1 146 ? -21.576 18.330 24.241 1.00 97.38 146 GLU A C 1
ATOM 1086 O O . GLU A 1 146 ? -22.457 19.175 24.064 1.00 97.38 146 GLU A O 1
ATOM 1091 N N . ILE A 1 147 ? -21.858 17.061 24.549 1.00 97.12 147 ILE A N 1
ATOM 1092 C CA . ILE A 1 147 ? -23.223 16.519 24.678 1.00 97.12 147 ILE A CA 1
ATOM 1093 C C . ILE A 1 147 ? -23.603 16.163 26.119 1.00 97.12 147 ILE A C 1
ATOM 1095 O O . ILE A 1 147 ? -24.786 16.013 26.423 1.00 97.12 147 ILE A O 1
ATOM 1099 N N . LEU A 1 148 ? -22.616 16.031 27.006 1.00 96.75 148 LEU A N 1
ATOM 1100 C CA . LEU A 1 148 ? -22.814 15.821 28.436 1.00 96.75 148 LEU A CA 1
ATOM 1101 C C . LEU A 1 148 ? -21.626 16.404 29.201 1.00 96.75 148 LEU A C 1
ATOM 1103 O O . LEU A 1 148 ? -20.483 16.178 28.815 1.00 96.75 148 LEU A O 1
ATOM 1107 N N . ASP A 1 149 ? -21.897 17.112 30.292 1.00 94.94 149 ASP A N 1
ATOM 1108 C CA . ASP A 1 149 ? -20.891 17.723 31.162 1.00 94.94 149 ASP A CA 1
ATOM 1109 C C . ASP A 1 149 ? -20.967 17.153 32.595 1.00 94.94 149 ASP A C 1
ATOM 1111 O O . ASP A 1 149 ? -21.771 16.265 32.904 1.00 94.94 149 ASP A O 1
ATOM 1115 N N . GLU A 1 150 ? -20.150 17.693 33.505 1.00 94.50 150 GLU A N 1
ATOM 1116 C CA . GLU A 1 150 ? -20.101 17.288 34.919 1.00 94.50 150 GLU A CA 1
ATOM 1117 C C . GLU A 1 150 ? -21.470 17.406 35.629 1.00 94.50 150 GLU A C 1
ATOM 1119 O O . GLU A 1 150 ? -21.701 16.741 36.643 1.00 94.50 150 GLU A O 1
ATOM 1124 N N . SER A 1 151 ? -22.409 18.211 35.112 1.00 92.50 151 SER A N 1
ATOM 1125 C CA . SER A 1 151 ? -23.744 18.364 35.705 1.00 92.50 151 SER A CA 1
ATOM 1126 C C . SER A 1 151 ? -24.635 17.127 35.541 1.00 92.50 151 SER A C 1
ATOM 1128 O O . SER A 1 151 ? -25.622 16.996 36.277 1.00 92.50 151 SER A O 1
ATOM 1130 N N . GLY A 1 152 ? -24.263 16.209 34.639 1.00 92.06 152 GLY A N 1
ATOM 1131 C CA . GLY A 1 152 ? -24.943 14.941 34.406 1.00 92.06 152 GLY A CA 1
ATOM 1132 C C . GLY A 1 152 ? -26.405 15.132 33.999 1.00 92.06 152 GLY A C 1
ATOM 1133 O O . GLY A 1 152 ? -26.706 15.744 32.978 1.00 92.06 152 GLY A O 1
ATOM 1134 N N . ASP A 1 153 ? -27.339 14.613 34.798 1.00 91.25 153 ASP A N 1
ATOM 1135 C CA . ASP A 1 153 ? -28.778 14.690 34.497 1.00 91.25 153 ASP A CA 1
ATOM 1136 C C . ASP A 1 153 ? -29.470 15.960 35.035 1.00 91.25 153 ASP A C 1
ATOM 1138 O O . ASP A 1 153 ? -30.685 16.131 34.888 1.00 91.25 153 ASP A O 1
ATOM 1142 N N . GLY A 1 154 ? -28.726 16.834 35.720 1.00 90.75 154 GLY A N 1
ATOM 1143 C CA . GLY A 1 154 ? -29.260 18.038 36.359 1.00 90.75 154 GLY A CA 1
ATOM 1144 C C . GLY A 1 154 ? -30.129 17.789 37.604 1.00 90.75 154 GLY A C 1
ATOM 1145 O O . GLY A 1 154 ? -30.644 18.750 38.183 1.00 90.75 154 GLY A O 1
ATOM 1146 N N . ASN A 1 155 ? -30.273 16.539 38.062 1.00 89.75 155 ASN A N 1
ATOM 1147 C CA . ASN A 1 155 ? -31.041 16.154 39.256 1.00 89.75 155 ASN A CA 1
ATOM 1148 C C . ASN A 1 155 ? -30.155 15.682 40.420 1.00 89.75 155 ASN A C 1
ATOM 1150 O O . ASN A 1 155 ? -30.658 15.115 41.393 1.00 89.75 155 ASN A O 1
ATOM 1154 N N . GLY A 1 156 ? -28.853 15.970 40.357 1.00 85.44 156 GLY A N 1
ATOM 1155 C CA . GLY A 1 156 ? -27.878 15.637 41.396 1.00 85.44 156 GLY A CA 1
ATOM 1156 C C . GLY A 1 156 ? -27.060 14.377 41.117 1.00 85.44 156 GLY A C 1
ATOM 1157 O O . GLY A 1 156 ? -26.221 14.045 41.951 1.00 85.44 156 GLY A O 1
ATOM 1158 N N . HIS A 1 157 ? -27.268 13.724 39.969 1.00 88.25 157 HIS A N 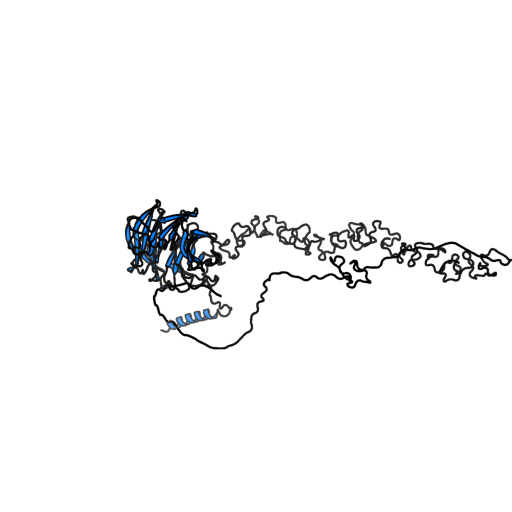1
ATOM 1159 C CA . HIS A 1 157 ? -26.396 12.671 39.450 1.00 88.25 157 HIS A CA 1
ATOM 1160 C C . HIS A 1 157 ? -25.385 13.327 38.508 1.00 88.25 157 HIS A C 1
ATOM 1162 O O . HIS A 1 157 ? -25.751 13.806 37.437 1.00 88.25 157 HIS A O 1
ATOM 1168 N N . THR A 1 158 ? -24.135 13.430 38.952 1.00 90.38 158 THR A N 1
ATOM 1169 C CA . THR A 1 158 ? -23.061 14.152 38.250 1.00 90.38 158 THR A CA 1
ATOM 1170 C C . THR A 1 158 ? -22.163 13.193 37.496 1.00 90.38 158 THR A C 1
ATOM 1172 O O . THR A 1 158 ? -21.830 12.141 38.035 1.00 90.38 158 THR A O 1
ATOM 1175 N N . LEU A 1 159 ? -21.688 13.592 36.321 1.00 91.62 159 LEU A N 1
ATOM 1176 C CA . LEU A 1 159 ? -20.750 12.799 35.535 1.00 91.62 159 LEU A CA 1
ATOM 1177 C C . LEU A 1 159 ? -19.323 12.946 36.088 1.00 91.62 159 LEU A C 1
ATOM 1179 O O . LEU A 1 159 ? -18.742 14.030 36.039 1.00 91.62 159 LEU A O 1
ATOM 1183 N N . ASN A 1 160 ? -18.720 11.868 36.591 1.00 90.19 160 ASN A N 1
ATOM 1184 C CA . ASN A 1 160 ? -17.335 11.870 37.056 1.00 90.19 160 ASN A CA 1
ATOM 1185 C C . ASN A 1 160 ? -16.541 10.686 36.501 1.00 90.19 160 ASN A C 1
ATOM 1187 O O . ASN A 1 160 ? -16.735 9.538 36.888 1.00 90.19 160 ASN A O 1
ATOM 1191 N N . TRP A 1 161 ? -15.541 11.004 35.682 1.00 92.00 161 TRP A N 1
ATOM 1192 C CA . TRP A 1 161 ? -14.657 10.026 35.045 1.00 92.00 161 TRP A CA 1
ATOM 1193 C C . TRP A 1 161 ? -15.429 9.071 34.124 1.00 92.00 161 TRP A C 1
ATOM 1195 O O . TRP A 1 161 ? -15.506 7.880 34.425 1.00 92.00 161 TRP A O 1
ATOM 1205 N N . PRO A 1 162 ? -16.027 9.582 33.026 1.00 93.69 162 PRO A N 1
ATOM 1206 C CA . PRO A 1 162 ? -16.513 8.743 31.931 1.00 93.69 162 PRO A CA 1
ATOM 1207 C C . PRO A 1 162 ? -15.539 7.603 31.607 1.00 93.69 162 PRO A C 1
ATOM 1209 O O . PRO A 1 162 ? -14.348 7.867 31.448 1.00 93.69 162 PRO A O 1
ATOM 1212 N N . ASN A 1 163 ? -16.030 6.362 31.545 1.00 90.00 163 ASN A N 1
ATOM 1213 C CA . ASN A 1 163 ? -15.177 5.172 31.397 1.00 90.00 163 ASN A CA 1
ATOM 1214 C C . ASN A 1 163 ? -15.638 4.166 30.338 1.00 90.00 163 ASN A C 1
ATOM 1216 O O . ASN A 1 163 ? -14.817 3.413 29.838 1.00 90.00 163 ASN A O 1
ATOM 1220 N N . ALA A 1 164 ? -16.923 4.138 29.989 1.00 92.81 164 ALA A N 1
ATOM 1221 C CA . ALA A 1 164 ? -17.416 3.354 28.857 1.00 92.81 164 ALA A CA 1
ATOM 1222 C C . ALA A 1 164 ? -18.537 4.124 28.165 1.00 92.81 164 ALA A C 1
ATOM 1224 O O . ALA A 1 164 ? -19.286 4.843 28.841 1.00 92.81 164 ALA A O 1
ATOM 1225 N N . ILE A 1 165 ? -18.628 3.968 26.848 1.00 96.00 165 ILE A N 1
ATOM 1226 C CA . ILE A 1 165 ? -19.674 4.525 25.996 1.00 96.00 165 ILE A CA 1
ATOM 1227 C C . ILE A 1 165 ? -20.161 3.416 25.079 1.00 96.00 165 ILE A C 1
ATOM 1229 O O . ILE A 1 165 ? -19.344 2.662 24.563 1.00 96.00 165 ILE A O 1
ATOM 1233 N N . ASP A 1 166 ? -21.471 3.342 24.884 1.00 96.44 166 ASP A N 1
ATOM 1234 C CA . ASP A 1 166 ? -22.071 2.491 23.863 1.00 96.44 166 ASP A CA 1
ATOM 1235 C C . ASP A 1 166 ? -23.357 3.132 23.322 1.00 96.44 166 ASP A C 1
ATOM 1237 O O . ASP A 1 166 ? -23.918 4.043 23.946 1.00 96.44 166 ASP A O 1
ATOM 1241 N N . ILE A 1 167 ? -23.817 2.693 22.155 1.00 96.94 167 ILE A N 1
ATOM 1242 C CA . ILE A 1 167 ? -24.897 3.332 21.399 1.00 96.94 167 ILE A CA 1
ATOM 1243 C C . ILE A 1 167 ? -26.047 2.344 21.241 1.00 96.94 167 ILE A C 1
ATOM 1245 O O . ILE A 1 167 ? -25.880 1.208 20.816 1.00 96.94 167 ILE A O 1
ATOM 1249 N N . GLY A 1 168 ? -27.245 2.774 21.628 1.00 95.50 168 GLY A N 1
ATOM 1250 C CA . GLY A 1 168 ? -28.443 1.957 21.491 1.00 95.50 168 GLY A CA 1
ATOM 1251 C C . GLY A 1 168 ? -29.021 1.975 20.076 1.00 95.50 168 GLY A C 1
ATOM 1252 O O . GLY A 1 168 ? -28.786 2.915 19.317 1.00 95.50 168 GLY A O 1
ATOM 1253 N N . PRO A 1 169 ? -29.914 1.022 19.760 1.00 94.31 169 PRO A N 1
ATOM 1254 C CA . PRO A 1 169 ? -30.579 0.922 18.455 1.00 94.31 169 PRO A CA 1
ATOM 1255 C C . PRO A 1 169 ? -31.511 2.110 18.141 1.00 94.31 169 PRO A C 1
ATOM 1257 O O . PRO A 1 169 ? -32.016 2.239 17.029 1.00 94.31 169 PRO A O 1
ATOM 1260 N N . ASP A 1 170 ? -31.800 2.963 19.131 1.00 93.06 170 ASP A N 1
ATOM 1261 C CA . ASP A 1 170 ? -32.558 4.208 18.990 1.00 93.06 170 ASP A CA 1
ATOM 1262 C C . ASP A 1 170 ? -31.667 5.445 18.759 1.00 93.06 170 ASP A C 1
ATOM 1264 O O . ASP A 1 170 ? -32.184 6.565 18.784 1.00 93.06 170 ASP A O 1
ATOM 1268 N N . GLY A 1 171 ? -30.353 5.261 18.574 1.00 94.62 171 GLY A N 1
ATOM 1269 C CA . GLY A 1 171 ? -29.357 6.334 18.482 1.00 94.62 171 GLY A CA 1
ATOM 1270 C C . GLY A 1 171 ? -29.085 7.026 19.822 1.00 94.62 171 GLY A C 1
ATOM 1271 O O . GLY A 1 171 ? -28.519 8.117 19.866 1.00 94.6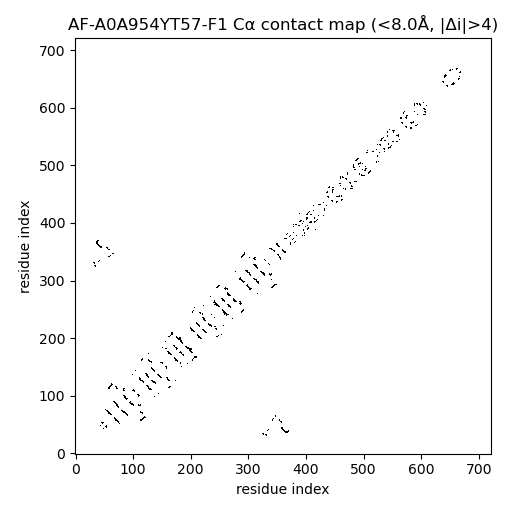2 171 GLY A O 1
ATOM 1272 N N . ALA A 1 172 ? -29.550 6.456 20.938 1.00 96.75 172 ALA A N 1
ATOM 1273 C CA . ALA A 1 172 ? -29.255 7.005 22.251 1.00 96.75 172 ALA A CA 1
ATOM 1274 C C . ALA A 1 172 ? -27.856 6.595 22.711 1.00 96.75 172 ALA A C 1
ATOM 1276 O O . ALA A 1 172 ? -27.484 5.428 22.623 1.00 96.75 172 ALA A O 1
ATOM 1277 N N . VAL A 1 173 ? -27.121 7.543 23.284 1.00 97.94 173 VAL A N 1
ATOM 1278 C CA . VAL A 1 173 ? -25.761 7.320 23.783 1.00 97.94 173 VAL A CA 1
ATOM 1279 C C . VAL A 1 173 ? -25.819 6.974 25.265 1.00 97.94 173 VAL A C 1
ATOM 1281 O O . VAL A 1 173 ? -26.416 7.707 26.060 1.00 97.94 173 VAL A O 1
ATOM 1284 N N . TYR A 1 174 ? -25.192 5.870 25.652 1.00 96.62 174 TYR A N 1
ATOM 1285 C CA . TYR A 1 174 ? -25.086 5.420 27.034 1.00 96.62 174 TYR A CA 1
ATOM 1286 C C . TYR A 1 174 ? -23.672 5.655 27.535 1.00 96.62 174 TYR A C 1
ATOM 1288 O O . TYR A 1 174 ? -22.707 5.345 26.848 1.00 96.62 174 TYR A O 1
ATOM 1296 N N . VAL A 1 175 ? -23.542 6.227 28.729 1.00 95.25 175 VAL A N 1
ATOM 1297 C CA . VAL A 1 175 ? -22.246 6.626 29.288 1.00 95.25 175 VAL A CA 1
ATOM 1298 C C . VAL A 1 175 ? -22.167 6.190 30.739 1.00 95.25 175 VAL A C 1
ATOM 1300 O O . VAL A 1 175 ? -23.060 6.495 31.528 1.00 95.25 175 VAL A O 1
ATOM 1303 N N . SER A 1 176 ? -21.092 5.494 31.105 1.00 92.00 176 SER A N 1
ATOM 1304 C CA . SER A 1 176 ? -20.829 5.097 32.490 1.00 92.00 176 SER A CA 1
ATOM 1305 C C . SER A 1 176 ? -19.716 5.938 33.051 1.00 92.00 176 SER A C 1
ATOM 1307 O O . SER A 1 176 ? -18.809 6.367 32.336 1.00 92.00 176 SER A O 1
ATOM 1309 N N . GLU A 1 177 ? -19.775 6.134 34.356 1.00 87.38 177 GLU A N 1
ATOM 1310 C CA . GLU A 1 177 ? -18.794 6.909 35.090 1.00 87.38 177 GLU A CA 1
ATOM 1311 C C . GLU A 1 177 ? -18.081 6.064 36.160 1.00 87.38 177 GLU A C 1
ATOM 1313 O O . GLU A 1 177 ? -18.617 5.086 36.691 1.00 87.38 177 GLU A O 1
ATOM 1318 N N . PHE A 1 178 ? -16.844 6.436 36.488 1.00 82.94 178 PHE A N 1
ATOM 1319 C CA . PHE A 1 178 ? -15.961 5.696 37.392 1.00 82.94 178 PHE A CA 1
ATOM 1320 C C . PHE A 1 178 ? -15.733 6.448 38.714 1.00 82.94 178 PHE A C 1
ATOM 1322 O O . PHE A 1 178 ? -14.603 6.673 39.154 1.00 82.94 178 PHE A O 1
ATOM 1329 N N . SER A 1 179 ? -16.826 6.836 39.378 1.00 77.25 179 SER A N 1
ATOM 1330 C CA . SER A 1 179 ? -16.820 7.575 40.651 1.00 77.25 179 SER A CA 1
ATOM 1331 C C . SER A 1 179 ? -17.203 6.710 41.868 1.00 77.25 179 SER A C 1
ATOM 1333 O O . SER A 1 179 ? -17.151 5.478 41.824 1.00 77.25 179 SER A O 1
ATOM 1335 N N . SER A 1 180 ? -17.536 7.326 43.009 1.00 65.75 180 SER A N 1
ATOM 1336 C CA . SER A 1 180 ? -18.125 6.604 44.145 1.00 65.75 180 SER A CA 1
ATOM 1337 C C . SER A 1 180 ? -19.543 6.103 43.873 1.00 65.75 180 SER A C 1
ATOM 1339 O O . SER A 1 180 ? -19.918 5.082 44.453 1.00 65.75 180 SER A O 1
ATOM 1341 N N . ASP A 1 181 ? -20.292 6.801 43.016 1.00 68.94 181 ASP A N 1
ATOM 1342 C CA . ASP A 1 181 ? -21.693 6.501 42.715 1.00 68.94 181 ASP A CA 1
ATOM 1343 C C . ASP A 1 181 ? -21.835 5.648 41.433 1.00 68.94 181 ASP A C 1
ATOM 1345 O O . ASP A 1 181 ? -22.758 4.846 41.354 1.00 68.94 181 ASP A O 1
ATOM 1349 N N . ARG A 1 182 ? -20.853 5.669 40.515 1.00 74.56 182 ARG A N 1
ATOM 1350 C CA . ARG A 1 182 ? -20.765 4.844 39.284 1.00 74.56 182 ARG A CA 1
ATOM 1351 C C . ARG A 1 182 ? -22.102 4.695 38.566 1.00 74.56 182 ARG A C 1
ATOM 1353 O O . ARG A 1 182 ? -22.641 3.590 38.422 1.00 74.56 182 ARG A O 1
ATOM 1360 N N . ASP A 1 183 ? -22.613 5.852 38.192 1.00 85.19 183 ASP A N 1
ATOM 1361 C CA . ASP A 1 183 ? -23.842 6.063 37.453 1.00 85.19 183 ASP A CA 1
ATOM 1362 C C . ASP A 1 183 ? -23.709 5.692 35.961 1.00 85.19 183 ASP A C 1
ATOM 1364 O O . ASP A 1 183 ? -22.624 5.721 35.374 1.00 85.19 183 ASP A O 1
ATOM 1368 N N . VAL A 1 184 ? -24.838 5.321 35.352 1.00 92.00 184 VAL A N 1
ATOM 1369 C CA . VAL A 1 184 ? -25.006 5.100 33.912 1.00 92.00 184 VAL A CA 1
ATOM 1370 C C . VAL A 1 184 ? -26.071 6.061 33.400 1.00 92.00 184 VAL A C 1
ATOM 1372 O O . VAL A 1 184 ? -27.246 5.966 33.775 1.00 92.00 184 VAL A O 1
ATOM 1375 N N . PHE A 1 185 ? -25.652 6.970 32.528 1.00 94.00 185 PHE A N 1
ATOM 1376 C CA . PHE A 1 185 ? -26.487 7.973 31.882 1.00 94.00 185 PHE A CA 1
ATOM 1377 C C . PHE A 1 185 ? -26.933 7.487 30.501 1.00 94.00 185 PHE A C 1
ATOM 1379 O O . PHE A 1 185 ? -26.163 6.850 29.790 1.00 94.00 185 PHE A O 1
ATOM 1386 N N . LYS A 1 186 ? -28.163 7.825 30.111 1.00 95.56 186 LYS A N 1
ATOM 1387 C CA . LYS A 1 186 ? -28.689 7.725 28.744 1.00 95.56 186 LYS A CA 1
ATOM 1388 C C . LYS A 1 186 ? -28.928 9.134 28.214 1.00 95.56 186 LYS A C 1
ATOM 1390 O O . LYS A 1 186 ? -29.697 9.885 28.821 1.00 95.56 186 LYS A O 1
ATOM 1395 N N . ILE A 1 187 ? -28.326 9.456 27.077 1.00 97.38 187 ILE A N 1
ATOM 1396 C CA . ILE A 1 187 ? -28.524 10.687 26.313 1.00 97.38 187 ILE A CA 1
ATOM 1397 C C . ILE A 1 187 ? -29.394 10.324 25.108 1.00 97.38 187 ILE A C 1
ATOM 1399 O O . ILE A 1 187 ? -28.950 9.646 24.187 1.00 97.38 187 ILE A O 1
ATOM 1403 N N . ALA A 1 188 ? -30.664 10.722 25.127 1.00 95.88 188 ALA A N 1
ATOM 1404 C CA . ALA A 1 188 ? -31.560 10.490 23.998 1.00 95.88 188 ALA A CA 1
ATOM 1405 C C . ALA A 1 188 ? -31.173 11.377 22.792 1.00 95.88 188 ALA A C 1
ATOM 1407 O O . ALA A 1 188 ? -30.635 12.465 23.005 1.00 95.88 188 ALA A O 1
ATOM 1408 N N . PRO A 1 189 ? -31.543 11.013 21.547 1.00 94.19 189 PRO A N 1
ATOM 1409 C CA . PRO A 1 189 ? -31.219 11.805 20.3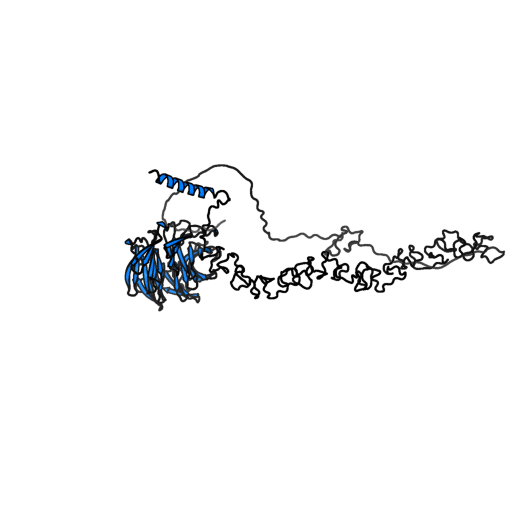47 1.00 94.19 189 PRO A CA 1
ATOM 1410 C C . PRO A 1 189 ? -31.708 13.264 20.381 1.00 94.19 189 PRO A C 1
ATOM 1412 O O . PRO A 1 189 ? -31.212 14.130 19.670 1.00 94.19 189 PRO A O 1
ATOM 1415 N N . ASN A 1 190 ? -32.704 13.566 21.219 1.00 93.31 190 ASN A N 1
ATOM 1416 C CA . ASN A 1 190 ? -33.198 14.925 21.445 1.00 93.31 190 ASN A CA 1
ATOM 1417 C C . ASN A 1 190 ? -32.385 15.721 22.494 1.00 93.31 190 ASN A C 1
ATOM 1419 O O . ASN A 1 190 ? -32.814 16.809 22.884 1.00 93.31 190 ASN A O 1
ATOM 1423 N N . GLY A 1 191 ? -31.271 15.170 22.986 1.00 93.12 191 GLY A N 1
ATOM 1424 C CA . GLY A 1 191 ? -30.399 15.738 24.016 1.00 93.12 191 GLY A CA 1
ATOM 1425 C C . GLY A 1 191 ? -30.890 15.555 25.456 1.00 93.12 191 GLY A C 1
ATOM 1426 O O . GLY A 1 191 ? -30.298 16.112 26.377 1.00 93.12 191 GLY A O 1
ATOM 1427 N N . GLN A 1 192 ? -31.986 14.825 25.695 1.00 95.44 192 GLN A N 1
ATOM 1428 C CA . GLN A 1 192 ? -32.460 14.587 27.060 1.00 95.44 192 GLN A CA 1
ATOM 1429 C C . GLN A 1 192 ? -31.595 13.548 27.771 1.00 95.44 192 GLN A C 1
ATOM 1431 O O . GLN A 1 192 ? -31.497 12.406 27.329 1.00 95.44 192 GLN A O 1
ATOM 1436 N N . VAL A 1 193 ? -31.043 13.943 28.917 1.00 95.81 193 VAL A N 1
ATOM 1437 C CA . VAL A 1 193 ? -30.230 13.082 29.780 1.00 95.81 193 VAL A CA 1
ATOM 1438 C C . VAL A 1 193 ? -31.102 12.456 30.866 1.00 95.81 193 VAL A C 1
ATOM 1440 O O . VAL A 1 193 ? -31.927 13.127 31.491 1.00 95.81 193 VAL A O 1
ATOM 1443 N N . SER A 1 194 ? -30.929 11.157 31.093 1.00 92.81 194 SER A N 1
ATOM 1444 C CA . SER A 1 194 ? -31.627 10.402 32.135 1.00 92.81 194 SER A CA 1
ATOM 1445 C C . SER A 1 194 ? -30.738 9.317 32.734 1.00 92.81 194 SER A C 1
ATOM 1447 O O . SER A 1 194 ? -29.739 8.922 32.142 1.00 92.81 194 SER A O 1
ATOM 1449 N N . MET A 1 195 ? -31.112 8.829 33.912 1.00 90.25 195 MET A N 1
ATOM 1450 C CA . MET A 1 195 ? -30.396 7.769 34.618 1.00 90.25 195 MET A CA 1
ATOM 1451 C C . MET A 1 195 ? -30.943 6.384 34.268 1.00 90.25 195 MET A C 1
ATOM 1453 O O . MET A 1 195 ? -32.146 6.146 34.388 1.00 90.25 195 MET A O 1
ATOM 1457 N N . VAL A 1 196 ? -30.050 5.455 33.918 1.00 90.00 196 VAL A N 1
ATOM 1458 C CA . VAL A 1 196 ? -30.359 4.029 33.702 1.00 90.00 196 VAL A CA 1
ATOM 1459 C C . VAL A 1 196 ? -30.108 3.239 34.986 1.00 90.00 196 VAL A C 1
ATOM 1461 O O . VAL A 1 196 ? -30.981 2.545 35.522 1.00 90.00 196 VAL A O 1
ATOM 1464 N N . GLU A 1 197 ? -28.905 3.387 35.534 1.00 82.44 197 GLU A N 1
ATOM 1465 C CA . GLU A 1 197 ? -28.456 2.694 36.733 1.00 82.44 197 GLU A CA 1
ATOM 1466 C C . GLU A 1 197 ? -27.577 3.600 37.591 1.00 82.44 197 GLU A C 1
ATOM 1468 O O . GLU A 1 197 ? -26.822 4.392 37.056 1.00 82.44 197 GLU A O 1
ATOM 1473 N N . GLY A 1 198 ? -27.681 3.486 38.918 1.00 78.50 198 GLY A N 1
ATOM 1474 C CA . GLY A 1 198 ? -26.828 4.220 39.850 1.00 78.50 198 GLY A CA 1
ATOM 1475 C C . GLY A 1 198 ? -26.429 3.376 41.054 1.00 78.50 198 GLY A C 1
ATOM 1476 O O . GLY A 1 198 ? -27.149 2.441 41.432 1.00 78.50 198 GLY A O 1
ATOM 1477 N N . ASN A 1 199 ? -25.277 3.704 41.642 1.00 72.50 199 ASN A N 1
ATOM 1478 C CA . ASN A 1 199 ? -24.642 3.035 42.787 1.00 72.50 199 ASN A CA 1
ATOM 1479 C C . ASN A 1 199 ? -24.353 1.540 42.583 1.00 72.50 199 ASN A C 1
ATOM 1481 O O . ASN A 1 199 ? -24.436 0.747 43.525 1.00 72.50 199 ASN A O 1
ATOM 1485 N N . TYR A 1 200 ? -24.042 1.138 41.348 1.00 76.25 200 TYR A N 1
ATOM 1486 C CA . TYR A 1 200 ? -23.787 -0.267 41.011 1.00 76.25 200 TYR A CA 1
ATOM 1487 C C . TYR A 1 200 ? -22.307 -0.624 40.839 1.00 76.25 200 TYR A C 1
ATOM 1489 O O . TYR A 1 200 ? -21.935 -1.793 40.731 1.00 76.25 200 TYR A O 1
ATOM 1497 N N . ARG A 1 201 ? -21.432 0.382 40.877 1.00 79.75 201 ARG A N 1
ATOM 1498 C CA . ARG A 1 201 ? -19.995 0.199 40.653 1.00 79.75 201 ARG A CA 1
ATOM 1499 C C . ARG A 1 201 ? -19.695 -0.455 39.300 1.00 79.75 201 ARG A C 1
ATOM 1501 O O . ARG A 1 201 ? -18.930 -1.412 39.242 1.00 79.75 201 ARG A O 1
ATOM 1508 N N . CYS A 1 202 ? -20.296 0.089 38.242 1.00 85.06 202 CYS A N 1
ATOM 1509 C CA . CYS A 1 202 ? -20.050 -0.337 36.870 1.00 85.06 202 CYS A CA 1
ATOM 1510 C C . CYS A 1 202 ? -18.555 -0.219 36.515 1.00 85.06 202 CYS A C 1
ATOM 1512 O O . CYS A 1 202 ? -17.893 0.728 36.950 1.00 85.06 202 CYS A O 1
ATOM 1514 N N . THR A 1 203 ? -18.019 -1.183 35.775 1.00 87.69 203 THR A N 1
ATOM 1515 C CA . THR A 1 203 ? -16.664 -1.121 35.205 1.00 87.69 203 THR A CA 1
ATOM 1516 C C . THR A 1 203 ? -16.733 -0.935 33.695 1.00 87.69 203 THR A C 1
ATOM 1518 O O . THR A 1 203 ? -16.040 -0.075 33.169 1.00 87.69 203 THR A O 1
ATOM 1521 N N . ASN A 1 204 ? -17.612 -1.670 33.018 1.00 91.00 204 ASN A N 1
ATOM 1522 C CA . ASN A 1 204 ? -17.831 -1.580 31.580 1.00 91.00 204 ASN A CA 1
ATOM 1523 C C . ASN A 1 204 ? -19.315 -1.802 31.250 1.00 91.00 204 ASN A C 1
ATOM 1525 O O . ASN A 1 204 ? -20.068 -2.297 32.100 1.00 91.00 204 ASN A O 1
ATOM 1529 N N . MET A 1 205 ? -19.735 -1.449 30.038 1.00 93.62 205 MET A N 1
ATOM 1530 C CA . MET A 1 205 ? -21.104 -1.655 29.576 1.00 93.62 205 MET A CA 1
ATOM 1531 C C . MET A 1 205 ? -21.179 -2.125 28.127 1.00 93.62 205 MET A C 1
ATOM 1533 O O . MET A 1 205 ? -20.235 -1.939 27.373 1.00 93.62 205 MET A O 1
ATOM 1537 N N . ALA A 1 206 ? -22.330 -2.685 27.767 1.00 95.44 206 ALA A N 1
ATOM 1538 C CA . ALA A 1 206 ? -22.738 -2.922 26.389 1.00 95.44 206 ALA A CA 1
ATOM 1539 C C . ALA A 1 206 ? -24.270 -2.829 26.275 1.00 95.44 206 ALA A C 1
ATOM 1541 O O . ALA A 1 206 ? -24.980 -3.078 27.256 1.00 95.44 206 ALA A O 1
ATOM 1542 N N . VAL A 1 207 ? -24.790 -2.503 25.101 1.00 96.00 207 VAL A N 1
ATOM 1543 C CA . VAL A 1 207 ? -26.213 -2.339 24.799 1.00 96.00 207 VAL A CA 1
ATOM 1544 C C . VAL A 1 207 ? -26.587 -3.312 23.687 1.00 96.00 207 VAL A C 1
ATOM 1546 O O . VAL A 1 207 ? -25.910 -3.398 22.671 1.00 96.00 207 VAL A O 1
ATOM 1549 N N . ASP A 1 208 ? -27.649 -4.096 23.885 1.00 95.38 208 ASP A N 1
ATOM 1550 C CA . ASP A 1 208 ? -28.116 -5.020 22.844 1.00 95.38 208 ASP A CA 1
ATOM 1551 C C . ASP A 1 208 ? -29.036 -4.337 21.817 1.00 95.38 208 ASP A C 1
ATOM 1553 O O . ASP A 1 208 ? -29.523 -3.220 22.013 1.00 95.38 208 ASP A O 1
ATOM 1557 N N . GLY A 1 209 ? -29.339 -5.052 20.729 1.00 92.75 209 GLY A N 1
ATOM 1558 C CA . GLY A 1 209 ? -30.253 -4.586 19.680 1.00 92.75 209 GLY A CA 1
ATOM 1559 C C . GLY A 1 209 ? -31.710 -4.378 20.127 1.00 92.75 209 GLY A C 1
ATOM 1560 O O . GLY A 1 209 ? -32.493 -3.794 19.382 1.00 92.75 209 GLY A O 1
ATOM 1561 N N . ASP A 1 210 ? -32.082 -4.808 21.338 1.00 94.00 210 ASP A N 1
ATOM 1562 C CA . ASP A 1 210 ? -33.383 -4.520 21.957 1.00 94.00 210 ASP A CA 1
ATOM 1563 C C . ASP A 1 210 ? -33.335 -3.257 22.851 1.00 94.00 210 ASP A C 1
ATOM 1565 O O . ASP A 1 210 ? -34.369 -2.810 23.362 1.00 94.00 210 ASP A O 1
ATOM 1569 N N . GLY A 1 211 ? -32.151 -2.667 23.049 1.00 93.38 211 GLY A N 1
ATOM 1570 C CA . GLY A 1 211 ? -31.910 -1.503 23.901 1.00 93.38 211 GLY A CA 1
ATOM 1571 C C . GLY A 1 211 ? -31.749 -1.829 25.389 1.00 93.38 211 GLY A C 1
ATOM 1572 O O . GLY A 1 211 ? -31.890 -0.934 26.228 1.00 93.38 211 GLY A O 1
ATOM 1573 N N . ASN A 1 212 ? -31.491 -3.089 25.751 1.00 95.12 212 ASN A N 1
ATOM 1574 C CA . ASN A 1 212 ? -31.162 -3.468 27.122 1.00 95.12 212 ASN A CA 1
ATOM 1575 C C . ASN A 1 212 ? -29.692 -3.154 27.414 1.00 95.12 212 ASN A C 1
ATOM 1577 O O . ASN A 1 212 ? -28.808 -3.491 26.633 1.00 95.12 212 ASN A O 1
ATOM 1581 N N . VAL A 1 213 ? -29.424 -2.583 28.588 1.00 95.94 213 VAL A N 1
ATOM 1582 C CA . VAL A 1 213 ? -28.070 -2.213 29.016 1.00 95.94 213 VAL A CA 1
ATOM 1583 C C . VAL A 1 213 ? -27.493 -3.302 29.911 1.00 95.94 213 VAL A C 1
ATOM 1585 O O . VAL A 1 213 ? -28.079 -3.646 30.942 1.00 95.94 213 VAL A O 1
ATOM 1588 N N . PHE A 1 214 ? -26.331 -3.825 29.548 1.00 95.94 214 PHE A N 1
ATOM 1589 C CA . PHE A 1 214 ? -25.554 -4.778 30.329 1.00 95.94 214 PHE A CA 1
ATOM 1590 C C . PHE A 1 214 ? -24.386 -4.063 30.995 1.00 95.94 214 PHE A C 1
ATOM 1592 O O . PHE A 1 214 ? -23.643 -3.345 30.341 1.00 95.94 214 PHE A O 1
ATOM 1599 N N . THR A 1 215 ? -24.214 -4.266 32.297 1.00 94.06 215 THR A N 1
ATOM 1600 C CA . THR A 1 215 ? -23.165 -3.629 33.099 1.00 94.06 215 THR A CA 1
ATOM 1601 C C . THR A 1 215 ? -22.346 -4.682 33.834 1.00 94.06 215 THR A C 1
ATOM 1603 O O . THR A 1 215 ? -22.899 -5.579 34.483 1.00 94.06 215 THR A O 1
ATOM 1606 N N . THR A 1 216 ? -21.018 -4.582 33.753 1.00 92.81 216 THR A N 1
ATOM 1607 C CA . THR A 1 216 ? -20.100 -5.370 34.589 1.00 92.81 216 THR A CA 1
ATOM 1608 C C . THR A 1 216 ? -19.837 -4.645 35.902 1.00 92.81 216 THR A C 1
ATOM 1610 O O . THR A 1 216 ? -19.771 -3.419 35.935 1.00 92.81 216 THR A O 1
ATOM 1613 N N . SER A 1 217 ? -19.664 -5.380 37.002 1.00 90.31 217 SER A N 1
ATOM 1614 C CA . SER A 1 217 ? -19.281 -4.784 38.287 1.00 90.31 217 SER A CA 1
ATOM 1615 C C . SER A 1 217 ? -18.166 -5.568 38.961 1.00 90.31 217 SER A C 1
ATOM 1617 O O . SER A 1 217 ? -18.364 -6.697 39.409 1.00 90.31 217 SER A O 1
ATOM 1619 N N . GLU A 1 218 ? -17.003 -4.937 39.122 1.00 87.88 218 GLU A N 1
ATOM 1620 C CA . GLU A 1 218 ? -15.885 -5.490 39.902 1.00 87.88 218 GLU A CA 1
ATOM 1621 C C . GLU A 1 218 ? -16.220 -5.668 41.385 1.00 87.88 218 GLU A C 1
ATOM 1623 O O . GLU A 1 218 ? -15.665 -6.528 42.060 1.00 87.88 218 GLU A O 1
ATOM 1628 N N . ALA A 1 219 ? -17.114 -4.843 41.932 1.00 86.44 219 ALA A N 1
ATOM 1629 C CA . ALA A 1 219 ? -17.458 -4.915 43.350 1.00 86.44 219 ALA A CA 1
ATOM 1630 C C . ALA A 1 219 ? -18.470 -6.022 43.666 1.00 86.44 219 ALA A C 1
ATOM 1632 O O . ALA A 1 219 ? -18.583 -6.432 44.825 1.00 86.44 219 ALA A O 1
ATOM 1633 N N . HIS A 1 220 ? -19.228 -6.450 42.658 1.00 89.44 220 HIS A N 1
ATOM 1634 C CA . HIS A 1 220 ? -20.267 -7.466 42.780 1.00 89.44 220 HIS A CA 1
ATOM 1635 C C . HIS A 1 220 ? -19.929 -8.772 42.045 1.00 89.44 220 HIS A C 1
ATOM 1637 O O . HIS A 1 220 ? -20.641 -9.754 42.248 1.00 89.44 220 HIS A O 1
ATOM 1643 N N . ASP A 1 221 ? -18.849 -8.800 41.255 1.00 94.25 221 ASP A N 1
ATOM 1644 C CA . ASP A 1 221 ? -18.399 -9.944 40.453 1.00 94.25 221 ASP A CA 1
ATOM 1645 C C . ASP A 1 221 ? -19.521 -10.522 39.580 1.00 94.25 221 ASP A C 1
ATOM 1647 O O . ASP A 1 221 ? -19.821 -11.717 39.605 1.00 94.25 221 ASP A O 1
ATOM 1651 N N . ASN A 1 222 ? -20.217 -9.654 38.854 1.00 95.00 222 ASN A N 1
ATOM 1652 C CA . ASN A 1 222 ? -21.394 -10.040 38.090 1.00 95.00 222 ASN A CA 1
ATOM 1653 C C . ASN A 1 222 ? -21.574 -9.185 36.827 1.00 95.00 222 ASN A C 1
ATOM 1655 O O . ASN A 1 222 ? -20.944 -8.139 36.644 1.00 95.00 222 ASN A O 1
ATOM 1659 N N . VAL A 1 223 ? -22.482 -9.653 35.974 1.00 96.25 223 VAL A N 1
ATOM 1660 C CA . VAL A 1 223 ? -23.064 -8.891 34.870 1.00 96.25 223 VAL A CA 1
ATOM 1661 C C . VAL A 1 223 ? -24.543 -8.703 35.165 1.00 96.25 223 VAL A C 1
ATOM 1663 O O . VAL A 1 223 ? -25.253 -9.669 35.471 1.00 96.25 223 VAL A O 1
ATOM 1666 N N . ARG A 1 224 ? -25.031 -7.468 35.075 1.00 94.56 224 ARG A N 1
ATOM 1667 C CA . ARG A 1 224 ? -26.447 -7.134 35.250 1.00 94.56 224 ARG A CA 1
ATOM 1668 C C . ARG A 1 224 ? -27.014 -6.576 33.965 1.00 94.56 224 ARG A C 1
ATOM 1670 O O . ARG A 1 224 ? -26.403 -5.732 33.337 1.00 94.56 224 ARG A O 1
ATOM 1677 N N . ARG A 1 225 ? -28.211 -7.033 33.619 1.00 95.44 225 ARG A N 1
ATOM 1678 C CA . ARG A 1 225 ? -29.036 -6.487 32.549 1.00 95.44 225 ARG A CA 1
ATOM 1679 C C . ARG A 1 225 ? -30.077 -5.548 33.143 1.00 95.44 225 ARG A C 1
ATOM 1681 O O . ARG A 1 225 ? -30.809 -5.962 34.046 1.00 95.44 225 ARG A O 1
ATOM 1688 N N . THR A 1 226 ? -30.177 -4.345 32.605 1.00 95.44 226 THR A N 1
ATOM 1689 C CA . THR A 1 226 ? -31.270 -3.397 32.824 1.00 95.44 226 THR A CA 1
ATOM 1690 C C . THR A 1 226 ? -32.075 -3.315 31.535 1.00 95.44 226 THR A C 1
ATOM 1692 O O . THR A 1 226 ? -31.539 -2.911 30.508 1.00 95.44 226 THR A O 1
ATOM 1695 N N . ASP A 1 227 ? -33.333 -3.754 31.566 1.00 94.44 227 ASP A N 1
ATOM 1696 C CA . ASP A 1 227 ? -34.192 -3.688 30.381 1.00 94.44 227 ASP A CA 1
ATOM 1697 C C . ASP A 1 227 ? -34.736 -2.273 30.122 1.00 94.44 227 ASP A C 1
ATOM 1699 O O . ASP A 1 227 ? -34.567 -1.359 30.934 1.00 94.44 227 ASP A O 1
ATOM 1703 N N . THR A 1 228 ? -35.415 -2.091 28.988 1.00 91.88 228 THR A N 1
ATOM 1704 C CA . THR A 1 228 ? -35.987 -0.798 28.568 1.00 91.88 228 THR A CA 1
ATOM 1705 C C . THR A 1 228 ? -37.092 -0.268 29.494 1.00 91.88 228 THR A C 1
ATOM 1707 O O . THR A 1 228 ? -37.435 0.914 29.441 1.00 91.88 228 THR A O 1
ATOM 1710 N N . GLU A 1 229 ? -37.628 -1.107 30.384 1.00 92.69 229 GLU A N 1
ATOM 1711 C CA . GLU A 1 229 ? -38.592 -0.733 31.426 1.00 92.69 229 GLU A CA 1
ATOM 1712 C C . GLU A 1 229 ? -37.901 -0.376 32.758 1.00 92.69 229 GLU A C 1
ATOM 1714 O O . GLU A 1 229 ? -38.555 0.077 33.704 1.00 92.69 229 GLU A O 1
ATOM 1719 N N . GLY A 1 230 ? -36.579 -0.559 32.840 1.00 90.50 230 GLY A N 1
ATOM 1720 C CA . GLY A 1 230 ? -35.753 -0.323 34.020 1.00 90.50 230 GLY A CA 1
ATOM 1721 C C . GLY A 1 230 ? -35.674 -1.511 34.984 1.00 90.50 230 GLY A C 1
ATOM 1722 O O . GLY A 1 230 ? -35.159 -1.355 36.098 1.00 90.50 230 GLY A O 1
ATOM 1723 N N . ASN A 1 231 ? -36.169 -2.698 34.613 1.00 94.12 231 ASN A N 1
ATOM 1724 C CA . ASN A 1 231 ? -36.046 -3.889 35.450 1.00 94.12 231 ASN A CA 1
ATOM 1725 C C . ASN A 1 231 ? -34.618 -4.440 35.387 1.00 94.12 231 ASN A C 1
ATOM 1727 O O . ASN A 1 231 ? -34.040 -4.625 34.317 1.00 94.12 231 ASN A O 1
ATOM 1731 N N . ARG A 1 232 ? -34.063 -4.771 36.557 1.00 93.06 232 ARG A N 1
ATOM 1732 C CA . ARG A 1 232 ? -32.666 -5.198 36.707 1.00 93.06 232 ARG A CA 1
ATOM 1733 C C . ARG A 1 232 ? -32.565 -6.677 37.042 1.00 93.06 232 ARG A C 1
ATOM 1735 O O . ARG A 1 232 ? -33.187 -7.139 37.999 1.00 93.06 232 ARG A O 1
ATOM 1742 N N . THR A 1 233 ? -31.746 -7.407 36.292 1.00 94.25 233 THR A N 1
ATOM 1743 C CA . THR A 1 233 ? -31.518 -8.845 36.475 1.00 94.25 233 THR A CA 1
ATOM 1744 C C . THR A 1 233 ? -30.032 -9.159 36.408 1.00 94.25 233 THR A C 1
ATOM 1746 O O . THR A 1 233 ? -29.368 -8.810 35.442 1.00 94.25 233 THR A O 1
ATOM 1749 N N . GLU A 1 234 ? -29.500 -9.858 37.407 1.00 94.88 234 GLU A N 1
ATOM 1750 C CA . GLU A 1 234 ? -28.149 -10.424 37.319 1.00 94.88 234 GLU A CA 1
ATOM 1751 C C . GLU A 1 234 ? -28.163 -11.630 36.383 1.00 94.88 234 GLU A C 1
ATOM 1753 O O . GLU A 1 234 ? -28.892 -12.598 36.631 1.00 94.88 234 GLU A O 1
ATOM 1758 N N . VAL A 1 235 ? -27.384 -11.547 35.307 1.00 96.06 235 VAL A N 1
ATOM 1759 C CA . VAL A 1 235 ? -27.362 -12.534 34.225 1.00 96.06 235 VAL A CA 1
ATOM 1760 C C . VAL A 1 235 ? -26.168 -13.482 34.326 1.00 96.06 235 VAL A C 1
ATOM 1762 O O . VAL A 1 235 ? -26.335 -14.656 34.006 1.00 96.06 235 VAL A O 1
ATOM 1765 N N . VAL A 1 236 ? -25.030 -13.010 34.843 1.00 97.44 236 VAL A N 1
ATOM 1766 C CA . VAL A 1 236 ? -23.839 -13.806 35.205 1.00 97.44 236 VAL A CA 1
ATOM 1767 C C . VAL A 1 236 ? -23.400 -13.375 36.600 1.00 97.44 236 VAL A C 1
ATOM 1769 O O . VAL A 1 236 ? -23.462 -12.184 36.899 1.00 97.44 236 VAL A O 1
ATOM 1772 N N . ARG A 1 237 ? -22.985 -14.304 37.461 1.00 95.88 237 ARG A N 1
ATOM 1773 C CA . ARG A 1 237 ? -22.622 -14.039 38.862 1.00 95.88 237 ARG A CA 1
ATOM 1774 C C . ARG A 1 237 ? -21.295 -14.686 39.249 1.00 95.88 237 ARG A C 1
ATOM 1776 O O . ARG A 1 237 ? -20.776 -15.551 38.547 1.00 95.88 237 ARG A O 1
ATOM 1783 N N . ARG A 1 238 ? -20.798 -14.340 40.438 1.00 96.12 238 ARG A N 1
ATOM 1784 C CA . ARG A 1 238 ? -19.577 -14.916 41.014 1.00 96.12 238 ARG A CA 1
ATOM 1785 C C . ARG A 1 238 ? -19.628 -16.441 41.107 1.00 96.12 238 ARG A C 1
ATOM 1787 O O . ARG A 1 238 ? -18.625 -17.111 40.878 1.00 96.12 238 ARG A O 1
ATOM 1794 N N . GLU A 1 239 ? -20.785 -17.011 41.444 1.00 95.94 239 GLU A N 1
ATOM 1795 C CA . GLU A 1 239 ? -20.975 -18.466 41.502 1.00 95.94 239 GLU A CA 1
ATOM 1796 C C . GLU A 1 239 ? -20.877 -19.174 40.144 1.00 95.94 239 GLU A C 1
ATOM 1798 O O . GLU A 1 239 ? -20.655 -20.385 40.127 1.00 95.94 239 GLU A O 1
ATOM 1803 N N . ASP A 1 240 ? -20.987 -18.435 39.038 1.00 96.12 240 ASP A N 1
ATOM 1804 C CA . ASP A 1 240 ? -20.812 -18.953 37.679 1.00 96.12 240 ASP A CA 1
ATOM 1805 C C . ASP A 1 240 ? -19.327 -18.999 37.262 1.00 96.12 240 ASP A C 1
ATOM 1807 O O . ASP A 1 240 ? -19.011 -19.438 36.160 1.00 96.12 240 ASP A O 1
ATOM 1811 N N . GLY A 1 241 ? -18.405 -18.588 38.147 1.00 95.12 241 GLY A N 1
ATOM 1812 C CA . GLY A 1 241 ? -16.958 -18.617 37.906 1.00 95.12 241 GLY A CA 1
ATOM 1813 C C . GLY A 1 241 ? -16.362 -17.293 37.424 1.00 95.12 241 GLY A C 1
ATOM 1814 O O . GLY A 1 241 ? -15.262 -17.297 36.878 1.00 95.12 241 GLY A O 1
ATOM 1815 N N . LEU A 1 242 ? -17.070 -16.178 37.621 1.00 96.38 242 LEU A N 1
ATOM 1816 C CA . LEU A 1 242 ? -16.622 -14.833 37.258 1.00 96.38 242 LEU A CA 1
ATOM 1817 C C . LEU A 1 242 ? -15.959 -14.126 38.449 1.00 96.38 242 LEU A C 1
ATOM 1819 O O . LEU A 1 242 ? -16.543 -14.065 39.532 1.00 96.38 242 LEU A O 1
ATOM 1823 N N . GLU A 1 243 ? -14.773 -13.544 38.258 1.00 95.44 243 GLU A N 1
ATOM 1824 C CA . GLU A 1 243 ? -14.136 -12.683 39.262 1.00 95.44 243 GLU A CA 1
ATOM 1825 C C . GLU A 1 243 ? -13.505 -11.442 38.617 1.00 95.44 243 GLU A C 1
ATOM 1827 O O . GLU A 1 243 ? -12.651 -11.553 37.736 1.00 95.44 243 GLU A O 1
ATOM 1832 N N . THR A 1 244 ? -13.909 -10.258 39.096 1.00 92.06 244 THR A N 1
ATOM 1833 C CA . THR A 1 244 ? -13.460 -8.937 38.617 1.00 92.06 244 THR A CA 1
ATOM 1834 C C . THR A 1 244 ? -13.668 -8.784 37.106 1.00 92.06 244 THR A C 1
ATOM 1836 O O . THR A 1 244 ? -12.704 -8.784 36.340 1.00 92.06 244 THR A O 1
ATOM 1839 N N . PRO A 1 245 ? -14.934 -8.718 36.652 1.00 94.00 245 PRO A N 1
ATOM 1840 C CA . PRO A 1 245 ? -15.240 -8.568 35.236 1.00 94.00 245 PRO A CA 1
ATOM 1841 C C . PRO A 1 245 ? -14.757 -7.223 34.688 1.00 94.00 245 PRO A C 1
ATOM 1843 O O . PRO A 1 245 ? -14.912 -6.199 35.356 1.00 94.00 245 PRO A O 1
ATOM 1846 N N . TYR A 1 246 ? -14.222 -7.233 33.465 1.00 89.81 246 TYR A N 1
ATOM 1847 C CA . TYR A 1 246 ? -13.714 -6.038 32.786 1.00 89.81 246 TYR A CA 1
ATOM 1848 C C . TYR A 1 246 ? -14.296 -5.908 31.372 1.00 89.81 246 TYR A C 1
ATOM 1850 O O . TYR A 1 246 ? -15.244 -5.149 31.182 1.00 89.81 246 TYR A O 1
ATOM 1858 N N . GLY A 1 247 ? -13.801 -6.686 30.404 1.00 92.44 247 GLY A N 1
ATOM 1859 C CA . GLY A 1 247 ? -14.334 -6.725 29.040 1.00 92.44 247 GLY A CA 1
ATOM 1860 C C . GLY A 1 247 ? -15.749 -7.304 28.973 1.00 92.44 247 GLY A C 1
ATOM 1861 O O . GLY A 1 247 ? -16.061 -8.283 29.658 1.00 92.44 247 GLY A O 1
ATOM 1862 N N . LEU A 1 248 ? -16.597 -6.700 28.143 1.00 95.62 248 LEU A N 1
ATOM 1863 C CA . LEU A 1 248 ? -17.979 -7.106 27.899 1.00 95.62 248 LEU A CA 1
ATOM 1864 C C . LEU A 1 248 ? -18.300 -6.872 26.423 1.00 95.62 248 LEU A C 1
ATOM 1866 O O . LEU A 1 248 ? -18.075 -5.779 25.922 1.00 95.62 248 LEU A O 1
ATOM 1870 N N . THR A 1 249 ? -18.839 -7.880 25.747 1.00 95.88 249 THR A N 1
ATOM 1871 C CA . THR A 1 249 ? -19.357 -7.743 24.381 1.00 95.88 249 THR A CA 1
ATOM 1872 C C . THR A 1 249 ? -20.565 -8.657 24.181 1.00 95.88 249 THR A C 1
ATOM 1874 O O . THR A 1 249 ? -20.793 -9.591 24.962 1.00 95.88 249 THR A O 1
ATOM 1877 N N . LEU A 1 250 ? -21.367 -8.362 23.164 1.00 95.50 250 LEU A N 1
ATOM 1878 C CA . LEU A 1 250 ? -22.624 -9.029 22.842 1.00 95.50 250 LEU A CA 1
ATOM 1879 C C . LEU A 1 250 ? -22.594 -9.448 21.368 1.00 95.50 250 LEU A C 1
ATOM 1881 O O . LEU A 1 250 ? -22.029 -8.732 20.548 1.00 95.50 250 LEU A O 1
ATOM 1885 N N . ASP A 1 251 ? -23.217 -10.574 21.019 1.00 93.25 251 ASP A N 1
ATOM 1886 C CA . ASP A 1 251 ? -23.486 -10.901 19.610 1.00 93.25 251 ASP A CA 1
ATOM 1887 C C . ASP A 1 251 ? -24.942 -10.615 19.219 1.00 93.25 251 ASP A C 1
ATOM 1889 O O . ASP A 1 251 ? -25.816 -10.410 20.068 1.00 93.25 251 ASP A O 1
ATOM 1893 N N . GLY A 1 252 ? -25.216 -10.639 17.911 1.00 89.56 252 GLY A N 1
ATOM 1894 C CA . GLY A 1 252 ? -26.560 -10.428 17.361 1.00 89.56 252 GLY A CA 1
ATOM 1895 C C . GLY A 1 252 ? -27.588 -11.499 17.755 1.00 89.56 252 GLY A C 1
ATOM 1896 O O . GLY A 1 252 ? -28.789 -11.266 17.630 1.00 89.56 252 GLY A O 1
ATOM 1897 N N . ASP A 1 253 ? -27.145 -12.647 18.277 1.00 91.62 253 ASP A N 1
ATOM 1898 C CA . ASP A 1 253 ? -28.018 -13.698 18.811 1.00 91.62 253 ASP A CA 1
ATOM 1899 C C . ASP A 1 253 ? -28.417 -13.440 20.280 1.00 91.62 253 ASP A C 1
ATOM 1901 O O . ASP A 1 253 ? -29.230 -14.181 20.846 1.00 91.62 253 ASP A O 1
ATOM 1905 N N . GLY A 1 254 ? -27.864 -12.402 20.917 1.00 91.81 254 GLY A N 1
ATOM 1906 C CA . GLY A 1 254 ? -28.120 -12.039 22.311 1.00 91.81 254 GLY A CA 1
ATOM 1907 C C . GLY A 1 254 ? -27.292 -12.836 23.322 1.00 91.81 254 GLY A C 1
ATOM 1908 O O . GLY A 1 254 ? -27.670 -12.932 24.498 1.00 91.81 254 GLY A O 1
ATOM 1909 N N . ASN A 1 255 ? -26.186 -13.449 22.895 1.00 95.44 255 ASN A N 1
ATOM 1910 C CA . ASN A 1 255 ? -25.218 -14.015 23.821 1.00 95.44 255 ASN A CA 1
ATOM 1911 C C . ASN A 1 255 ? -24.395 -12.897 24.474 1.00 95.44 255 ASN A C 1
ATOM 1913 O O . ASN A 1 255 ? -24.008 -11.928 23.832 1.00 95.44 255 ASN A O 1
ATOM 1917 N N . VAL A 1 256 ? -24.090 -13.071 25.760 1.00 97.62 256 VAL A N 1
ATOM 1918 C CA . VAL A 1 256 ? -23.267 -12.141 26.540 1.00 97.62 256 VAL A CA 1
ATOM 1919 C C . VAL A 1 256 ? -21.903 -12.767 26.777 1.00 97.62 256 VAL A C 1
ATOM 1921 O O . VAL A 1 256 ? -21.834 -13.839 27.381 1.00 97.62 256 VAL A O 1
ATOM 1924 N N . PHE A 1 257 ? -20.834 -12.098 26.361 1.00 97.88 257 PHE A N 1
ATOM 1925 C CA . PHE A 1 257 ? -19.457 -12.520 26.599 1.00 97.88 257 PHE A CA 1
ATOM 1926 C C . PHE A 1 257 ? -18.813 -11.580 27.607 1.00 97.88 257 PHE A C 1
ATOM 1928 O O . PHE A 1 257 ? -18.863 -10.365 27.447 1.00 97.88 257 PHE A O 1
ATOM 1935 N N . VAL A 1 258 ? -18.222 -12.135 28.662 1.00 97.88 258 VAL A N 1
ATOM 1936 C CA . VAL A 1 258 ? -17.610 -11.346 29.733 1.00 97.88 258 VAL A CA 1
ATOM 1937 C C . VAL A 1 258 ? -16.248 -11.908 30.110 1.00 97.88 258 VAL A C 1
ATOM 1939 O O . VAL A 1 258 ? -16.117 -13.094 30.414 1.00 97.88 258 VAL A O 1
ATOM 1942 N N . ALA A 1 259 ? -15.242 -11.038 30.108 1.00 96.25 259 ALA A N 1
ATOM 1943 C CA . ALA A 1 259 ? -13.887 -11.341 30.541 1.00 96.25 259 ALA A CA 1
ATOM 1944 C C . ALA A 1 259 ? -13.750 -11.135 32.053 1.00 96.25 259 ALA A C 1
ATOM 1946 O O . ALA A 1 259 ? -14.004 -10.043 32.568 1.00 96.25 259 ALA A O 1
ATOM 1947 N N . GLY A 1 260 ? -13.339 -12.181 32.767 1.00 95.62 260 GLY A N 1
ATOM 1948 C CA . GLY A 1 260 ? -13.021 -12.140 34.189 1.00 95.62 260 GLY A CA 1
ATOM 1949 C C . GLY A 1 260 ? -11.523 -11.975 34.419 1.00 95.62 260 GLY A C 1
ATOM 1950 O O . GLY A 1 260 ? -10.741 -12.893 34.169 1.00 95.62 260 GLY A O 1
ATOM 1951 N N . LEU A 1 261 ? -11.115 -10.809 34.924 1.00 91.31 261 LEU A N 1
ATOM 1952 C CA . LEU A 1 261 ? -9.706 -10.433 35.040 1.00 91.31 261 LEU A CA 1
ATOM 1953 C C . LEU A 1 261 ? -8.936 -11.294 36.053 1.00 91.31 261 LEU A C 1
ATOM 1955 O O . LEU A 1 261 ? -7.759 -11.567 35.840 1.00 91.31 261 LEU A O 1
ATOM 1959 N N . PHE A 1 262 ? -9.565 -11.698 37.164 1.00 91.38 262 PHE A N 1
ATOM 1960 C CA . PHE A 1 262 ? -8.921 -12.549 38.181 1.00 91.38 262 PHE A CA 1
ATOM 1961 C C . PHE A 1 262 ? -9.323 -14.018 38.100 1.00 91.38 262 PHE A C 1
ATOM 1963 O O . PHE A 1 262 ? -8.606 -14.862 38.636 1.00 91.38 262 PHE A O 1
ATOM 1970 N N . SER A 1 263 ? -10.439 -14.325 37.440 1.00 94.38 263 SER A N 1
ATOM 1971 C CA . SER A 1 263 ? -10.795 -15.702 37.098 1.00 94.38 263 SER A CA 1
ATOM 1972 C C . SER A 1 263 ? -10.057 -16.212 35.855 1.00 94.38 263 SER A C 1
ATOM 1974 O O . SER A 1 263 ? -10.133 -17.405 35.576 1.00 94.38 263 SER A O 1
ATOM 1976 N N . ASP A 1 264 ? -9.308 -15.343 35.158 1.00 94.19 264 ASP A N 1
ATOM 1977 C CA . ASP A 1 264 ? -8.482 -15.670 33.990 1.00 94.19 264 ASP A CA 1
ATOM 1978 C C . ASP A 1 264 ? -9.287 -16.416 32.900 1.00 94.19 264 ASP A C 1
ATOM 1980 O O . ASP A 1 264 ? -8.796 -17.351 32.268 1.00 94.19 264 ASP A O 1
ATOM 1984 N N . ASN A 1 265 ? -10.547 -16.014 32.693 1.00 96.38 265 ASN A N 1
ATOM 1985 C CA . ASN A 1 265 ? -11.481 -16.667 31.775 1.00 96.38 265 ASN A CA 1
ATOM 1986 C C . ASN A 1 265 ? -12.366 -15.679 31.006 1.00 96.38 265 ASN A C 1
ATOM 1988 O O . ASN A 1 265 ? -12.525 -14.520 31.393 1.00 96.38 265 ASN A O 1
ATOM 1992 N N . VAL A 1 266 ? -12.968 -16.161 29.918 1.00 97.81 266 VAL A N 1
ATOM 1993 C CA . VAL A 1 266 ? -14.108 -15.508 29.265 1.00 97.81 266 VAL A CA 1
ATOM 1994 C C . VAL A 1 266 ? -15.311 -16.437 29.342 1.00 97.81 266 VAL A C 1
ATOM 1996 O O . VAL A 1 266 ? -15.264 -17.582 28.883 1.00 97.81 266 VAL A O 1
ATOM 1999 N N . LEU A 1 267 ? -16.403 -15.945 29.923 1.00 97.88 267 LEU A N 1
ATOM 2000 C CA . LEU A 1 267 ? -17.667 -16.668 30.010 1.00 97.88 267 LEU A CA 1
ATOM 2001 C C . LEU A 1 267 ? -18.620 -16.187 28.918 1.00 97.88 267 LEU A C 1
ATOM 2003 O O . LEU A 1 267 ? -18.789 -14.985 28.732 1.00 97.88 267 LEU A O 1
ATOM 2007 N N . LYS A 1 268 ? -19.297 -17.126 28.255 1.00 97.50 268 LYS A N 1
ATOM 2008 C CA . LYS A 1 268 ? -20.443 -16.875 27.377 1.00 97.50 268 LYS A CA 1
ATOM 2009 C C . LYS A 1 268 ? -21.718 -17.269 28.097 1.00 97.50 268 LYS A C 1
ATOM 2011 O O . LYS A 1 268 ? -21.843 -18.402 28.561 1.00 97.50 268 LYS A O 1
ATOM 2016 N N . ARG A 1 269 ? -22.697 -16.373 28.123 1.00 97.56 269 ARG A N 1
ATOM 2017 C CA . ARG A 1 269 ? -24.067 -16.659 28.541 1.00 97.56 269 ARG A CA 1
ATOM 2018 C C . ARG A 1 269 ? -24.997 -16.607 27.338 1.00 97.56 269 ARG A C 1
ATOM 2020 O O . ARG A 1 269 ? -25.174 -15.550 26.746 1.00 97.56 269 ARG A O 1
ATOM 2027 N N . SER A 1 270 ? -25.656 -17.720 27.047 1.00 95.81 270 SER A N 1
ATOM 2028 C CA . SER A 1 270 ? -26.658 -17.810 25.985 1.00 95.81 270 SER A CA 1
ATOM 2029 C C . SER A 1 270 ? -28.013 -17.203 26.385 1.00 95.81 270 SER A C 1
ATOM 2031 O O . SER A 1 270 ? -28.307 -17.095 27.585 1.00 95.81 270 SER A O 1
ATOM 2033 N N . PRO A 1 271 ? -28.883 -16.836 25.421 1.00 94.06 271 PRO A N 1
ATOM 2034 C CA . PRO A 1 271 ? -30.223 -16.311 25.706 1.00 94.06 271 PRO A CA 1
ATOM 2035 C C . PRO A 1 271 ? -31.077 -17.225 26.597 1.00 94.06 271 PRO A C 1
ATOM 2037 O O . PRO A 1 271 ? -31.848 -16.742 27.428 1.00 94.06 271 PRO A O 1
ATOM 2040 N N . ASP A 1 272 ? -30.896 -18.545 26.487 1.00 94.88 272 ASP A N 1
ATOM 2041 C CA . ASP A 1 272 ? -31.571 -19.551 27.318 1.00 94.88 272 ASP A CA 1
ATOM 2042 C C . ASP A 1 272 ? -31.070 -19.599 28.780 1.00 94.88 272 ASP A C 1
ATOM 2044 O O . ASP A 1 272 ? -31.665 -20.274 29.623 1.00 94.88 272 ASP A O 1
ATOM 2048 N N . GLY A 1 273 ? -30.013 -18.845 29.095 1.00 94.75 273 GLY A N 1
ATOM 2049 C CA . GLY A 1 273 ? -29.383 -18.763 30.408 1.00 94.75 273 GLY A CA 1
ATOM 2050 C C . GLY A 1 273 ? -28.251 -19.760 30.640 1.00 94.75 273 GLY A C 1
ATOM 2051 O O . GLY A 1 273 ? -27.709 -19.780 31.744 1.00 94.75 273 GLY A O 1
ATOM 2052 N N . THR A 1 274 ? -27.880 -20.566 29.645 1.00 97.25 274 THR A N 1
ATOM 2053 C CA . THR A 1 274 ? -26.722 -21.462 29.729 1.00 97.25 274 THR A CA 1
ATOM 2054 C C . THR A 1 274 ? -25.431 -20.646 29.779 1.00 97.25 274 THR A C 1
ATOM 2056 O O . THR A 1 274 ? -25.241 -19.753 28.957 1.00 97.25 274 THR A O 1
ATOM 2059 N N . ILE A 1 275 ? -24.545 -20.956 30.730 1.00 97.56 275 ILE A N 1
ATOM 2060 C CA . ILE A 1 275 ? -23.226 -20.324 30.867 1.00 97.56 275 ILE A CA 1
ATOM 2061 C C . ILE A 1 275 ? -22.140 -21.352 30.551 1.00 97.56 275 ILE A C 1
ATOM 2063 O O . ILE A 1 275 ? -22.173 -22.473 31.065 1.00 97.56 275 ILE A O 1
ATOM 2067 N N . THR A 1 276 ? -21.182 -20.964 29.715 1.00 96.12 276 THR A N 1
ATOM 2068 C CA . THR A 1 276 ? -20.029 -21.779 29.317 1.00 96.12 276 THR A CA 1
ATOM 2069 C C . THR A 1 276 ? -18.750 -20.959 29.377 1.00 96.12 276 THR A C 1
ATOM 2071 O O . THR A 1 276 ? -18.746 -19.798 28.976 1.00 96.12 276 THR A O 1
ATOM 2074 N N . GLU A 1 277 ? -17.655 -21.571 29.817 1.00 96.56 277 GLU A N 1
ATOM 2075 C CA . GLU A 1 277 ? -16.317 -21.007 29.634 1.00 96.56 277 GLU A CA 1
ATOM 2076 C C . GLU A 1 277 ? -15.899 -21.185 28.168 1.00 96.56 277 GLU A C 1
ATOM 2078 O O . GLU A 1 277 ? -15.937 -22.302 27.651 1.00 96.56 277 GLU A O 1
ATOM 2083 N N . VAL A 1 278 ? -15.591 -20.075 27.493 1.00 96.25 278 VAL A N 1
ATOM 2084 C CA . VAL A 1 278 ? -15.192 -20.037 26.073 1.00 96.25 278 VAL A CA 1
ATOM 2085 C C . VAL A 1 278 ? -13.689 -20.240 25.931 1.00 96.25 278 VAL A C 1
ATOM 2087 O O . VAL A 1 278 ? -13.238 -20.943 25.035 1.00 96.25 278 VAL A O 1
ATOM 2090 N N . ILE A 1 279 ? -12.935 -19.620 26.834 1.00 96.44 279 ILE A N 1
ATOM 2091 C CA . ILE A 1 279 ? -11.485 -19.726 26.955 1.00 96.44 279 ILE A CA 1
ATOM 2092 C C . ILE A 1 279 ? -11.118 -19.496 28.421 1.00 96.44 279 ILE A C 1
ATOM 2094 O O . ILE A 1 279 ? -11.748 -18.674 29.100 1.00 96.44 279 ILE A O 1
ATOM 2098 N N . GLY A 1 280 ? -10.118 -20.221 28.915 1.00 94.88 280 GLY A N 1
ATOM 2099 C CA . GLY A 1 280 ? -9.751 -20.185 30.326 1.00 94.88 280 GLY A CA 1
ATOM 2100 C C . GLY A 1 280 ? -8.254 -20.332 30.609 1.00 94.88 280 GLY A C 1
ATOM 2101 O O . GLY A 1 280 ? -7.413 -20.311 29.702 1.00 94.88 280 GLY A O 1
ATOM 2102 N N . PRO A 1 281 ? -7.894 -20.525 31.890 1.00 91.38 281 PRO A N 1
ATOM 2103 C CA . PRO A 1 281 ? -6.500 -20.633 32.323 1.00 91.38 281 PRO A CA 1
ATOM 2104 C C . PRO A 1 281 ? -5.768 -21.831 31.703 1.00 91.38 281 PRO A C 1
ATOM 2106 O O . PRO A 1 281 ? -4.555 -21.778 31.484 1.00 91.38 281 PRO A O 1
ATOM 2109 N N . ASP A 1 282 ? -6.502 -22.907 31.400 1.00 90.88 282 ASP A N 1
ATOM 2110 C CA . ASP A 1 282 ? -5.966 -24.117 30.768 1.00 90.88 282 ASP A CA 1
ATOM 2111 C C . ASP A 1 282 ? -5.498 -23.855 29.321 1.00 90.88 282 ASP A C 1
ATOM 2113 O O . ASP A 1 282 ? -4.548 -24.493 28.859 1.00 90.88 282 ASP A O 1
ATOM 2117 N N . ASP A 1 283 ? -6.063 -22.844 28.652 1.00 89.62 283 ASP A N 1
ATOM 2118 C CA . ASP A 1 283 ? -5.632 -22.358 27.334 1.00 89.62 283 ASP A CA 1
ATOM 2119 C C . ASP A 1 283 ? -4.454 -21.373 27.431 1.00 89.62 283 ASP A C 1
ATOM 2121 O O . ASP A 1 283 ? -3.904 -20.913 26.424 1.00 89.62 283 ASP A O 1
ATOM 2125 N N . GLY A 1 284 ? -4.006 -21.066 28.653 1.00 87.31 284 GLY A N 1
ATOM 2126 C CA . GLY A 1 284 ? -2.949 -20.105 28.953 1.00 87.31 284 GLY A CA 1
ATOM 2127 C C . GLY A 1 284 ? -3.402 -18.648 28.904 1.00 87.31 284 GLY A C 1
ATOM 2128 O O . GLY A 1 284 ? -2.540 -17.770 28.749 1.00 87.31 284 GLY A O 1
ATOM 2129 N N . LEU A 1 285 ? -4.712 -18.404 29.019 1.00 90.00 285 LEU A N 1
ATOM 2130 C CA . LEU A 1 285 ? -5.272 -17.078 29.231 1.00 90.00 285 LEU A CA 1
ATOM 2131 C C . LEU A 1 285 ? -4.879 -16.572 30.621 1.00 90.00 285 LEU A C 1
ATOM 2133 O O . LEU A 1 285 ? -4.918 -17.311 31.602 1.00 90.00 285 LEU A O 1
ATOM 2137 N N . ILE A 1 286 ? -4.437 -15.320 30.688 1.00 88.44 286 ILE A N 1
ATOM 2138 C CA . ILE A 1 286 ? -4.051 -14.652 31.931 1.00 88.44 286 ILE A CA 1
ATOM 2139 C C . ILE A 1 286 ? -4.515 -13.208 31.801 1.00 88.44 286 ILE A C 1
ATOM 2141 O O . ILE A 1 286 ? -4.113 -12.532 30.855 1.00 88.44 286 ILE A O 1
ATOM 2145 N N . ARG A 1 287 ? -5.345 -12.749 32.738 1.00 89.25 287 ARG A N 1
ATOM 2146 C CA . ARG A 1 287 ? -5.875 -11.384 32.833 1.00 89.25 287 ARG A CA 1
ATOM 2147 C C . ARG A 1 287 ? -6.388 -10.857 31.492 1.00 89.25 287 ARG A C 1
ATOM 2149 O O . ARG A 1 287 ? -5.747 -9.976 30.909 1.00 89.25 287 ARG A O 1
ATOM 2156 N N . PRO A 1 288 ? -7.499 -11.414 30.985 1.00 92.75 288 PRO A N 1
ATOM 2157 C CA . PRO A 1 288 ? -8.145 -10.869 29.804 1.00 92.75 288 PRO A CA 1
ATOM 2158 C C . PRO A 1 288 ? -8.647 -9.441 30.074 1.00 92.75 288 PRO A C 1
ATOM 2160 O O . PRO A 1 288 ? -9.197 -9.181 31.147 1.00 92.75 288 PRO A O 1
ATOM 2163 N N . PHE A 1 289 ? -8.450 -8.531 29.117 1.00 88.81 289 PHE A N 1
ATOM 2164 C CA . PHE A 1 289 ? -8.881 -7.129 29.200 1.00 88.81 289 PHE A CA 1
ATOM 2165 C C . PHE A 1 289 ? -9.966 -6.820 28.165 1.00 88.81 289 PHE A C 1
ATOM 2167 O O . PHE A 1 289 ? -11.148 -6.837 28.512 1.00 88.81 289 PHE A O 1
ATOM 2174 N N . GLY A 1 290 ? -9.563 -6.561 26.921 1.00 91.38 290 GLY A N 1
ATOM 2175 C CA . GLY A 1 290 ? -10.442 -6.259 25.797 1.00 91.38 290 GLY A CA 1
ATOM 2176 C C . GLY A 1 290 ? -10.935 -7.534 25.122 1.00 91.38 290 GLY A C 1
ATOM 2177 O O . GLY A 1 290 ? -10.190 -8.512 24.990 1.00 91.38 290 GLY A O 1
ATOM 2178 N N . ILE A 1 291 ? -12.200 -7.522 24.706 1.00 96.06 291 ILE A N 1
ATOM 2179 C CA . ILE A 1 291 ? -12.816 -8.602 23.937 1.00 96.06 291 ILE A CA 1
ATOM 2180 C C . ILE A 1 291 ? -13.666 -8.026 22.809 1.00 96.06 291 ILE A C 1
ATOM 2182 O O . ILE A 1 291 ? -14.402 -7.069 23.031 1.00 96.06 291 ILE A O 1
ATOM 2186 N N . ALA A 1 292 ? -13.602 -8.645 21.635 1.00 96.44 292 ALA A N 1
ATOM 2187 C CA . ALA A 1 292 ? -14.401 -8.267 20.472 1.00 96.44 292 ALA A CA 1
ATOM 2188 C C . ALA A 1 292 ? -14.859 -9.500 19.693 1.00 96.44 292 ALA A C 1
ATOM 2190 O O . ALA A 1 292 ? -14.243 -10.564 19.783 1.00 96.44 292 ALA A O 1
ATOM 2191 N N . LEU A 1 293 ? -15.944 -9.355 18.938 1.00 95.31 293 LEU A N 1
ATOM 2192 C CA . LEU A 1 293 ? -16.531 -10.407 18.114 1.00 95.31 293 LEU A CA 1
ATOM 2193 C C . LEU A 1 293 ? -16.634 -9.929 16.676 1.00 95.31 293 LEU A C 1
ATOM 2195 O O . LEU A 1 293 ? -17.067 -8.804 16.442 1.00 95.31 293 LEU A O 1
ATOM 2199 N N . ASN A 1 294 ? -16.300 -10.800 15.730 1.00 93.69 294 ASN A N 1
ATOM 2200 C CA . ASN A 1 294 ? -16.654 -10.566 14.335 1.00 93.69 294 ASN A CA 1
ATOM 2201 C C . ASN A 1 294 ? -18.081 -11.058 14.036 1.00 93.69 294 ASN A C 1
ATOM 2203 O O . ASN A 1 294 ? -18.743 -11.694 14.865 1.00 93.69 294 ASN A O 1
ATOM 2207 N N . SER A 1 295 ? -18.542 -10.817 12.809 1.00 90.06 295 SER A N 1
ATOM 2208 C CA . SER A 1 295 ? -19.881 -11.211 12.349 1.00 90.06 295 SER A CA 1
ATOM 2209 C C . SER A 1 295 ? -20.120 -12.732 12.345 1.00 90.06 295 SER A C 1
ATOM 2211 O O . SER A 1 295 ? -21.260 -13.180 12.481 1.00 90.06 295 SER A O 1
ATOM 2213 N N . ALA A 1 296 ? -19.059 -13.540 12.243 1.00 91.75 296 ALA A N 1
ATOM 2214 C CA . ALA A 1 296 ? -19.122 -14.999 12.321 1.00 91.75 296 ALA A CA 1
ATOM 2215 C C . ALA A 1 296 ? -19.199 -15.532 13.769 1.00 91.75 296 ALA A C 1
ATOM 2217 O O . ALA A 1 296 ? -19.410 -16.732 13.973 1.00 91.75 296 ALA A O 1
ATOM 2218 N N . GLY A 1 297 ? -19.036 -14.667 14.776 1.00 93.00 297 GLY A N 1
ATOM 2219 C CA . GLY A 1 297 ? -19.009 -15.028 16.194 1.00 93.00 297 GLY A CA 1
ATOM 2220 C C . GLY A 1 297 ? -17.652 -15.541 16.689 1.00 93.00 297 GLY A C 1
ATOM 2221 O O . GLY A 1 297 ? -17.591 -16.163 17.754 1.00 93.00 297 GLY A O 1
ATOM 2222 N N . THR A 1 298 ? -16.577 -15.324 15.929 1.00 95.38 298 THR A N 1
ATOM 2223 C CA . THR A 1 298 ? -15.198 -15.530 16.386 1.00 95.38 298 THR A CA 1
ATOM 2224 C C . THR A 1 298 ? -14.846 -14.453 17.404 1.00 95.38 298 THR A C 1
ATOM 2226 O O . THR A 1 298 ? -15.026 -13.263 17.153 1.00 95.38 298 THR A O 1
ATOM 2229 N N . LEU A 1 299 ? -14.359 -14.884 18.567 1.00 97.00 299 LEU A N 1
ATOM 2230 C CA . LEU A 1 299 ? -14.011 -14.021 19.689 1.00 97.00 299 LEU A CA 1
ATOM 2231 C C . LEU A 1 299 ? -12.509 -13.730 19.693 1.00 97.00 299 LEU A C 1
ATOM 2233 O O . LEU A 1 299 ? -11.699 -14.654 19.749 1.00 97.00 299 LEU A O 1
ATOM 2237 N N . TYR A 1 300 ? -12.150 -12.453 19.745 1.00 96.50 300 TYR A N 1
ATOM 2238 C CA . TYR A 1 300 ? -10.784 -11.990 19.955 1.00 96.50 300 TYR A CA 1
ATOM 2239 C C . TYR A 1 300 ? -10.613 -11.508 21.392 1.00 96.50 300 TYR A C 1
ATOM 2241 O O . TYR A 1 300 ? -11.467 -10.796 21.918 1.00 96.50 300 TYR A O 1
ATOM 2249 N N . VAL A 1 301 ? -9.525 -11.915 22.046 1.00 95.38 301 VAL A N 1
ATOM 2250 C CA . VAL A 1 301 ? -9.276 -11.623 23.466 1.00 95.38 301 VAL A CA 1
ATOM 2251 C C . VAL A 1 301 ? -7.858 -11.105 23.654 1.00 95.38 301 VAL A C 1
ATOM 2253 O O . VAL A 1 301 ? -6.892 -11.823 23.374 1.00 95.38 301 VAL A O 1
ATOM 2256 N N . THR A 1 302 ? -7.719 -9.890 24.188 1.00 92.44 302 THR A N 1
ATOM 2257 C CA . THR A 1 302 ? -6.424 -9.379 24.653 1.00 92.44 302 THR A CA 1
ATOM 2258 C C . THR A 1 302 ? -6.162 -9.833 26.079 1.00 92.44 302 THR A C 1
ATOM 2260 O O . THR A 1 302 ? -7.059 -9.881 26.921 1.00 92.44 302 THR A O 1
ATOM 2263 N N . ALA A 1 303 ? -4.916 -10.198 26.363 1.00 88.44 303 ALA A N 1
ATOM 2264 C CA . ALA A 1 303 ? -4.515 -10.763 27.643 1.00 88.44 303 ALA A CA 1
ATOM 2265 C C . ALA A 1 303 ? -3.126 -10.273 28.061 1.00 88.44 303 ALA A C 1
ATOM 2267 O O . ALA A 1 303 ? -2.234 -10.087 27.229 1.00 88.44 303 ALA A O 1
ATOM 2268 N N . SER A 1 304 ? -2.915 -10.104 29.368 1.00 77.25 304 SER A N 1
ATOM 2269 C CA . SER A 1 304 ? -1.664 -9.578 29.923 1.00 77.25 304 SER A CA 1
ATOM 2270 C C . SER A 1 304 ? -1.043 -10.516 30.954 1.00 77.25 304 SER A C 1
ATOM 2272 O O . SER A 1 304 ? -1.705 -11.039 31.846 1.00 77.25 304 SER A O 1
ATOM 2274 N N . GLN A 1 305 ? 0.279 -10.695 30.894 1.00 64.31 305 GLN A N 1
ATOM 2275 C CA . GLN A 1 305 ? 0.987 -11.565 31.837 1.00 64.31 305 GLN A CA 1
ATOM 2276 C C . GLN A 1 305 ? 1.030 -10.996 33.264 1.00 64.31 305 GLN A C 1
ATOM 2278 O O . GLN A 1 305 ? 0.948 -11.771 34.215 1.00 64.31 305 GLN A O 1
ATOM 2283 N N . MET A 1 306 ? 1.173 -9.670 33.433 1.00 57.56 306 MET A N 1
ATOM 2284 C CA . MET A 1 306 ? 1.176 -8.948 34.721 1.00 57.56 306 MET A CA 1
ATOM 2285 C C . MET A 1 306 ? 0.981 -7.436 34.511 1.00 57.56 306 MET A C 1
ATOM 2287 O O . MET A 1 306 ? 1.283 -6.906 33.448 1.00 57.56 306 MET A O 1
ATOM 2291 N N . VAL A 1 307 ? 0.627 -6.710 35.582 1.00 45.59 307 VAL A N 1
ATOM 2292 C CA . VAL A 1 307 ? 0.824 -5.248 35.641 1.00 45.59 307 VAL A CA 1
ATOM 2293 C C . VAL A 1 307 ? 2.327 -4.976 35.468 1.00 45.59 307 VAL A C 1
ATOM 2295 O O . VAL A 1 307 ? 3.115 -5.379 36.327 1.00 45.59 307 VAL A O 1
ATOM 2298 N N . ASN A 1 308 ? 2.726 -4.316 34.378 1.00 46.84 308 ASN A N 1
ATOM 2299 C CA . ASN A 1 308 ? 4.113 -3.960 34.027 1.00 46.84 308 ASN A CA 1
ATOM 2300 C C . ASN A 1 308 ? 5.033 -5.090 33.500 1.00 46.84 308 ASN A C 1
ATOM 2302 O O . ASN A 1 308 ? 6.255 -4.924 33.544 1.00 46.84 308 ASN A O 1
ATOM 2306 N N . ALA A 1 309 ? 4.509 -6.222 33.012 1.00 47.53 309 ALA A N 1
ATOM 2307 C CA . ALA A 1 309 ? 5.329 -7.212 32.295 1.00 47.53 309 ALA A CA 1
ATOM 2308 C C . ALA A 1 309 ? 5.286 -6.989 30.776 1.00 47.53 309 ALA A C 1
ATOM 2310 O O . ALA A 1 309 ? 4.253 -6.630 30.218 1.00 47.53 309 ALA A O 1
ATOM 2311 N N . SER A 1 310 ? 6.421 -7.210 30.115 1.00 54.72 310 SER A N 1
ATOM 2312 C CA . SER A 1 310 ? 6.548 -7.136 28.660 1.00 54.72 310 SER A CA 1
ATOM 2313 C C . SER A 1 310 ? 5.812 -8.296 27.976 1.00 54.72 310 SER A C 1
ATOM 2315 O O . SER A 1 310 ? 6.005 -9.449 28.363 1.00 54.72 310 SER A O 1
ATOM 2317 N N . GLY A 1 311 ? 5.041 -7.976 26.932 1.00 65.44 311 GLY A N 1
ATOM 2318 C CA . GLY A 1 311 ? 4.409 -8.918 26.004 1.00 65.44 311 GLY A CA 1
ATOM 2319 C C . GLY A 1 311 ? 2.983 -9.346 26.374 1.00 65.44 311 GLY A C 1
ATOM 2320 O O . GLY A 1 311 ? 2.758 -10.214 27.220 1.00 65.44 311 GLY A O 1
ATOM 2321 N N . SER A 1 312 ? 2.026 -8.725 25.689 1.00 76.12 312 SER A N 1
ATOM 2322 C CA . SER A 1 312 ? 0.607 -9.085 25.680 1.00 76.12 312 SER A CA 1
ATOM 2323 C C . SER A 1 312 ? 0.370 -10.257 24.737 1.00 76.12 312 SER A C 1
ATOM 2325 O O . SER A 1 312 ? 1.135 -10.472 23.793 1.00 76.12 312 SER A O 1
ATOM 2327 N N . ARG A 1 313 ? -0.711 -10.989 24.988 1.00 84.25 313 ARG A N 1
ATOM 2328 C CA . ARG A 1 313 ? -1.200 -12.048 24.112 1.00 84.25 313 ARG A CA 1
ATOM 2329 C C . ARG A 1 313 ? -2.510 -11.647 23.475 1.00 84.25 313 ARG A C 1
ATOM 2331 O O . ARG A 1 313 ? -3.297 -10.929 24.089 1.00 84.25 313 ARG A O 1
ATOM 2338 N N . VAL A 1 314 ? -2.737 -12.178 22.285 1.00 89.25 314 VAL A N 1
ATOM 2339 C CA . VAL A 1 314 ? -4.009 -12.061 21.579 1.00 89.25 314 VAL A CA 1
ATOM 2340 C C . VAL A 1 314 ? -4.451 -13.461 21.211 1.00 89.25 314 VAL A C 1
ATOM 2342 O O . VAL A 1 314 ? -3.680 -14.223 20.622 1.00 89.25 314 VAL A O 1
ATOM 2345 N N . PHE A 1 315 ? -5.666 -13.802 21.612 1.00 91.81 315 PHE A N 1
ATOM 2346 C CA . PHE A 1 315 ? -6.291 -15.077 21.308 1.00 91.81 315 PHE A CA 1
ATOM 2347 C C . PHE A 1 315 ? -7.415 -14.860 20.309 1.00 91.81 315 PHE A C 1
ATOM 2349 O O . PHE A 1 315 ? -8.173 -13.907 20.445 1.00 91.81 315 PHE A O 1
ATOM 2356 N N . GLU A 1 316 ? -7.524 -15.771 19.356 1.00 93.81 316 GLU A N 1
ATOM 2357 C CA . GLU A 1 316 ? -8.699 -15.970 18.520 1.00 93.81 316 GLU A CA 1
ATOM 2358 C C . GLU A 1 316 ? -9.400 -17.240 19.008 1.00 93.81 316 GLU A C 1
ATOM 2360 O O . GLU A 1 316 ? -8.754 -18.270 19.214 1.00 93.81 316 GLU A O 1
ATOM 2365 N N . VAL A 1 317 ? -10.713 -17.175 19.205 1.00 95.88 317 VAL A N 1
ATOM 2366 C CA . VAL A 1 317 ? -11.539 -18.316 19.598 1.00 95.88 317 VAL A CA 1
ATOM 2367 C C . VAL A 1 317 ? -12.692 -18.456 18.620 1.00 95.88 317 VAL A C 1
ATOM 2369 O O . VAL A 1 317 ? -13.646 -17.677 18.639 1.00 95.88 317 VAL A O 1
ATOM 2372 N N . LYS A 1 318 ? -12.615 -19.469 17.760 1.00 93.56 318 LYS A N 1
ATOM 2373 C CA . LYS A 1 318 ? -13.643 -19.739 16.752 1.00 93.56 318 LYS A CA 1
ATOM 2374 C C . LYS A 1 318 ? -14.916 -20.297 17.407 1.00 93.56 318 LYS A C 1
ATOM 2376 O O . LYS A 1 318 ? -14.834 -20.967 18.441 1.00 93.56 318 LYS A O 1
ATOM 2381 N N . PRO A 1 319 ? -16.103 -20.146 16.786 1.00 91.50 319 PRO A N 1
ATOM 2382 C CA . PRO A 1 319 ? -17.365 -20.677 17.322 1.00 91.50 319 PRO A CA 1
ATOM 2383 C C . PRO A 1 319 ? -17.375 -22.194 17.583 1.00 91.50 319 PRO A C 1
ATOM 2385 O O . PRO A 1 319 ? -18.180 -22.694 18.370 1.00 91.50 319 PRO A O 1
ATOM 2388 N N . ASN A 1 320 ? -16.492 -22.945 16.918 1.00 90.44 320 ASN A N 1
ATOM 2389 C CA . ASN A 1 320 ? -16.304 -24.384 17.118 1.00 90.44 320 ASN A CA 1
ATOM 2390 C C . ASN A 1 320 ? -15.477 -24.731 18.383 1.00 90.44 320 ASN A C 1
ATOM 2392 O O . ASN A 1 320 ? -15.330 -25.917 18.689 1.00 90.44 320 ASN A O 1
ATOM 2396 N N . GLY A 1 321 ? -14.961 -23.729 19.106 1.00 89.06 321 GLY A N 1
ATOM 2397 C CA . GLY A 1 321 ? -14.117 -23.863 20.297 1.00 89.06 321 GLY A CA 1
ATOM 2398 C C . GLY A 1 321 ? -12.617 -24.000 20.012 1.00 89.06 321 GLY A C 1
ATOM 2399 O O . GLY A 1 321 ? -11.853 -24.300 20.926 1.00 89.06 321 GLY A O 1
ATOM 2400 N N . GLU A 1 322 ? -12.181 -23.838 18.763 1.00 92.00 322 GLU A N 1
ATOM 2401 C CA . GLU A 1 322 ? -10.762 -23.803 18.408 1.00 92.00 322 GLU A CA 1
ATOM 2402 C C . GLU A 1 322 ? -10.124 -22.498 18.899 1.00 92.00 322 GLU A C 1
ATOM 2404 O O . GLU A 1 322 ? -10.646 -21.418 18.632 1.00 92.00 322 GLU A O 1
ATOM 2409 N N . VAL A 1 323 ? -9.004 -22.615 19.618 1.00 91.12 323 VAL A N 1
ATOM 2410 C CA . VAL A 1 323 ? -8.267 -21.483 20.194 1.00 91.12 323 VAL A CA 1
ATOM 2411 C C . VAL A 1 323 ? -6.920 -21.338 19.490 1.00 91.12 323 VAL A C 1
ATOM 2413 O O . VAL A 1 323 ? -6.065 -22.224 19.590 1.00 91.12 323 VAL A O 1
ATOM 2416 N N . THR A 1 324 ? -6.708 -20.190 18.854 1.00 88.81 324 THR A N 1
ATOM 2417 C CA . THR A 1 324 ? -5.455 -19.796 18.198 1.00 88.81 324 THR A CA 1
ATOM 2418 C C . THR A 1 324 ? -4.819 -18.638 18.964 1.00 88.81 324 THR A C 1
ATOM 2420 O O . THR A 1 324 ? -5.506 -17.783 19.520 1.00 88.81 324 THR A O 1
ATOM 2423 N N . ARG A 1 325 ? -3.485 -18.590 19.029 1.00 86.06 325 ARG A N 1
ATOM 2424 C CA . ARG A 1 325 ? -2.748 -17.477 19.649 1.00 86.06 325 ARG A CA 1
ATOM 2425 C C . ARG A 1 325 ? -2.127 -16.607 18.565 1.00 86.06 325 ARG A C 1
ATOM 2427 O O . ARG A 1 325 ? -1.021 -16.900 18.143 1.00 86.06 325 ARG A O 1
ATOM 2434 N N . LEU A 1 326 ? -2.808 -15.538 18.168 1.00 80.88 326 LEU A N 1
ATOM 2435 C CA . LEU A 1 326 ? -2.347 -14.642 17.101 1.00 80.88 326 LEU A CA 1
ATOM 2436 C C . LEU A 1 326 ? -1.055 -13.898 17.470 1.00 80.88 326 LEU A C 1
ATOM 2438 O O . LEU A 1 326 ? -0.169 -13.721 16.644 1.00 80.88 326 LEU A O 1
ATOM 2442 N N . ILE A 1 327 ? -0.924 -13.479 18.734 1.00 76.31 327 ILE A N 1
ATOM 2443 C CA . ILE A 1 327 ? 0.287 -12.825 19.248 1.00 76.31 327 ILE A CA 1
ATOM 2444 C C . ILE A 1 327 ? 0.678 -13.475 20.572 1.00 76.31 327 ILE A C 1
ATOM 2446 O O . ILE A 1 327 ? -0.142 -13.596 21.485 1.00 76.31 327 ILE A O 1
ATOM 2450 N N . ASN A 1 328 ? 1.948 -13.870 20.701 1.00 66.56 328 ASN A N 1
ATOM 2451 C CA . ASN A 1 328 ? 2.462 -14.504 21.917 1.00 66.56 328 ASN A CA 1
ATOM 2452 C C . ASN A 1 328 ? 3.184 -13.508 22.848 1.00 66.56 328 ASN A C 1
ATOM 2454 O O . ASN A 1 328 ? 2.871 -13.466 24.036 1.00 66.56 328 ASN A O 1
ATOM 2458 N N . PHE A 1 329 ? 4.147 -12.731 22.323 1.00 59.88 329 PHE A N 1
ATOM 2459 C CA . PHE A 1 329 ? 4.924 -11.708 23.065 1.00 59.88 329 PHE A CA 1
ATOM 2460 C C . PHE A 1 329 ? 5.657 -10.722 22.145 1.00 59.88 329 PHE A C 1
ATOM 2462 O O . PHE A 1 329 ? 5.773 -9.531 22.438 1.00 59.88 329 PHE A O 1
ATOM 2469 N N . ARG A 1 330 ? 6.212 -11.267 21.063 1.00 61.47 330 ARG A N 1
ATOM 2470 C CA . ARG A 1 330 ? 6.878 -10.584 19.961 1.00 61.47 330 ARG A CA 1
ATOM 2471 C C . ARG A 1 330 ? 6.455 -11.327 18.704 1.00 61.47 330 ARG A C 1
ATOM 2473 O O . ARG A 1 330 ? 6.469 -12.553 18.735 1.00 61.47 330 ARG A O 1
ATOM 2480 N N . VAL A 1 331 ? 6.145 -10.604 17.640 1.00 58.59 331 VAL A N 1
ATOM 2481 C CA . VAL A 1 331 ? 6.087 -11.187 16.296 1.00 58.59 331 VAL A CA 1
ATOM 2482 C C . VAL A 1 331 ? 7.517 -11.104 15.739 1.00 58.59 331 VAL A C 1
ATOM 2484 O O . VAL A 1 331 ? 8.014 -9.988 15.552 1.00 58.59 331 VAL A O 1
ATOM 2487 N N . PRO A 1 332 ? 8.273 -12.217 15.637 1.00 50.94 332 PRO A N 1
ATOM 2488 C CA . PRO A 1 332 ? 9.713 -12.177 15.374 1.00 50.94 332 PRO A CA 1
ATOM 2489 C C . PRO A 1 332 ? 10.048 -11.559 14.022 1.00 50.94 332 PRO A C 1
ATOM 2491 O O . PRO A 1 332 ? 11.020 -10.812 13.939 1.00 50.94 332 PRO A O 1
ATOM 2494 N N . GLU A 1 333 ? 9.220 -11.843 13.020 1.00 57.94 333 GLU A N 1
ATOM 2495 C CA . GLU A 1 333 ? 9.396 -11.429 11.625 1.00 57.94 333 GLU A CA 1
ATOM 2496 C C . GLU A 1 333 ? 9.213 -9.917 11.454 1.00 57.94 333 GLU A C 1
ATOM 2498 O O . GLU A 1 333 ? 9.979 -9.274 10.747 1.00 57.94 333 GLU A O 1
ATOM 2503 N N . THR A 1 334 ? 8.309 -9.311 12.225 1.00 59.22 334 THR A N 1
ATOM 2504 C CA . THR A 1 334 ? 7.981 -7.878 12.125 1.00 59.22 334 THR A CA 1
ATOM 2505 C C . THR A 1 334 ? 8.586 -7.041 13.259 1.00 59.22 334 THR A C 1
ATOM 2507 O O . THR A 1 334 ? 8.435 -5.818 13.320 1.00 59.22 334 THR A O 1
ATOM 2510 N N . ASN A 1 335 ? 9.282 -7.686 14.207 1.00 64.25 335 ASN A N 1
ATOM 2511 C CA . ASN A 1 335 ? 9.832 -7.078 15.423 1.00 64.25 335 ASN A CA 1
ATOM 2512 C C . ASN A 1 335 ? 8.778 -6.258 16.206 1.00 64.25 335 ASN A C 1
ATOM 2514 O O . ASN A 1 335 ? 9.110 -5.267 16.862 1.00 64.25 335 ASN A O 1
ATOM 2518 N N . ILE A 1 336 ? 7.496 -6.636 16.131 1.00 68.88 336 ILE A N 1
ATOM 2519 C CA . ILE A 1 336 ? 6.383 -5.976 16.830 1.00 68.88 336 ILE A CA 1
ATOM 2520 C C . ILE A 1 336 ? 6.366 -6.412 18.296 1.00 68.88 336 ILE A C 1
ATOM 2522 O O . ILE A 1 336 ? 6.360 -7.606 18.597 1.00 68.88 336 ILE A O 1
ATOM 2526 N N . TYR A 1 337 ? 6.348 -5.438 19.213 1.00 70.12 337 TYR A N 1
ATOM 2527 C CA . TYR A 1 337 ? 6.192 -5.668 20.651 1.00 70.12 337 TYR A CA 1
ATOM 2528 C C . TYR A 1 337 ? 4.892 -5.040 21.120 1.00 70.12 337 TYR A C 1
ATOM 2530 O O . TYR A 1 337 ? 4.803 -3.824 21.295 1.00 70.12 337 TYR A O 1
ATOM 2538 N N . LEU A 1 338 ? 3.899 -5.882 21.367 1.00 76.44 338 LEU A N 1
ATOM 2539 C CA . LEU A 1 338 ? 2.623 -5.437 21.893 1.00 76.44 338 LEU A CA 1
ATOM 2540 C C . LEU A 1 338 ? 2.666 -5.473 23.423 1.00 76.44 338 LEU A C 1
ATOM 2542 O O . LEU A 1 338 ? 2.536 -6.528 24.043 1.00 76.44 338 LEU A O 1
ATOM 2546 N N . ASN A 1 339 ? 2.871 -4.323 24.057 1.00 77.31 339 ASN A N 1
ATOM 2547 C CA . ASN A 1 339 ? 2.802 -4.185 25.514 1.00 77.31 339 ASN A CA 1
ATOM 2548 C C . ASN A 1 339 ? 1.462 -3.574 25.909 1.00 77.31 339 ASN A C 1
ATOM 2550 O O . ASN A 1 339 ? 1.004 -2.676 25.217 1.00 77.31 339 ASN A O 1
ATOM 2554 N N . ASN A 1 340 ? 0.880 -4.035 27.018 1.00 77.56 340 ASN A N 1
ATOM 2555 C CA . ASN A 1 340 ? -0.410 -3.569 27.532 1.00 77.56 340 ASN A CA 1
ATOM 2556 C C . ASN A 1 340 ? -1.477 -3.472 26.429 1.00 77.56 340 ASN A C 1
ATOM 2558 O O . ASN A 1 340 ? -1.861 -2.376 26.050 1.00 77.56 340 ASN A O 1
ATOM 2562 N N . ALA A 1 341 ? -1.875 -4.608 25.853 1.00 84.69 341 ALA A N 1
ATOM 2563 C CA . ALA A 1 341 ? -3.000 -4.650 24.925 1.00 84.69 341 ALA A CA 1
ATOM 2564 C C . ALA A 1 341 ? -4.295 -4.329 25.693 1.00 84.69 341 ALA A C 1
ATOM 2566 O O . ALA A 1 341 ? -4.840 -5.207 26.364 1.00 84.69 341 ALA A O 1
ATOM 2567 N N . GLU A 1 342 ? -4.712 -3.064 25.670 1.00 82.00 342 GLU A N 1
ATOM 2568 C CA . GLU A 1 342 ? -5.826 -2.545 26.474 1.00 82.00 342 GLU A CA 1
ATOM 2569 C C . GLU A 1 342 ? -7.171 -2.842 25.820 1.00 82.00 342 GLU A C 1
ATOM 2571 O O . GLU A 1 342 ? -8.112 -3.224 26.514 1.00 82.00 342 GLU A O 1
ATOM 2576 N N . ASP A 1 343 ? -7.226 -2.748 24.491 1.00 90.50 343 ASP A N 1
ATOM 2577 C CA . ASP A 1 343 ? -8.464 -2.848 23.730 1.00 90.50 343 ASP A CA 1
ATOM 2578 C C . ASP A 1 343 ? -8.259 -3.560 22.388 1.00 90.50 343 ASP A C 1
ATOM 2580 O O . ASP A 1 343 ? -7.148 -3.586 21.842 1.00 90.50 343 ASP A O 1
ATOM 2584 N N . VAL A 1 344 ? -9.330 -4.153 21.869 1.00 94.62 344 VAL A N 1
ATOM 2585 C CA . VAL A 1 344 ? -9.363 -4.849 20.580 1.00 94.62 344 VAL A CA 1
ATOM 2586 C C . VAL A 1 344 ? -10.684 -4.578 19.887 1.00 94.62 344 VAL A C 1
ATOM 2588 O O . VAL A 1 344 ? -11.737 -4.641 20.511 1.00 94.62 344 VAL A O 1
ATOM 2591 N N . VAL A 1 345 ? -10.619 -4.325 18.586 1.00 96.12 345 VAL A N 1
ATOM 2592 C CA . VAL A 1 345 ? -11.790 -4.228 17.712 1.00 96.12 345 VAL A CA 1
ATOM 2593 C C . VAL A 1 345 ? -11.550 -5.072 16.469 1.00 96.12 345 VAL A C 1
ATOM 2595 O O . VAL A 1 345 ? -10.404 -5.332 16.101 1.00 96.12 345 VAL A O 1
ATOM 2598 N N . VAL A 1 346 ? -12.624 -5.526 15.840 1.00 95.69 346 VAL A N 1
ATOM 2599 C CA . VAL A 1 346 ? -12.575 -6.279 14.586 1.00 95.69 346 VAL A CA 1
ATOM 2600 C C . VAL A 1 346 ? -13.612 -5.702 13.642 1.00 95.69 346 VAL A C 1
ATOM 2602 O O . VAL A 1 346 ? -14.726 -5.400 14.070 1.00 95.69 346 VAL A O 1
ATOM 2605 N N . ASP A 1 347 ? -13.218 -5.487 12.392 1.00 93.69 347 ASP A N 1
ATOM 2606 C CA . ASP A 1 347 ? -14.092 -4.911 11.378 1.00 93.69 347 ASP A CA 1
ATOM 2607 C C . ASP A 1 347 ? -14.895 -5.982 10.617 1.00 93.69 347 ASP A C 1
ATOM 2609 O O . ASP A 1 347 ? -14.807 -7.185 10.879 1.00 93.69 347 ASP A O 1
ATOM 2613 N N . SER A 1 348 ? -15.717 -5.540 9.666 1.00 91.00 348 SER A N 1
ATOM 2614 C CA . SER A 1 348 ? -16.559 -6.415 8.842 1.00 91.00 348 SER A CA 1
ATOM 2615 C C . SER A 1 348 ? -15.781 -7.278 7.836 1.00 91.00 348 SER A C 1
ATOM 2617 O O . SER A 1 348 ? -16.369 -8.192 7.254 1.00 91.00 348 SER A O 1
ATOM 2619 N N . ARG A 1 349 ? -14.483 -7.013 7.646 1.00 91.62 349 ARG A N 1
ATOM 2620 C CA . ARG A 1 349 ? -13.560 -7.730 6.753 1.00 91.62 349 ARG A CA 1
ATOM 2621 C C . ARG A 1 349 ? -12.665 -8.714 7.516 1.00 91.62 349 ARG A C 1
ATOM 2623 O O . ARG A 1 349 ? -11.700 -9.217 6.956 1.00 91.62 349 ARG A O 1
ATOM 2630 N N . ASP A 1 350 ? -12.976 -8.970 8.788 1.00 92.19 350 ASP A N 1
ATOM 2631 C CA . ASP A 1 350 ? -12.191 -9.803 9.705 1.00 92.19 350 ASP A CA 1
ATOM 2632 C C . ASP A 1 350 ? -10.773 -9.269 9.990 1.00 92.19 350 ASP A C 1
ATOM 2634 O O . ASP A 1 350 ? -9.893 -10.009 10.436 1.00 92.19 350 ASP A O 1
ATOM 2638 N N . VAL A 1 351 ? -10.556 -7.958 9.822 1.00 93.12 351 VAL A N 1
ATOM 2639 C CA . VAL A 1 351 ? -9.310 -7.298 10.223 1.00 93.12 351 VAL A CA 1
ATOM 2640 C C . VAL A 1 351 ? -9.385 -6.921 11.697 1.00 93.12 351 VAL A C 1
ATOM 2642 O O . VAL A 1 351 ? -10.285 -6.203 12.140 1.00 93.12 351 VAL A O 1
ATOM 2645 N N . VAL A 1 352 ? -8.403 -7.379 12.469 1.00 94.12 352 VAL A N 1
ATOM 2646 C CA . VAL A 1 352 ? -8.323 -7.163 13.914 1.00 94.12 352 VAL A CA 1
ATOM 2647 C C . VAL A 1 352 ? -7.350 -6.032 14.221 1.00 94.12 352 VAL A C 1
ATOM 2649 O O . VAL A 1 352 ? -6.195 -6.043 13.794 1.00 94.12 352 VAL A O 1
ATOM 2652 N N . TYR A 1 353 ? -7.791 -5.081 15.036 1.00 93.75 353 TYR A N 1
ATOM 2653 C CA . TYR A 1 353 ? -6.995 -3.947 15.485 1.00 93.75 353 TYR A CA 1
ATOM 2654 C C . TYR A 1 353 ? -6.814 -4.007 16.993 1.00 93.75 353 TYR A C 1
ATOM 2656 O O . TYR A 1 353 ? -7.775 -4.202 17.735 1.00 93.75 353 TYR A O 1
ATOM 2664 N N . ILE A 1 354 ? -5.580 -3.8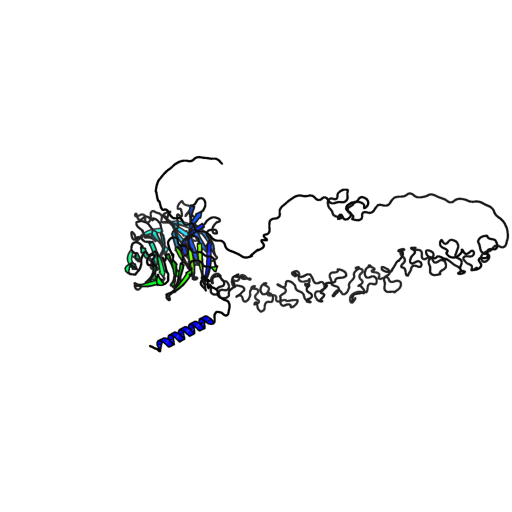22 17.466 1.00 91.88 354 ILE A N 1
ATOM 2665 C CA . ILE A 1 354 ? -5.260 -3.928 18.894 1.00 91.88 354 ILE A CA 1
ATOM 2666 C C . ILE A 1 354 ? -4.530 -2.680 19.376 1.00 91.88 354 ILE A C 1
ATOM 2668 O O . ILE A 1 354 ? -3.469 -2.331 18.852 1.00 91.88 354 ILE A O 1
ATOM 2672 N N . ALA A 1 355 ? -5.064 -2.053 20.424 1.00 89.38 355 ALA A N 1
ATOM 2673 C CA . ALA A 1 355 ? -4.450 -0.917 21.097 1.00 89.38 355 ALA A CA 1
ATOM 2674 C C . ALA A 1 355 ? -3.433 -1.419 22.124 1.00 89.38 355 ALA A C 1
ATOM 2676 O O . ALA A 1 355 ? -3.794 -2.058 23.111 1.00 89.38 355 ALA A O 1
ATOM 2677 N N . GLY A 1 356 ? -2.151 -1.135 21.896 1.00 83.19 356 GLY A N 1
ATOM 2678 C CA . GLY A 1 356 ? -1.070 -1.343 22.860 1.00 83.19 356 GLY A CA 1
ATOM 2679 C C . GLY A 1 356 ? -0.552 -0.028 23.443 1.00 83.19 356 GLY A C 1
ATOM 2680 O O . GLY A 1 356 ? -0.858 1.045 22.946 1.00 83.19 356 GLY A O 1
ATOM 2681 N N . SER A 1 357 ? 0.352 -0.093 24.425 1.00 77.69 357 SER A N 1
ATOM 2682 C CA . SER A 1 357 ? 0.871 1.072 25.176 1.00 77.69 357 SER A CA 1
ATOM 2683 C C . SER A 1 357 ? 1.376 2.248 24.332 1.00 77.69 357 SER A C 1
ATOM 2685 O O . SER A 1 357 ? 1.495 3.348 24.855 1.00 77.69 357 SER A O 1
ATOM 2687 N N . SER A 1 358 ? 1.777 2.027 23.081 1.00 78.38 358 SER A N 1
ATOM 2688 C CA . SER A 1 358 ? 2.272 3.087 22.194 1.00 78.38 358 SER A CA 1
ATOM 2689 C C . SER A 1 358 ? 2.117 2.750 20.710 1.00 78.38 358 SER A C 1
ATOM 2691 O O . SER A 1 358 ? 2.907 3.213 19.885 1.00 78.38 358 SER A O 1
ATOM 2693 N N . THR A 1 359 ? 1.201 1.839 20.378 1.00 82.06 359 THR A N 1
ATOM 2694 C CA . THR A 1 359 ? 1.040 1.325 19.016 1.00 82.06 359 THR A CA 1
ATOM 2695 C C . THR A 1 359 ? -0.371 0.807 18.804 1.00 82.06 359 THR A C 1
ATOM 2697 O O . THR A 1 359 ? -1.003 0.346 19.752 1.00 82.06 359 THR A O 1
ATOM 2700 N N . VAL A 1 360 ? -0.834 0.863 17.559 1.00 87.69 360 VAL A N 1
ATOM 2701 C CA . VAL A 1 360 ? -1.998 0.107 17.096 1.00 87.69 360 VAL A CA 1
ATOM 2702 C C . VAL A 1 360 ? -1.491 -0.919 16.092 1.00 87.69 360 VAL A C 1
ATOM 2704 O O . VAL A 1 360 ? -0.794 -0.555 15.140 1.00 87.69 360 VAL A O 1
ATOM 2707 N N . VAL A 1 361 ? -1.790 -2.191 16.347 1.00 88.31 361 VAL A N 1
ATOM 2708 C CA . VAL A 1 361 ? -1.404 -3.322 15.491 1.00 88.31 361 VAL A CA 1
ATOM 2709 C C . VAL A 1 361 ? -2.607 -3.746 14.657 1.00 88.31 361 VAL A C 1
ATOM 2711 O O . VAL A 1 361 ? -3.680 -3.923 15.229 1.00 88.31 361 VAL A O 1
ATOM 2714 N N . LYS A 1 362 ? -2.405 -3.912 13.345 1.00 90.00 362 LYS A N 1
ATOM 2715 C CA . LYS A 1 362 ? -3.342 -4.538 12.400 1.00 90.00 362 LYS A CA 1
ATOM 2716 C C . LYS A 1 362 ? -2.970 -6.011 12.267 1.00 90.00 362 LYS A C 1
ATOM 2718 O O . LYS A 1 362 ? -1.789 -6.322 12.113 1.00 90.00 362 LYS A O 1
ATOM 2723 N N . ILE A 1 363 ? -3.955 -6.893 12.335 1.00 90.81 363 ILE A N 1
ATOM 2724 C CA . ILE A 1 363 ? -3.831 -8.308 11.989 1.00 90.81 363 ILE A CA 1
ATOM 2725 C C . ILE A 1 363 ? -4.905 -8.582 10.943 1.00 90.81 363 ILE A C 1
ATOM 2727 O O . ILE A 1 363 ? -6.090 -8.475 11.253 1.00 90.81 363 ILE A O 1
ATOM 2731 N N . ALA A 1 364 ? -4.489 -8.901 9.727 1.00 91.94 364 ALA A N 1
ATOM 2732 C CA . ALA A 1 364 ? -5.378 -9.261 8.631 1.00 91.94 364 ALA A CA 1
ATOM 2733 C C . ALA A 1 364 ? -5.146 -10.732 8.254 1.00 91.94 364 ALA A C 1
ATOM 2735 O O . ALA A 1 364 ? -4.012 -11.198 8.393 1.00 91.94 364 ALA A O 1
ATOM 2736 N N . PRO A 1 365 ? -6.183 -11.475 7.830 1.00 92.06 365 PRO A N 1
ATOM 2737 C CA . PRO A 1 365 ? -5.991 -12.727 7.100 1.00 92.06 365 PRO A CA 1
ATOM 2738 C C . PRO A 1 365 ? -5.042 -12.520 5.910 1.00 92.06 365 PRO A C 1
ATOM 2740 O O . PRO A 1 365 ? -5.033 -11.432 5.342 1.00 92.06 365 PRO A O 1
ATOM 2743 N N . ASP A 1 366 ? -4.220 -13.521 5.620 1.00 92.62 366 ASP A N 1
ATOM 2744 C CA . ASP A 1 366 ? -3.204 -13.530 4.555 1.00 92.62 366 ASP A CA 1
ATOM 2745 C C . ASP A 1 366 ? -3.126 -14.971 4.030 1.00 92.62 366 ASP A C 1
ATOM 2747 O O . ASP A 1 366 ? -2.587 -15.859 4.702 1.00 92.62 366 ASP A O 1
ATOM 2751 N N . ALA A 1 367 ? -3.826 -15.245 2.933 1.00 93.75 367 ALA A N 1
ATOM 2752 C CA . ALA A 1 367 ? -4.102 -16.599 2.472 1.00 93.75 367 ALA A CA 1
ATOM 2753 C C . ALA A 1 367 ? -2.919 -17.251 1.744 1.00 93.75 367 ALA A C 1
ATOM 2755 O O . ALA A 1 367 ? -2.785 -18.483 1.806 1.00 93.75 367 ALA A O 1
ATOM 2756 N N . ASP A 1 368 ? -2.064 -16.464 1.095 1.00 93.50 368 ASP A N 1
ATOM 2757 C CA . ASP A 1 368 ? -0.890 -16.939 0.361 1.00 93.50 368 ASP A CA 1
ATOM 2758 C C . ASP A 1 368 ? 0.446 -16.750 1.107 1.00 93.50 368 ASP A C 1
ATOM 2760 O O . ASP A 1 368 ? 1.469 -17.306 0.690 1.00 93.50 368 ASP A O 1
ATOM 2764 N N . GLU A 1 369 ? 0.397 -16.116 2.280 1.00 93.00 369 GLU A N 1
ATOM 2765 C CA . GLU A 1 369 ? 1.500 -15.901 3.216 1.00 93.00 369 GLU A CA 1
ATOM 2766 C C . GLU A 1 369 ? 2.627 -15.023 2.646 1.00 93.00 369 GLU A C 1
ATOM 2768 O O . GLU A 1 369 ? 3.809 -15.238 2.955 1.00 93.00 369 GLU A O 1
ATOM 2773 N N . ASP A 1 370 ? 2.283 -14.032 1.823 1.00 91.88 370 ASP A N 1
ATOM 2774 C CA . ASP A 1 370 ? 3.240 -13.111 1.208 1.00 91.88 370 ASP A CA 1
ATOM 2775 C C . ASP A 1 370 ? 3.582 -11.880 2.074 1.00 91.88 370 ASP A C 1
ATOM 2777 O O . ASP A 1 370 ? 4.550 -11.159 1.792 1.00 91.88 370 ASP A O 1
ATOM 2781 N N . GLY A 1 371 ? 2.851 -11.693 3.181 1.00 89.50 371 GLY A N 1
ATOM 2782 C CA . GLY A 1 371 ? 3.025 -10.614 4.149 1.00 89.50 371 GLY A CA 1
ATOM 2783 C C . GLY A 1 371 ? 2.095 -9.411 3.955 1.00 89.50 371 GLY A C 1
ATOM 2784 O O . GLY A 1 371 ? 2.121 -8.502 4.800 1.00 89.50 371 GLY A O 1
ATOM 2785 N N . VAL A 1 372 ? 1.280 -9.405 2.904 1.00 91.31 372 VAL A N 1
ATOM 2786 C CA . VAL A 1 372 ? 0.180 -8.474 2.647 1.00 91.31 372 VAL A CA 1
ATOM 2787 C C . VAL A 1 372 ? -1.125 -9.170 3.039 1.00 91.31 372 VAL A C 1
ATOM 2789 O O . VAL A 1 372 ? -1.278 -10.374 2.921 1.00 91.31 372 VAL A O 1
ATOM 2792 N N . GLY A 1 373 ? -2.051 -8.445 3.671 1.00 92.31 373 GLY A N 1
ATOM 2793 C CA . GLY A 1 373 ? -3.314 -9.068 4.083 1.00 92.31 373 GLY A CA 1
ATOM 2794 C C . GLY A 1 373 ? -4.302 -9.109 2.925 1.00 92.31 373 GLY A C 1
ATOM 2795 O O . GLY A 1 373 ? -4.367 -8.122 2.206 1.00 92.31 373 GLY A O 1
ATOM 2796 N N . ASP A 1 374 ? -5.166 -10.126 2.845 1.00 93.81 374 ASP A N 1
ATOM 2797 C CA . ASP A 1 374 ? -6.150 -10.362 1.765 1.00 93.81 374 ASP A CA 1
ATOM 2798 C C . ASP A 1 374 ? -6.982 -9.123 1.372 1.00 93.81 374 ASP A C 1
ATOM 2800 O O . ASP A 1 374 ? -7.524 -9.026 0.276 1.00 93.81 374 ASP A O 1
ATOM 2804 N N . VAL A 1 375 ? -7.176 -8.190 2.310 1.00 91.50 375 VAL A N 1
ATOM 2805 C CA . VAL A 1 375 ? -7.951 -6.953 2.111 1.00 91.50 375 VAL A CA 1
ATOM 2806 C C . VAL A 1 375 ? -7.166 -5.821 1.449 1.00 91.50 375 VAL A C 1
ATOM 2808 O O . VAL A 1 375 ? -7.785 -4.868 0.978 1.00 91.50 375 VAL A O 1
ATOM 2811 N N . ASP A 1 376 ? -5.838 -5.889 1.505 1.00 92.06 376 ASP A N 1
ATOM 2812 C CA . ASP A 1 376 ? -4.893 -4.949 0.903 1.00 92.06 376 ASP A CA 1
ATOM 2813 C C . ASP A 1 376 ? -4.125 -5.598 -0.268 1.00 92.06 376 ASP A C 1
ATOM 2815 O O . ASP A 1 376 ? -3.365 -4.898 -0.928 1.00 92.06 376 ASP A O 1
ATOM 2819 N N . ASP A 1 377 ? -4.301 -6.906 -0.482 1.00 96.00 377 ASP A N 1
ATOM 2820 C CA . ASP A 1 377 ? -3.592 -7.713 -1.468 1.00 96.00 377 ASP A CA 1
ATOM 2821 C C . ASP A 1 377 ? -4.303 -7.682 -2.830 1.00 96.00 377 ASP A C 1
ATOM 2823 O O . ASP A 1 377 ? -5.487 -8.023 -2.935 1.00 96.00 377 ASP A O 1
ATOM 2827 N N . ASN A 1 378 ? -3.596 -7.253 -3.875 1.00 97.12 378 ASN A N 1
ATOM 2828 C CA . ASN A 1 378 ? -4.104 -7.249 -5.246 1.00 97.12 378 ASN A CA 1
ATOM 2829 C C . ASN A 1 378 ? -4.042 -8.635 -5.923 1.00 97.12 378 ASN A C 1
ATOM 2831 O O . ASN A 1 378 ? -4.642 -8.807 -6.985 1.00 97.12 378 ASN A O 1
ATOM 2835 N N . CYS A 1 379 ? -3.425 -9.640 -5.287 1.00 97.56 379 CYS A N 1
ATOM 2836 C CA . CYS A 1 379 ? -3.467 -11.053 -5.665 1.00 97.56 379 CYS A CA 1
ATOM 2837 C C . CYS A 1 379 ? -3.615 -12.010 -4.457 1.00 97.56 379 CYS A C 1
ATOM 2839 O O . CYS A 1 379 ? -2.774 -12.887 -4.293 1.00 97.56 379 CYS A O 1
ATOM 2841 N N . PRO A 1 380 ? -4.752 -12.013 -3.725 1.00 96.44 380 PRO A N 1
ATOM 2842 C CA . PRO A 1 380 ? -4.910 -12.693 -2.420 1.00 96.44 380 PRO A CA 1
ATOM 2843 C C . PRO A 1 380 ? -4.599 -14.198 -2.329 1.00 96.44 380 PRO A C 1
ATOM 2845 O O . PRO A 1 380 ? -4.597 -14.772 -1.246 1.00 96.44 380 PRO A O 1
ATOM 2848 N N . ASP A 1 381 ? -4.469 -14.887 -3.462 1.00 96.31 381 ASP A N 1
ATOM 2849 C CA . ASP A 1 381 ? -4.202 -16.326 -3.531 1.00 96.31 381 ASP A CA 1
ATOM 2850 C C . ASP A 1 381 ? -2.816 -16.640 -4.146 1.00 96.31 381 ASP A C 1
ATOM 2852 O O . ASP A 1 381 ? -2.476 -17.821 -4.320 1.00 96.31 381 ASP A O 1
ATOM 2856 N N . MET A 1 382 ? -2.035 -15.627 -4.546 1.00 95.88 382 MET A N 1
ATOM 2857 C CA . MET A 1 382 ? -0.768 -15.773 -5.265 1.00 95.88 382 MET A CA 1
ATOM 2858 C C . MET A 1 382 ? 0.284 -14.749 -4.832 1.00 95.88 382 MET A C 1
ATOM 2860 O O . MET A 1 382 ? 0.363 -13.657 -5.383 1.00 95.88 382 MET A O 1
ATOM 2864 N N . ALA A 1 383 ? 1.196 -15.228 -3.983 1.00 96.19 383 ALA A N 1
ATOM 2865 C CA . ALA A 1 383 ? 2.172 -14.396 -3.299 1.00 96.19 383 ALA A CA 1
ATOM 2866 C C . ALA A 1 383 ? 2.926 -13.412 -4.204 1.00 96.19 383 ALA A C 1
ATOM 2868 O O . ALA A 1 383 ? 3.685 -13.819 -5.095 1.00 96.19 383 ALA A O 1
ATOM 2869 N N . ASN A 1 384 ? 2.790 -12.124 -3.898 1.00 95.38 384 ASN A N 1
ATOM 2870 C CA . ASN A 1 384 ? 3.365 -11.005 -4.627 1.00 95.38 384 ASN A CA 1
ATOM 2871 C C . ASN A 1 384 ? 3.649 -9.826 -3.676 1.00 95.38 384 ASN A C 1
ATOM 2873 O O . ASN A 1 384 ? 3.135 -8.727 -3.844 1.00 95.38 384 ASN A O 1
ATOM 2877 N N . THR A 1 385 ? 4.566 -10.022 -2.724 1.00 94.69 385 THR A N 1
ATOM 2878 C CA . THR A 1 385 ? 4.886 -9.075 -1.634 1.00 94.69 385 THR A CA 1
ATOM 2879 C C . THR A 1 385 ? 5.094 -7.606 -2.057 1.00 94.69 385 THR A C 1
ATOM 2881 O O . THR A 1 385 ? 4.877 -6.699 -1.255 1.00 94.69 385 THR A O 1
ATOM 2884 N N . GLU A 1 386 ? 5.548 -7.350 -3.289 1.00 96.12 386 GLU A N 1
ATOM 2885 C CA . GLU A 1 386 ? 5.782 -5.996 -3.821 1.00 96.12 386 GLU A CA 1
ATOM 2886 C C . GLU A 1 386 ? 4.523 -5.329 -4.406 1.00 96.12 386 GLU A C 1
ATOM 2888 O O . GLU A 1 386 ? 4.558 -4.133 -4.690 1.00 96.12 386 GLU A O 1
ATOM 2893 N N . GLN A 1 387 ? 3.425 -6.077 -4.567 1.00 96.44 387 GLN A N 1
ATOM 2894 C CA . GLN A 1 387 ? 2.096 -5.598 -4.967 1.00 96.44 387 GLN A CA 1
ATOM 2895 C C . GLN A 1 387 ? 2.127 -4.759 -6.251 1.00 96.44 387 GLN A C 1
ATOM 2897 O O . GLN A 1 387 ? 1.446 -3.742 -6.366 1.00 96.44 387 GLN A O 1
ATOM 2902 N N . THR A 1 388 ? 2.973 -5.155 -7.206 1.00 97.62 388 THR A N 1
ATOM 2903 C CA . THR A 1 388 ? 3.060 -4.491 -8.512 1.00 97.62 388 THR A CA 1
ATOM 2904 C C . THR A 1 388 ? 1.745 -4.681 -9.266 1.00 97.62 388 THR A C 1
ATOM 2906 O O . THR A 1 388 ? 1.172 -5.768 -9.225 1.00 97.62 388 THR A O 1
ATOM 2909 N N . ASP A 1 389 ? 1.264 -3.590 -9.851 1.00 97.31 389 ASP A N 1
ATOM 2910 C CA . ASP A 1 389 ? 0.004 -3.437 -10.582 1.00 97.31 389 ASP A CA 1
ATOM 2911 C C . ASP A 1 389 ? 0.296 -2.394 -11.669 1.00 97.31 389 ASP A C 1
ATOM 2913 O O . ASP A 1 389 ? 0.372 -1.189 -11.389 1.00 97.31 389 ASP A O 1
ATOM 2917 N N . THR A 1 390 ? 0.666 -2.884 -12.851 1.00 96.56 390 THR A N 1
ATOM 2918 C CA . THR A 1 390 ? 1.247 -2.076 -13.929 1.00 96.56 390 THR A CA 1
ATOM 2919 C C . THR A 1 390 ? 0.214 -1.156 -14.584 1.00 96.56 390 THR A C 1
ATOM 2921 O O . THR A 1 390 ? 0.535 0.004 -14.872 1.00 96.56 390 THR A O 1
ATOM 2924 N N . ASP A 1 391 ? -1.029 -1.608 -14.751 1.00 96.56 391 ASP A N 1
ATOM 2925 C CA . ASP A 1 391 ? -2.106 -0.832 -15.375 1.00 96.56 391 ASP A CA 1
ATOM 2926 C C . ASP A 1 391 ? -3.008 -0.081 -14.367 1.00 96.56 391 ASP A C 1
ATOM 2928 O O . ASP A 1 391 ? -3.722 0.867 -14.729 1.00 96.56 391 ASP A O 1
ATOM 2932 N N . GLY A 1 392 ? -2.905 -0.414 -13.077 1.00 96.56 392 GLY A N 1
ATOM 2933 C CA . GLY A 1 392 ? -3.635 0.221 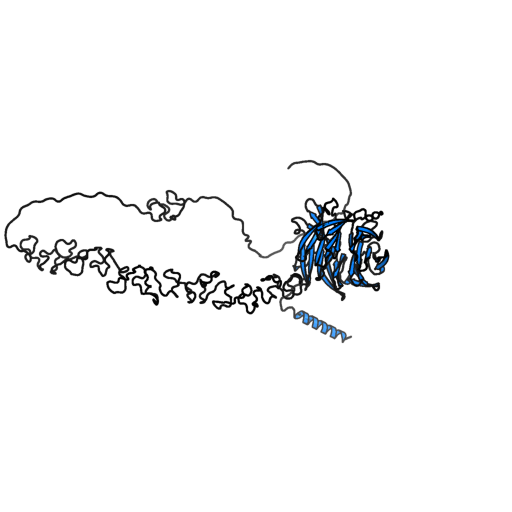-11.987 1.00 96.56 392 GLY A CA 1
ATOM 2934 C C . GLY A 1 392 ? -5.103 -0.195 -11.902 1.00 96.56 392 GLY A C 1
ATOM 2935 O O . GLY A 1 392 ? -5.915 0.588 -11.377 1.00 96.56 392 GLY A O 1
ATOM 2936 N N . ASP A 1 393 ? -5.485 -1.353 -12.448 1.00 96.31 393 ASP A N 1
ATOM 2937 C CA . ASP A 1 393 ? -6.863 -1.847 -12.417 1.00 96.31 393 ASP A CA 1
ATOM 2938 C C . ASP A 1 393 ? -7.251 -2.505 -11.074 1.00 96.31 393 ASP A C 1
ATOM 2940 O O . ASP A 1 393 ? -8.447 -2.644 -10.760 1.00 96.31 393 ASP A O 1
ATOM 2944 N N . GLY A 1 394 ? -6.251 -2.786 -10.231 1.00 95.44 394 GLY A N 1
ATOM 2945 C CA . GLY A 1 394 ? -6.384 -3.396 -8.913 1.00 95.44 394 GLY A CA 1
ATOM 2946 C C . GLY A 1 394 ? -6.161 -4.909 -8.877 1.00 95.44 394 GLY A C 1
ATOM 2947 O O . GLY A 1 394 ? -6.311 -5.490 -7.797 1.00 95.44 394 GLY A O 1
ATOM 2948 N N . LEU A 1 395 ? -5.829 -5.546 -9.999 1.00 97.56 395 LEU A N 1
ATOM 2949 C CA . LEU A 1 395 ? -5.228 -6.874 -10.071 1.00 97.56 395 LEU A CA 1
ATOM 2950 C C . LEU A 1 395 ? -3.705 -6.721 -10.107 1.00 97.56 395 LEU A C 1
ATOM 2952 O O . LEU A 1 395 ? -3.159 -5.872 -10.795 1.00 97.56 395 LEU A O 1
ATOM 2956 N N . GLY A 1 396 ? -2.990 -7.510 -9.309 1.00 97.56 396 GLY A N 1
ATOM 2957 C CA . GLY A 1 396 ? -1.529 -7.469 -9.351 1.00 97.56 396 GLY A CA 1
ATOM 2958 C C . GLY A 1 396 ? -0.970 -8.225 -10.551 1.00 97.56 396 GLY A C 1
ATOM 2959 O O . GLY A 1 396 ? -1.534 -9.238 -10.963 1.00 97.56 396 GLY A O 1
ATOM 2960 N N . ASP A 1 397 ? 0.215 -7.835 -11.024 1.00 97.94 397 ASP A N 1
ATOM 2961 C CA . ASP A 1 397 ? 0.849 -8.416 -12.219 1.00 97.94 397 ASP A CA 1
ATOM 2962 C C . ASP A 1 397 ? 0.969 -9.956 -12.165 1.00 97.94 397 ASP A C 1
ATOM 2964 O O . ASP A 1 397 ? 0.985 -10.649 -13.180 1.00 97.94 397 ASP A O 1
ATOM 2968 N N . VAL A 1 398 ? 1.079 -10.527 -10.959 1.00 97.38 398 VAL A N 1
ATOM 2969 C CA . VAL A 1 398 ? 1.210 -11.979 -10.743 1.00 97.38 398 VAL A CA 1
ATOM 2970 C C . VAL A 1 398 ? -0.093 -12.733 -11.033 1.00 97.38 398 VAL A C 1
ATOM 2972 O O . VAL A 1 398 ? -0.048 -13.919 -11.379 1.00 97.38 398 VAL A O 1
ATOM 2975 N N . CYS A 1 399 ? -1.242 -12.078 -10.872 1.00 97.06 399 CYS A N 1
ATOM 2976 C CA . CYS A 1 399 ? -2.573 -12.639 -11.088 1.00 97.06 399 CYS A CA 1
ATOM 2977 C C . CYS A 1 399 ? -3.362 -11.977 -12.216 1.00 97.06 399 CYS A C 1
ATOM 2979 O O . CYS A 1 399 ? -4.496 -12.401 -12.461 1.00 97.06 399 CYS A O 1
ATOM 2981 N N . ASP A 1 400 ? -2.762 -11.013 -12.905 1.00 98.06 400 ASP A N 1
ATOM 2982 C CA . ASP A 1 400 ? -3.322 -10.415 -14.100 1.00 98.06 400 ASP A CA 1
ATOM 2983 C C . ASP A 1 400 ? -3.024 -11.256 -15.353 1.00 98.06 400 ASP A C 1
ATOM 2985 O O . ASP A 1 400 ? -1.925 -11.785 -15.544 1.00 98.06 400 ASP A O 1
ATOM 2989 N N . ASP A 1 401 ? -4.028 -11.399 -16.214 1.00 97.62 401 ASP A N 1
ATOM 2990 C CA . ASP A 1 401 ? -3.899 -12.034 -17.526 1.00 97.62 401 ASP A CA 1
ATOM 2991 C C . ASP A 1 401 ? -3.491 -11.016 -18.625 1.00 97.62 401 ASP A C 1
ATOM 2993 O O . ASP A 1 401 ? -3.160 -11.453 -19.735 1.00 97.62 401 ASP A O 1
ATOM 2997 N N . ASP A 1 402 ? -3.530 -9.710 -18.327 1.00 97.62 402 ASP A N 1
ATOM 2998 C CA . ASP A 1 402 ? -3.278 -8.549 -19.203 1.00 97.62 402 ASP A CA 1
ATOM 2999 C C . ASP A 1 402 ? -2.610 -7.421 -18.382 1.00 97.62 402 ASP A C 1
ATOM 3001 O O . ASP A 1 402 ? -3.261 -6.466 -17.975 1.00 97.62 402 ASP A O 1
ATOM 3005 N N . ILE A 1 403 ? -1.319 -7.586 -18.069 1.00 97.56 403 ILE A N 1
ATOM 3006 C CA . ILE A 1 403 ? -0.590 -6.806 -17.045 1.00 97.56 403 ILE A CA 1
ATOM 3007 C C . ILE A 1 403 ? -0.589 -5.295 -17.321 1.00 97.56 403 ILE A C 1
ATOM 3009 O O . ILE A 1 403 ? -0.553 -4.504 -16.380 1.00 97.56 403 ILE A O 1
ATOM 3013 N N . ASP A 1 404 ? -0.593 -4.871 -18.584 1.00 96.69 404 ASP A N 1
ATOM 3014 C CA . ASP A 1 404 ? -0.541 -3.453 -18.953 1.00 96.69 404 ASP A CA 1
ATOM 3015 C C . ASP A 1 404 ? -1.877 -2.875 -19.460 1.00 96.69 404 ASP A C 1
ATOM 3017 O O . ASP A 1 404 ? -1.967 -1.674 -19.756 1.00 96.69 404 ASP A O 1
ATOM 3021 N N . GLY A 1 405 ? -2.926 -3.700 -19.501 1.00 97.06 405 GLY A N 1
ATOM 3022 C CA . GLY A 1 405 ? -4.293 -3.288 -19.791 1.00 97.06 405 GLY A CA 1
ATOM 3023 C C . GLY A 1 405 ? -4.517 -2.795 -21.224 1.00 97.06 405 GLY A C 1
ATOM 3024 O O . GLY A 1 405 ? -5.465 -2.030 -21.477 1.00 97.06 405 GLY A O 1
ATOM 3025 N N . ASP A 1 406 ? -3.673 -3.184 -22.182 1.00 96.75 406 ASP A N 1
ATOM 3026 C CA . ASP A 1 406 ? -3.808 -2.769 -23.580 1.00 96.75 406 ASP A CA 1
ATOM 3027 C C . ASP A 1 406 ? -4.842 -3.589 -24.383 1.00 96.75 406 ASP A C 1
ATOM 3029 O O . ASP A 1 406 ? -5.313 -3.162 -25.453 1.00 96.75 406 ASP A O 1
ATOM 3033 N N . GLY A 1 407 ? -5.285 -4.719 -23.820 1.00 96.31 407 GLY A N 1
ATOM 3034 C CA . GLY A 1 407 ? -6.264 -5.634 -24.393 1.00 96.31 407 GLY A CA 1
ATOM 3035 C C . GLY A 1 407 ? -5.675 -6.864 -25.093 1.00 96.31 407 GLY A C 1
ATOM 3036 O O . GLY A 1 407 ? -6.455 -7.650 -25.667 1.00 96.31 407 GLY A O 1
ATOM 3037 N N . VAL A 1 408 ? -4.356 -7.051 -25.076 1.00 96.75 408 VAL A N 1
ATOM 3038 C CA . VAL A 1 408 ? -3.642 -8.246 -25.523 1.00 96.75 408 VAL A CA 1
ATOM 3039 C C . VAL A 1 408 ? -3.199 -9.045 -24.298 1.00 96.75 408 VAL A C 1
ATOM 3041 O O . VAL A 1 408 ? -2.476 -8.591 -23.437 1.00 96.75 408 VAL A O 1
ATOM 3044 N N . LEU A 1 409 ? -3.628 -10.307 -24.214 1.00 97.50 409 LEU A N 1
ATOM 3045 C CA . LEU A 1 409 ? -3.270 -11.146 -23.065 1.00 97.50 409 LEU A CA 1
ATOM 3046 C C . LEU A 1 409 ? -1.762 -11.435 -23.044 1.00 97.50 409 LEU A C 1
ATOM 3048 O O . LEU A 1 409 ? -1.221 -11.812 -24.085 1.00 97.50 409 LEU A O 1
ATOM 3052 N N . ASN A 1 410 ? -1.153 -11.468 -21.854 1.00 95.56 410 ASN A N 1
ATOM 3053 C CA . ASN A 1 410 ? 0.293 -11.635 -21.614 1.00 95.56 410 ASN A CA 1
ATOM 3054 C C . ASN A 1 410 ? 0.977 -12.738 -22.445 1.00 95.56 410 ASN A C 1
ATOM 3056 O O . ASN A 1 410 ? 2.147 -12.656 -22.793 1.00 95.56 410 ASN A O 1
ATOM 3060 N N . PHE A 1 411 ? 0.280 -13.846 -22.733 1.00 95.44 411 PHE A N 1
ATOM 3061 C CA . PHE A 1 411 ? 0.860 -14.968 -23.489 1.00 95.44 411 PHE A CA 1
ATOM 3062 C C . PHE A 1 411 ? 0.925 -14.738 -25.008 1.00 95.44 411 PHE A C 1
ATOM 3064 O O . PHE A 1 411 ? 1.504 -15.561 -25.724 1.00 95.44 411 PHE A O 1
ATOM 3071 N N . ALA A 1 412 ? 0.215 -13.731 -25.502 1.00 95.94 412 ALA A N 1
ATOM 3072 C CA . ALA A 1 412 ? 0.116 -13.341 -26.902 1.00 95.94 412 ALA A CA 1
ATOM 3073 C C . ALA A 1 412 ? 0.718 -11.954 -27.162 1.00 95.94 412 ALA A C 1
ATOM 3075 O O . ALA A 1 412 ? 0.741 -11.541 -28.319 1.00 95.94 412 ALA A O 1
ATOM 3076 N N . ASP A 1 413 ? 1.163 -11.289 -26.104 1.00 96.88 413 ASP A N 1
ATOM 3077 C CA . ASP A 1 413 ? 1.750 -9.966 -26.110 1.00 96.88 413 ASP A CA 1
ATOM 3078 C C . ASP A 1 413 ? 3.282 -10.073 -26.148 1.00 96.88 413 ASP A C 1
ATOM 3080 O O . ASP A 1 413 ? 3.880 -10.846 -25.391 1.00 96.88 413 ASP A O 1
ATOM 3084 N N . ASN A 1 414 ? 3.907 -9.366 -27.086 1.00 95.75 414 ASN A N 1
ATOM 3085 C CA . ASN A 1 414 ? 5.361 -9.239 -27.203 1.00 95.75 414 ASN A CA 1
ATOM 3086 C C . ASN A 1 414 ? 5.907 -8.058 -26.380 1.00 95.75 414 ASN A C 1
ATOM 3088 O O . ASN A 1 414 ? 7.123 -7.926 -26.261 1.00 95.75 414 ASN A O 1
ATOM 3092 N N . CYS A 1 415 ? 5.027 -7.285 -25.739 1.00 95.69 415 CYS A N 1
ATOM 3093 C CA . CYS A 1 415 ? 5.335 -6.221 -24.797 1.00 95.69 415 CYS A CA 1
ATOM 3094 C C . CYS A 1 415 ? 4.501 -6.269 -23.498 1.00 95.69 415 CYS A C 1
ATOM 3096 O O . CYS A 1 415 ? 3.962 -5.239 -23.122 1.00 95.69 415 CYS A O 1
ATOM 3098 N N . PRO A 1 416 ? 4.503 -7.368 -22.703 1.00 95.31 416 PRO A N 1
ATOM 3099 C CA . PRO A 1 416 ? 3.555 -7.586 -21.588 1.00 95.31 416 PRO A CA 1
ATOM 3100 C C . PRO A 1 416 ? 3.558 -6.582 -20.423 1.00 95.31 416 PRO A C 1
ATOM 3102 O O . PRO A 1 416 ? 2.915 -6.822 -19.409 1.00 95.31 416 PRO A O 1
ATOM 3105 N N . THR A 1 417 ? 4.385 -5.544 -20.466 1.00 94.19 417 THR A N 1
ATOM 3106 C CA . THR A 1 417 ? 4.478 -4.506 -19.429 1.00 94.19 417 THR A CA 1
ATOM 3107 C C . THR A 1 417 ? 4.465 -3.098 -20.028 1.00 94.19 417 THR A C 1
ATOM 3109 O O . THR A 1 417 ? 4.759 -2.130 -19.323 1.00 94.19 417 THR A O 1
ATOM 3112 N N . PHE A 1 418 ? 4.215 -2.967 -21.331 1.00 93.81 418 PHE A N 1
ATOM 3113 C CA . PHE A 1 418 ? 4.206 -1.703 -22.049 1.00 93.81 418 PHE A CA 1
ATOM 3114 C C . PHE A 1 418 ? 2.933 -1.620 -22.883 1.00 93.81 418 PHE A C 1
ATOM 3116 O O . PHE A 1 418 ? 2.854 -2.183 -23.967 1.00 93.81 418 PHE A O 1
ATOM 3123 N N . ALA A 1 419 ? 1.981 -0.822 -22.398 1.00 95.25 419 ALA A N 1
ATOM 3124 C CA . ALA A 1 419 ? 0.641 -0.773 -22.960 1.00 95.25 419 ALA A CA 1
ATOM 3125 C C . ALA A 1 419 ? 0.621 -0.347 -24.440 1.00 95.25 419 ALA A C 1
ATOM 3127 O O . ALA A 1 419 ? 0.635 0.852 -24.764 1.00 95.25 419 ALA A O 1
ATOM 3128 N N . SER A 1 420 ? 0.528 -1.323 -25.341 1.00 91.56 420 SER A N 1
ATOM 3129 C CA . SER A 1 420 ? 0.466 -1.129 -26.782 1.00 91.56 420 SER A CA 1
ATOM 3130 C C . SER A 1 420 ? -0.129 -2.348 -27.477 1.00 91.56 420 SER A C 1
ATOM 3132 O O . SER A 1 420 ? 0.566 -3.291 -27.826 1.00 91.56 420 SER A O 1
ATOM 3134 N N . ALA A 1 421 ? -1.398 -2.243 -27.875 1.00 92.50 421 ALA A N 1
ATOM 3135 C CA . ALA A 1 421 ? -2.063 -3.293 -28.653 1.00 92.50 421 ALA A CA 1
ATOM 3136 C C . ALA A 1 421 ? -1.461 -3.535 -30.062 1.00 92.50 421 ALA A C 1
ATOM 3138 O O . ALA A 1 421 ? -2.051 -4.263 -30.872 1.00 92.50 421 ALA A O 1
ATOM 3139 N N . ASP A 1 422 ? -0.371 -2.842 -30.393 1.00 90.31 422 ASP A N 1
ATOM 3140 C CA . ASP A 1 422 ? 0.431 -3.050 -31.587 1.00 90.31 422 ASP A CA 1
ATOM 3141 C C . ASP A 1 422 ? 1.466 -4.149 -31.335 1.00 90.31 422 ASP A C 1
ATOM 3143 O O . ASP A 1 422 ? 2.279 -4.030 -30.428 1.00 90.31 422 ASP A O 1
ATOM 3147 N N . LEU A 1 423 ? 1.415 -5.202 -32.150 1.00 94.06 423 LEU A N 1
ATOM 3148 C CA . LEU A 1 423 ? 2.266 -6.393 -32.030 1.00 94.06 423 LEU A CA 1
ATOM 3149 C C . LEU A 1 423 ? 3.321 -6.432 -33.139 1.00 94.06 423 LEU A C 1
ATOM 3151 O O . LEU A 1 423 ? 3.743 -7.516 -33.554 1.00 94.06 423 LEU A O 1
ATOM 3155 N N . ASP A 1 424 ? 3.644 -5.265 -33.691 1.00 93.81 424 ASP A N 1
ATOM 3156 C CA . ASP A 1 424 ? 4.763 -5.111 -34.607 1.00 93.81 424 ASP A CA 1
ATOM 3157 C C . ASP A 1 424 ? 6.070 -5.465 -33.852 1.00 93.81 424 ASP A C 1
ATOM 3159 O O . ASP A 1 424 ? 6.203 -5.237 -32.648 1.00 93.81 424 ASP A O 1
ATOM 3163 N N . ASP A 1 425 ? 6.948 -6.178 -34.552 1.00 93.62 425 ASP A N 1
ATOM 3164 C CA . ASP A 1 425 ? 8.190 -6.820 -34.089 1.00 93.62 425 ASP A CA 1
ATOM 3165 C C . ASP A 1 425 ? 9.067 -6.892 -35.343 1.00 93.62 425 ASP A C 1
ATOM 3167 O O . ASP A 1 425 ? 8.947 -7.820 -36.159 1.00 93.62 425 ASP A O 1
ATOM 3171 N N . THR A 1 426 ? 9.755 -5.783 -35.611 1.00 93.62 426 THR A N 1
ATOM 3172 C CA . THR A 1 426 ? 10.375 -5.490 -36.906 1.00 93.62 426 THR A CA 1
ATOM 3173 C C . THR A 1 426 ? 11.541 -6.432 -37.195 1.00 93.62 426 THR A C 1
ATOM 3175 O O . THR A 1 426 ? 11.621 -6.965 -38.310 1.00 93.62 426 THR A O 1
ATOM 3178 N N . ASP A 1 427 ? 12.371 -6.717 -36.195 1.00 92.44 427 ASP A N 1
ATOM 3179 C CA . ASP A 1 427 ? 13.516 -7.621 -36.311 1.00 92.44 427 ASP A CA 1
ATOM 3180 C C . ASP A 1 427 ? 13.176 -9.096 -36.000 1.00 92.44 427 ASP A C 1
ATOM 3182 O O . ASP A 1 427 ? 13.883 -10.026 -36.418 1.00 92.44 427 ASP A O 1
ATOM 3186 N N . GLY A 1 428 ? 12.022 -9.360 -35.382 1.00 93.88 428 GLY A N 1
ATOM 3187 C CA . GLY A 1 428 ? 11.529 -10.706 -35.120 1.00 93.88 428 GLY A CA 1
ATOM 3188 C C . GLY A 1 428 ? 12.212 -11.389 -33.935 1.00 93.88 428 GLY A C 1
ATOM 3189 O O . GLY A 1 428 ? 12.243 -12.635 -33.901 1.00 93.88 428 GLY A O 1
ATOM 3190 N N . ASP A 1 429 ? 12.788 -10.629 -33.003 1.00 92.25 429 ASP A N 1
ATOM 3191 C CA . ASP A 1 429 ? 13.459 -11.156 -31.815 1.00 92.25 429 ASP A CA 1
ATOM 3192 C C . ASP A 1 429 ? 12.463 -11.633 -30.726 1.00 92.25 429 ASP A C 1
ATOM 3194 O O . ASP A 1 429 ? 12.797 -12.471 -29.869 1.00 92.25 429 ASP A O 1
ATOM 3198 N N . GLY A 1 430 ? 11.193 -11.228 -30.861 1.00 92.62 430 GLY A N 1
ATOM 3199 C CA . GLY A 1 430 ? 10.079 -11.571 -29.984 1.00 92.62 430 GLY A CA 1
ATOM 3200 C C . GLY A 1 430 ? 9.768 -10.531 -28.905 1.00 92.62 430 GLY A C 1
ATOM 3201 O O . GLY A 1 430 ? 8.888 -10.801 -28.079 1.00 92.62 430 GLY A O 1
ATOM 3202 N N . ILE A 1 431 ? 10.464 -9.397 -28.906 1.00 93.19 431 ILE A N 1
ATOM 3203 C CA . ILE A 1 431 ? 10.158 -8.159 -28.190 1.00 93.19 431 ILE A CA 1
ATOM 3204 C C . ILE A 1 431 ? 9.472 -7.232 -29.201 1.00 93.19 431 ILE A C 1
ATOM 3206 O O . ILE A 1 431 ? 9.879 -7.140 -30.349 1.00 93.19 431 ILE A O 1
ATOM 3210 N N . GLY A 1 432 ? 8.348 -6.619 -28.835 1.00 93.75 432 GLY A N 1
ATOM 3211 C CA . GLY A 1 432 ? 7.664 -5.725 -29.773 1.00 93.75 432 GLY A CA 1
ATOM 3212 C C . GLY A 1 432 ? 8.351 -4.372 -29.892 1.00 93.75 432 GLY A C 1
ATOM 3213 O O . GLY A 1 432 ? 8.838 -3.853 -28.891 1.00 93.75 432 GLY A O 1
ATOM 3214 N N . ASP A 1 433 ? 8.253 -3.739 -31.064 1.00 92.00 433 ASP A N 1
ATOM 3215 C CA . ASP A 1 433 ? 8.768 -2.384 -31.325 1.00 92.00 433 ASP A CA 1
ATOM 3216 C C . ASP A 1 433 ? 8.436 -1.357 -30.209 1.00 92.00 433 ASP A C 1
ATOM 3218 O O . ASP A 1 433 ? 9.259 -0.487 -29.923 1.00 92.00 433 ASP A O 1
ATOM 3222 N N . PRO A 1 434 ? 7.257 -1.390 -29.541 1.00 91.69 434 PRO A N 1
ATOM 3223 C CA . PRO A 1 434 ? 6.939 -0.436 -28.475 1.00 91.69 434 PRO A CA 1
ATOM 3224 C C . PRO A 1 434 ? 7.782 -0.570 -27.196 1.00 91.69 434 PRO A C 1
ATOM 3226 O O . PRO A 1 434 ? 7.847 0.382 -26.416 1.00 91.69 434 PRO A O 1
ATOM 3229 N N . CYS A 1 435 ? 8.365 -1.741 -26.947 1.00 92.19 435 CYS A N 1
ATOM 3230 C CA . CYS A 1 435 ? 9.133 -2.061 -25.743 1.00 92.19 435 CYS A CA 1
ATOM 3231 C C . CYS A 1 435 ? 10.520 -2.636 -26.049 1.00 92.19 435 CYS A C 1
ATOM 3233 O O . CYS A 1 435 ? 11.191 -3.139 -25.143 1.00 92.19 435 CYS A O 1
ATOM 3235 N N . ASP A 1 436 ? 10.920 -2.578 -27.311 1.00 93.00 436 ASP A N 1
ATOM 3236 C CA . ASP A 1 436 ? 12.227 -2.983 -27.766 1.00 93.00 436 ASP A CA 1
ATOM 3237 C C . ASP A 1 436 ? 13.207 -1.818 -27.606 1.00 93.00 436 ASP A C 1
ATOM 3239 O O . ASP A 1 436 ? 13.053 -0.735 -28.172 1.00 93.00 436 ASP A O 1
ATOM 3243 N N . ASP A 1 437 ? 14.207 -2.043 -26.760 1.00 92.75 437 ASP A N 1
ATOM 3244 C CA . ASP A 1 437 ? 15.266 -1.079 -26.491 1.00 92.75 437 ASP A CA 1
ATOM 3245 C C . ASP A 1 437 ? 16.348 -1.105 -27.589 1.00 92.75 437 ASP A C 1
ATOM 3247 O O . ASP A 1 437 ? 17.268 -0.279 -27.543 1.00 92.75 437 ASP A O 1
ATOM 3251 N N . CYS A 1 438 ? 16.323 -2.067 -28.516 1.00 93.44 438 CYS A N 1
ATOM 3252 C CA . CYS A 1 438 ? 17.256 -2.159 -29.632 1.00 93.44 438 CYS A CA 1
ATOM 3253 C C . CYS A 1 438 ? 16.686 -3.002 -30.780 1.00 93.44 438 CYS A C 1
ATOM 3255 O O . CYS A 1 438 ? 17.009 -4.183 -30.887 1.00 93.44 438 CYS A O 1
ATOM 3257 N N . THR A 1 439 ? 15.938 -2.355 -31.670 1.00 94.81 439 THR A N 1
ATOM 3258 C CA . THR A 1 439 ? 15.490 -2.981 -32.917 1.00 94.81 439 THR A CA 1
ATOM 3259 C C . THR A 1 439 ? 16.661 -3.090 -33.888 1.00 94.81 439 THR A C 1
ATOM 3261 O O . THR A 1 439 ? 17.186 -2.059 -34.320 1.00 94.81 439 THR A O 1
ATOM 3264 N N . ASP A 1 440 ? 17.069 -4.321 -34.193 1.00 93.88 440 ASP A N 1
ATOM 3265 C CA . ASP A 1 440 ? 18.268 -4.691 -34.963 1.00 93.88 440 ASP A CA 1
ATOM 3266 C C . ASP A 1 440 ? 17.883 -5.716 -36.043 1.00 93.88 440 ASP A C 1
ATOM 3268 O O . ASP A 1 440 ? 17.882 -6.936 -35.826 1.00 93.88 440 ASP A O 1
ATOM 3272 N N . THR A 1 441 ? 17.505 -5.214 -37.223 1.00 95.00 441 THR A N 1
ATOM 3273 C CA . THR A 1 441 ? 16.881 -6.030 -38.277 1.00 95.00 441 THR A CA 1
ATOM 3274 C C . THR A 1 441 ? 17.802 -7.134 -38.816 1.00 95.00 441 THR A C 1
ATOM 3276 O O . THR A 1 441 ? 17.319 -8.195 -39.250 1.00 95.00 441 THR A O 1
ATOM 3279 N N . ASP A 1 442 ? 19.121 -6.936 -38.805 1.00 92.94 442 ASP A N 1
ATOM 3280 C CA . ASP A 1 442 ? 20.083 -7.885 -39.371 1.00 92.94 442 ASP A CA 1
ATOM 3281 C C . ASP A 1 442 ? 20.890 -8.693 -38.335 1.00 92.94 442 ASP A C 1
ATOM 3283 O O . ASP A 1 442 ? 21.479 -9.737 -38.678 1.00 92.94 442 ASP A O 1
ATOM 3287 N N . GLY A 1 443 ? 20.812 -8.301 -37.065 1.00 92.75 443 GLY A N 1
ATOM 3288 C CA . GLY A 1 443 ? 21.359 -8.995 -35.911 1.00 92.75 443 GLY A CA 1
ATOM 3289 C C . GLY A 1 443 ? 22.856 -8.776 -35.690 1.00 92.75 443 GLY A C 1
ATOM 3290 O O . GLY A 1 443 ? 23.511 -9.695 -35.166 1.00 92.75 443 GLY A O 1
ATOM 3291 N N . ASP A 1 444 ? 23.426 -7.656 -36.136 1.00 93.00 444 ASP A N 1
ATOM 3292 C CA . ASP A 1 444 ? 24.847 -7.329 -35.973 1.00 93.00 444 ASP A CA 1
ATOM 3293 C C . ASP A 1 444 ? 25.201 -6.604 -34.661 1.00 93.00 444 ASP A C 1
ATOM 3295 O O . ASP A 1 444 ? 26.380 -6.560 -34.276 1.00 93.00 444 ASP A O 1
ATOM 3299 N N . GLY A 1 445 ? 24.185 -6.181 -33.906 1.00 91.38 445 GLY A N 1
ATOM 3300 C CA . GLY A 1 445 ? 24.295 -5.516 -32.613 1.00 91.38 445 GLY A CA 1
ATOM 3301 C C . GLY A 1 445 ? 24.198 -3.991 -32.662 1.00 91.38 445 GLY A C 1
ATOM 3302 O O . GLY A 1 445 ? 24.408 -3.364 -31.612 1.00 91.38 445 GLY A O 1
ATOM 3303 N N . PHE A 1 446 ? 23.905 -3.408 -33.824 1.00 93.44 446 PHE A N 1
ATOM 3304 C CA . PHE A 1 446 ? 23.603 -1.993 -34.006 1.00 93.44 446 PHE A CA 1
ATOM 3305 C C . PHE A 1 446 ? 22.116 -1.802 -34.332 1.00 93.44 446 PHE A C 1
ATOM 3307 O O . PHE A 1 446 ? 21.466 -2.666 -34.901 1.00 93.44 446 PHE A O 1
ATOM 3314 N N . GLY A 1 447 ? 21.545 -0.690 -33.876 1.00 94.06 447 GLY A N 1
ATOM 3315 C CA . GLY A 1 447 ? 20.107 -0.458 -33.957 1.00 94.06 447 GLY A CA 1
ATOM 3316 C C . GLY A 1 447 ? 19.701 0.305 -35.205 1.00 94.06 447 GLY A C 1
ATOM 3317 O O . GLY A 1 447 ? 20.285 1.345 -35.518 1.00 94.06 447 GLY A O 1
ATOM 3318 N N . ASP A 1 448 ? 18.612 -0.120 -35.833 1.00 93.69 448 ASP A N 1
ATOM 3319 C CA . ASP A 1 448 ? 17.998 0.528 -36.985 1.00 93.69 448 ASP A CA 1
ATOM 3320 C C . ASP A 1 448 ? 17.768 2.042 -36.730 1.00 93.69 448 ASP A C 1
ATOM 3322 O O . ASP A 1 448 ? 17.008 2.424 -35.830 1.00 93.69 448 ASP A O 1
ATOM 3326 N N . PRO A 1 449 ? 18.341 2.958 -37.539 1.00 90.62 449 PRO A N 1
ATOM 3327 C CA . PRO A 1 449 ? 18.237 4.407 -37.331 1.00 90.62 449 PRO A CA 1
ATOM 3328 C C . PRO A 1 449 ? 16.820 4.986 -37.430 1.00 90.62 449 PRO A C 1
ATOM 3330 O O . PRO A 1 449 ? 16.594 6.137 -37.043 1.00 90.62 449 PRO A O 1
ATOM 3333 N N . GLU A 1 450 ? 15.860 4.236 -37.985 1.00 89.38 450 GLU A N 1
ATOM 3334 C CA . GLU A 1 450 ? 14.452 4.648 -38.047 1.00 89.38 450 GLU A CA 1
ATOM 3335 C C . GLU A 1 450 ? 13.774 4.621 -36.662 1.00 89.38 450 GLU A C 1
ATOM 3337 O O . GLU A 1 450 ? 12.794 5.347 -36.445 1.00 89.38 450 GLU A O 1
ATOM 3342 N N . PHE A 1 451 ? 14.332 3.870 -35.706 1.00 88.12 451 PHE A N 1
ATOM 3343 C CA . PHE A 1 451 ? 13.819 3.709 -34.349 1.00 88.12 451 PHE A CA 1
ATOM 3344 C C . PHE A 1 451 ? 14.565 4.637 -33.387 1.00 88.12 451 PHE A C 1
ATOM 3346 O O . PHE A 1 451 ? 15.597 4.315 -32.807 1.00 88.12 451 PHE A O 1
ATOM 3353 N N . SER A 1 452 ? 14.023 5.842 -33.192 1.00 79.50 452 SER A N 1
ATOM 3354 C CA . SER A 1 452 ? 14.670 6.883 -32.377 1.00 79.50 452 SER A CA 1
ATOM 3355 C C . SER A 1 452 ? 14.770 6.575 -30.878 1.00 79.50 452 SER A C 1
ATOM 3357 O O . SER A 1 452 ? 15.412 7.340 -30.159 1.00 79.50 452 SER A O 1
ATOM 3359 N N . GLU A 1 453 ? 14.083 5.535 -30.405 1.00 82.06 453 GLU A N 1
ATOM 3360 C CA . GLU A 1 453 ? 14.098 5.093 -29.004 1.00 82.06 453 GLU A CA 1
ATOM 3361 C C . GLU A 1 453 ? 15.164 4.010 -28.743 1.00 82.06 453 GLU A C 1
ATOM 3363 O O . GLU A 1 453 ? 15.390 3.665 -27.584 1.00 82.06 453 GLU A O 1
ATOM 3368 N N . ASN A 1 454 ? 15.867 3.538 -29.786 1.00 86.25 454 ASN A N 1
ATOM 3369 C CA . ASN A 1 454 ? 16.958 2.577 -29.647 1.00 86.25 454 ASN A CA 1
ATOM 3370 C C . ASN A 1 454 ? 18.027 3.086 -28.667 1.00 86.25 454 ASN A C 1
ATOM 3372 O O . ASN A 1 454 ? 18.483 4.234 -28.708 1.00 86.25 454 ASN A O 1
ATOM 3376 N N . THR A 1 455 ? 18.437 2.197 -27.768 1.00 91.50 455 THR A N 1
ATOM 3377 C CA . THR A 1 455 ? 19.488 2.416 -26.767 1.00 91.50 455 THR A CA 1
ATOM 3378 C C . THR A 1 455 ? 20.850 1.892 -27.216 1.00 91.50 455 THR A C 1
ATOM 3380 O O . THR A 1 455 ? 21.868 2.238 -26.607 1.00 91.50 455 THR A O 1
ATOM 3383 N N . CYS A 1 456 ? 20.876 1.064 -28.260 1.00 90.94 456 CYS A N 1
ATOM 3384 C CA . CYS A 1 456 ? 22.087 0.651 -28.955 1.00 90.94 456 CYS A CA 1
ATOM 3385 C C . CYS A 1 456 ? 22.586 1.742 -29.914 1.00 90.94 456 CYS A C 1
ATOM 3387 O O . CYS A 1 456 ? 21.896 2.724 -30.192 1.00 90.94 456 CYS A O 1
ATOM 3389 N N . GLU A 1 457 ? 23.838 1.609 -30.353 1.00 93.75 457 GLU A N 1
ATOM 3390 C CA . GLU A 1 457 ? 24.429 2.553 -31.303 1.00 93.75 457 GLU A CA 1
ATOM 3391 C C . GLU A 1 457 ? 23.742 2.409 -32.675 1.00 93.75 457 GLU A C 1
ATOM 3393 O O . GLU A 1 457 ? 23.370 1.289 -33.022 1.00 93.75 457 GLU A O 1
ATOM 3398 N N . PRO A 1 458 ? 23.560 3.496 -33.448 1.00 94.00 458 PRO A N 1
ATOM 3399 C CA . PRO A 1 458 ? 22.884 3.430 -34.743 1.00 94.00 458 PRO A CA 1
ATOM 3400 C C . PRO A 1 458 ? 23.640 2.571 -35.760 1.00 94.00 458 PRO A C 1
ATOM 3402 O O . PRO A 1 458 ? 24.857 2.709 -35.875 1.00 94.00 458 PRO A O 1
ATOM 3405 N N . ASP A 1 459 ? 22.901 1.767 -36.519 1.00 95.56 459 ASP A N 1
ATOM 3406 C CA . ASP A 1 459 ? 23.412 0.956 -37.622 1.00 95.56 459 ASP A CA 1
ATOM 3407 C C . ASP A 1 459 ? 23.488 1.766 -38.926 1.00 95.56 459 ASP A C 1
ATOM 3409 O O . ASP A 1 459 ? 22.495 2.334 -39.391 1.00 95.56 459 ASP A O 1
ATOM 3413 N N . ASN A 1 460 ? 24.670 1.832 -39.536 1.00 95.44 460 ASN A N 1
ATOM 3414 C CA . ASN A 1 460 ? 24.870 2.466 -40.836 1.00 95.44 460 ASN A CA 1
ATOM 3415 C C . ASN A 1 460 ? 24.489 1.569 -42.030 1.00 95.44 460 ASN A C 1
ATOM 3417 O O . ASN A 1 460 ? 24.484 2.061 -43.162 1.00 95.44 460 ASN A O 1
ATOM 3421 N N . CYS A 1 461 ? 24.116 0.305 -41.794 1.00 95.69 461 CYS A N 1
ATOM 3422 C CA . CYS A 1 461 ? 23.596 -0.648 -42.775 1.00 95.69 461 CYS A CA 1
ATOM 3423 C C . CYS A 1 461 ? 22.467 -1.566 -42.240 1.00 95.69 461 CYS A C 1
ATOM 3425 O O . CYS A 1 461 ? 22.602 -2.780 -42.341 1.00 95.69 461 CYS A O 1
ATOM 3427 N N . PRO A 1 462 ? 21.272 -1.031 -41.907 1.00 94.81 462 PRO A N 1
ATOM 3428 C CA . PRO A 1 462 ? 20.194 -1.733 -41.165 1.00 94.81 462 PRO A CA 1
ATOM 3429 C C . PRO A 1 462 ? 19.699 -3.086 -41.708 1.00 94.81 462 PRO A C 1
ATOM 3431 O O . PRO A 1 462 ? 19.037 -3.857 -41.023 1.00 94.81 462 PRO A O 1
ATOM 3434 N N . ASP A 1 463 ? 19.927 -3.359 -42.993 1.00 94.19 463 ASP A N 1
ATOM 3435 C CA . ASP A 1 463 ? 19.476 -4.582 -43.665 1.00 94.19 463 ASP A CA 1
ATOM 3436 C C . ASP A 1 463 ? 20.640 -5.562 -43.965 1.00 94.19 463 ASP A C 1
ATOM 3438 O O . ASP A 1 463 ? 20.429 -6.601 -44.616 1.00 94.19 463 ASP A O 1
ATOM 3442 N N . VAL A 1 464 ? 21.888 -5.222 -43.612 1.00 94.44 464 VAL A N 1
ATOM 3443 C CA . VAL A 1 464 ? 23.112 -5.902 -44.065 1.00 94.44 464 VAL A CA 1
ATOM 3444 C C . VAL A 1 464 ? 24.162 -6.012 -42.957 1.00 94.44 464 VAL A C 1
ATOM 3446 O O . VAL A 1 464 ? 25.064 -5.190 -42.876 1.00 94.44 464 VAL A O 1
ATOM 3449 N N . PHE A 1 465 ? 24.151 -7.167 -42.282 1.00 95.44 465 PHE A N 1
ATOM 3450 C CA . PHE A 1 465 ? 25.053 -7.475 -41.168 1.00 95.44 465 PHE A CA 1
ATOM 3451 C C . PHE A 1 465 ? 26.500 -6.998 -41.382 1.00 95.44 465 PHE A C 1
ATOM 3453 O O . PHE A 1 465 ? 27.217 -7.546 -42.243 1.00 95.44 465 PHE A O 1
ATOM 3460 N N . ASN A 1 466 ? 26.960 -6.056 -40.555 1.00 94.06 466 ASN A N 1
ATOM 3461 C CA . ASN A 1 466 ? 28.281 -5.441 -40.657 1.00 94.06 466 ASN A CA 1
ATOM 3462 C C . ASN A 1 466 ? 28.851 -4.992 -39.294 1.00 94.06 466 ASN A C 1
ATOM 3464 O O . ASN A 1 466 ? 29.156 -3.824 -39.094 1.00 94.06 466 ASN A O 1
ATOM 3468 N N . GLU A 1 467 ? 29.203 -5.956 -38.429 1.00 94.50 467 GLU A N 1
ATOM 3469 C CA . GLU A 1 467 ? 29.721 -5.752 -37.050 1.00 94.50 467 GLU A CA 1
ATOM 3470 C C . GLU A 1 467 ? 30.817 -4.677 -36.827 1.00 94.50 467 GLU A C 1
ATOM 3472 O O . GLU A 1 467 ? 31.081 -4.294 -35.686 1.00 94.50 467 GLU A O 1
ATOM 3477 N N . ASN A 1 468 ? 31.528 -4.249 -37.877 1.00 94.00 468 ASN A N 1
ATOM 3478 C CA . ASN A 1 468 ? 32.575 -3.229 -37.791 1.00 94.00 468 ASN A CA 1
ATOM 3479 C C . ASN A 1 468 ? 32.064 -1.803 -38.017 1.00 94.00 468 ASN A C 1
ATOM 3481 O O . ASN A 1 468 ? 32.773 -0.877 -37.627 1.00 94.00 468 ASN A O 1
ATOM 3485 N N . GLN A 1 469 ? 30.892 -1.635 -38.642 1.00 95.56 469 GLN A N 1
ATOM 3486 C CA . GLN A 1 469 ? 30.304 -0.335 -38.979 1.00 95.56 469 GLN A CA 1
ATOM 3487 C C . GLN A 1 469 ? 31.295 0.580 -39.725 1.00 95.56 469 GLN A C 1
ATOM 3489 O O . GLN A 1 469 ? 31.333 1.789 -39.509 1.00 95.56 469 GLN A O 1
ATOM 3494 N N . ASP A 1 470 ? 32.144 -0.013 -40.576 1.00 94.81 470 ASP A N 1
ATOM 3495 C CA . ASP A 1 470 ? 33.098 0.731 -41.399 1.00 94.81 470 ASP A CA 1
ATOM 3496 C C . ASP A 1 470 ? 32.307 1.653 -42.355 1.00 94.81 470 ASP A C 1
ATOM 3498 O O . ASP A 1 470 ? 31.362 1.196 -42.995 1.00 94.81 470 ASP A O 1
ATOM 3502 N N . ASP A 1 471 ? 32.665 2.936 -42.403 1.00 93.06 471 ASP A N 1
ATOM 3503 C CA . ASP A 1 471 ? 32.081 3.998 -43.244 1.00 93.06 471 ASP A CA 1
ATOM 3504 C C . ASP A 1 471 ? 33.254 4.867 -43.720 1.00 93.06 471 ASP A C 1
ATOM 3506 O O . ASP A 1 471 ? 33.778 5.708 -42.981 1.00 93.06 471 ASP A O 1
ATOM 3510 N N . THR A 1 472 ? 33.790 4.530 -44.893 1.00 92.25 472 THR A N 1
ATOM 3511 C CA . THR A 1 472 ? 35.083 5.037 -45.368 1.00 92.25 472 THR A CA 1
ATOM 3512 C C . THR A 1 472 ? 35.027 6.502 -45.814 1.00 92.25 472 THR A C 1
ATOM 3514 O O . THR A 1 472 ? 36.054 7.189 -45.745 1.00 92.25 472 THR A O 1
ATOM 3517 N N . ASP A 1 473 ? 33.880 6.996 -46.277 1.00 89.62 473 ASP A N 1
ATOM 3518 C CA . ASP A 1 473 ? 33.689 8.383 -46.718 1.00 89.62 473 ASP A CA 1
ATOM 3519 C C . ASP A 1 473 ? 32.844 9.244 -45.757 1.00 89.62 473 ASP A C 1
ATOM 3521 O O . ASP A 1 473 ? 32.711 10.453 -45.969 1.00 89.62 473 ASP A O 1
ATOM 3525 N N . GLU A 1 474 ? 32.401 8.664 -44.637 1.00 93.12 474 GLU A N 1
ATOM 3526 C CA . GLU A 1 474 ? 31.681 9.318 -43.540 1.00 93.12 474 GLU A CA 1
ATOM 3527 C C . GLU A 1 474 ? 30.349 9.954 -43.983 1.00 93.12 474 GLU A C 1
ATOM 3529 O O . GLU A 1 474 ? 29.916 10.981 -43.434 1.00 93.12 474 GLU A O 1
ATOM 3534 N N . ASP A 1 475 ? 29.686 9.373 -44.986 1.00 90.00 475 ASP A N 1
ATOM 3535 C CA . ASP A 1 475 ? 28.411 9.872 -45.507 1.00 90.00 475 ASP A CA 1
ATOM 3536 C C . ASP A 1 475 ? 27.184 9.365 -44.712 1.00 90.00 475 ASP A C 1
ATOM 3538 O O . ASP A 1 475 ? 26.077 9.915 -44.835 1.00 90.00 475 ASP A O 1
ATOM 3542 N N . GLY A 1 476 ? 27.412 8.402 -43.811 1.00 91.38 476 GLY A N 1
ATOM 3543 C CA . GLY A 1 476 ? 26.416 7.765 -42.956 1.00 91.38 476 GLY A CA 1
ATOM 3544 C C . GLY A 1 476 ? 25.857 6.449 -43.503 1.00 91.38 476 GLY A C 1
ATOM 3545 O O . GLY A 1 476 ? 25.013 5.856 -42.829 1.00 91.38 476 GLY A O 1
ATOM 3546 N N . LEU A 1 477 ? 26.287 5.999 -44.685 1.00 91.81 477 LEU A N 1
ATOM 3547 C CA . LEU A 1 477 ? 26.058 4.657 -45.215 1.00 91.81 477 LEU A CA 1
ATOM 3548 C C . LEU A 1 477 ? 27.329 3.827 -45.018 1.00 91.81 477 LEU A C 1
ATOM 3550 O O . LEU A 1 477 ? 28.406 4.204 -45.456 1.00 91.81 477 LEU A O 1
ATOM 3554 N N . GLY A 1 478 ? 27.221 2.675 -44.360 1.00 93.62 478 GLY A N 1
ATOM 3555 C CA . GLY A 1 478 ? 28.396 1.831 -44.146 1.00 93.62 478 GLY A CA 1
ATOM 3556 C C . GLY A 1 478 ? 28.898 1.177 -45.432 1.00 93.62 478 GLY A C 1
ATOM 3557 O O . GLY A 1 478 ? 28.112 0.808 -46.302 1.00 93.62 478 GLY A O 1
ATOM 3558 N N . ASP A 1 479 ? 30.195 0.880 -45.496 1.00 90.88 479 ASP A N 1
ATOM 3559 C CA . ASP A 1 479 ? 30.886 0.218 -46.616 1.00 90.88 479 ASP A CA 1
ATOM 3560 C C . ASP A 1 479 ? 30.192 -1.082 -47.092 1.00 90.88 479 ASP A C 1
ATOM 3562 O O . ASP A 1 479 ? 30.379 -1.543 -48.221 1.00 90.88 479 ASP A O 1
ATOM 3566 N N . ALA A 1 480 ? 29.429 -1.741 -46.210 1.00 91.69 480 ALA A N 1
ATOM 3567 C CA . ALA A 1 480 ? 28.721 -2.987 -46.501 1.00 91.69 480 ALA A CA 1
ATOM 3568 C C . ALA A 1 480 ? 27.455 -2.799 -47.359 1.00 91.69 480 ALA A C 1
ATOM 3570 O O . ALA A 1 480 ? 27.059 -3.729 -48.072 1.00 91.69 480 ALA A O 1
ATOM 3571 N N . CYS A 1 481 ? 26.828 -1.626 -47.285 1.00 91.56 481 CYS A N 1
ATOM 3572 C CA . CYS A 1 481 ? 25.591 -1.273 -47.980 1.00 91.56 481 CYS A CA 1
ATOM 3573 C C . CYS A 1 481 ? 25.724 -0.009 -48.841 1.00 91.56 481 CYS A C 1
ATOM 3575 O O . CYS A 1 481 ? 24.798 0.319 -49.590 1.00 91.56 481 CYS A O 1
ATOM 3577 N N . ASP A 1 482 ? 26.866 0.664 -48.775 1.00 90.88 482 ASP A N 1
ATOM 3578 C CA . ASP A 1 482 ? 27.217 1.782 -49.621 1.00 90.88 482 ASP A CA 1
ATOM 3579 C C . ASP A 1 482 ? 27.650 1.289 -51.013 1.00 90.88 482 ASP A C 1
ATOM 3581 O O . ASP A 1 482 ? 28.663 0.617 -51.222 1.00 90.88 482 ASP A O 1
ATOM 3585 N N . GLU A 1 483 ? 26.814 1.593 -52.005 1.00 86.06 483 GLU A N 1
ATOM 3586 C CA . GLU A 1 483 ? 27.063 1.249 -53.403 1.00 86.06 483 GLU A CA 1
ATOM 3587 C C . GLU A 1 483 ? 27.926 2.301 -54.132 1.00 86.06 483 GLU A C 1
ATOM 3589 O O . GLU A 1 483 ? 28.147 2.149 -55.347 1.00 86.06 483 GLU A O 1
ATOM 3594 N N . CYS A 1 484 ? 28.337 3.385 -53.460 1.00 88.44 484 CYS A N 1
ATOM 3595 C CA . CYS A 1 484 ? 29.198 4.435 -53.999 1.00 88.44 484 CYS A CA 1
ATOM 3596 C C . CYS A 1 484 ? 30.038 5.158 -52.928 1.00 88.44 484 CYS A C 1
ATOM 3598 O O . CYS A 1 484 ? 29.842 6.346 -52.690 1.00 88.44 484 CYS A O 1
ATOM 3600 N N . THR A 1 485 ? 31.052 4.471 -52.414 1.00 90.75 485 THR A N 1
ATOM 3601 C CA . THR A 1 485 ? 32.030 5.069 -51.498 1.00 90.75 485 THR A CA 1
ATOM 3602 C C . THR A 1 485 ? 32.905 6.091 -52.219 1.00 90.75 485 THR A C 1
ATOM 3604 O O . THR A 1 485 ? 33.706 5.711 -53.076 1.00 90.75 485 THR A O 1
ATOM 3607 N N . ASP A 1 486 ? 32.768 7.370 -51.881 1.00 89.44 486 ASP A N 1
ATOM 3608 C CA . ASP A 1 486 ? 33.392 8.537 -52.522 1.00 89.44 486 ASP A CA 1
ATOM 3609 C C . ASP A 1 486 ? 34.169 9.358 -51.477 1.00 89.44 486 ASP A C 1
ATOM 3611 O O . ASP A 1 486 ? 33.702 10.360 -50.931 1.00 89.44 486 ASP A O 1
ATOM 3615 N N . THR A 1 487 ? 35.396 8.921 -51.179 1.00 91.75 487 THR A N 1
ATOM 3616 C CA . THR A 1 487 ? 36.196 9.476 -50.072 1.00 91.75 487 THR A CA 1
ATOM 3617 C C . THR A 1 487 ? 36.573 10.947 -50.252 1.00 91.75 487 THR A C 1
ATOM 3619 O O . THR A 1 487 ? 36.844 11.631 -49.260 1.00 91.75 487 THR A O 1
ATOM 3622 N N . ASP A 1 488 ? 36.641 11.459 -51.481 1.00 89.50 488 ASP A N 1
ATOM 3623 C CA . ASP A 1 488 ? 37.021 12.851 -51.737 1.00 89.50 488 ASP A CA 1
ATOM 3624 C C . ASP A 1 488 ? 35.863 13.759 -52.188 1.00 89.50 488 ASP A C 1
ATOM 3626 O O . ASP A 1 488 ? 36.033 14.987 -52.265 1.00 89.50 488 ASP A O 1
ATOM 3630 N N . GLY A 1 489 ? 34.671 13.185 -52.367 1.00 89.44 489 GLY A N 1
ATOM 3631 C CA . GLY A 1 489 ? 33.421 13.884 -52.631 1.00 89.44 489 GLY A CA 1
ATOM 3632 C C . GLY A 1 489 ? 33.358 14.515 -54.020 1.00 89.44 489 GLY A C 1
ATOM 3633 O O . GLY A 1 489 ? 32.698 15.554 -54.195 1.00 89.44 489 GLY A O 1
ATOM 3634 N N . ASP A 1 490 ? 34.087 13.972 -54.995 1.00 90.31 490 ASP A N 1
ATOM 3635 C CA . ASP A 1 490 ? 34.153 14.498 -56.357 1.00 90.31 490 ASP A CA 1
ATOM 3636 C C . ASP A 1 490 ? 33.066 13.934 -57.296 1.00 90.31 490 ASP A C 1
ATOM 3638 O O . ASP A 1 490 ? 32.821 14.495 -58.380 1.00 90.31 490 ASP A O 1
ATOM 3642 N N . GLY A 1 491 ? 32.334 12.921 -56.820 1.00 88.31 491 GLY A N 1
ATOM 3643 C CA . GLY A 1 491 ? 31.230 12.249 -57.492 1.00 88.31 491 GLY A CA 1
ATOM 3644 C C . GLY A 1 491 ? 31.594 10.923 -58.167 1.00 88.31 491 GLY A C 1
ATOM 3645 O O . GLY A 1 491 ? 30.755 10.415 -58.926 1.00 88.31 491 GLY A O 1
ATOM 3646 N N . PHE A 1 492 ? 32.796 10.387 -57.939 1.00 89.62 492 PHE A N 1
ATOM 3647 C CA . PHE A 1 492 ? 33.257 9.098 -58.452 1.00 89.62 492 PHE A CA 1
ATOM 3648 C C . PHE A 1 492 ? 33.626 8.143 -57.307 1.00 89.62 492 PHE A C 1
ATOM 3650 O O . PHE A 1 492 ? 34.165 8.536 -56.285 1.00 89.62 492 PHE A O 1
ATOM 3657 N N . GLY A 1 493 ? 33.303 6.860 -57.475 1.00 89.81 493 GLY A N 1
ATOM 3658 C CA . GLY A 1 493 ? 33.459 5.863 -56.419 1.00 89.81 493 GLY A CA 1
ATOM 3659 C C . GLY A 1 493 ? 34.848 5.235 -56.389 1.00 89.81 493 GLY A C 1
ATOM 3660 O O . GLY A 1 493 ? 35.414 4.872 -57.427 1.00 89.81 493 GLY A O 1
ATOM 3661 N N . ASN A 1 494 ? 35.355 5.008 -55.188 1.00 88.44 494 ASN A N 1
ATOM 3662 C CA . ASN A 1 494 ? 36.616 4.345 -54.911 1.00 88.44 494 ASN A CA 1
ATOM 3663 C C . ASN A 1 494 ? 36.732 2.979 -55.636 1.00 88.44 494 ASN A C 1
ATOM 3665 O O . ASN A 1 494 ? 35.863 2.115 -55.491 1.00 88.44 494 ASN A O 1
ATOM 3669 N N . PRO A 1 495 ? 37.847 2.689 -56.337 1.00 86.50 495 PRO A N 1
ATOM 3670 C CA . PRO A 1 495 ? 38.073 1.432 -57.062 1.00 86.50 495 PRO A CA 1
ATOM 3671 C C . PRO A 1 495 ? 38.069 0.158 -56.208 1.00 86.50 495 PRO A C 1
ATOM 3673 O O . PRO A 1 495 ? 38.040 -0.946 -56.762 1.00 86.50 495 PRO A O 1
ATOM 3676 N N . GLU A 1 496 ? 38.213 0.293 -54.886 1.00 82.56 496 GLU A N 1
ATOM 3677 C CA . GLU A 1 496 ? 38.310 -0.824 -53.939 1.00 82.56 496 GLU A CA 1
ATOM 3678 C C . GLU A 1 496 ? 36.937 -1.402 -53.548 1.00 82.56 496 GLU A C 1
ATOM 3680 O O . GLU A 1 496 ? 36.876 -2.544 -53.082 1.00 82.56 496 GLU A O 1
ATOM 3685 N N . PHE A 1 497 ? 35.853 -0.670 -53.821 1.00 80.50 497 PHE A N 1
ATOM 3686 C CA . PHE A 1 497 ? 34.467 -1.032 -53.514 1.00 80.50 497 PHE A CA 1
ATOM 3687 C C . PHE A 1 497 ? 33.723 -1.455 -54.795 1.00 80.50 497 PHE A C 1
ATOM 3689 O O . PHE A 1 497 ? 34.192 -1.185 -55.900 1.00 80.50 497 PHE A O 1
ATOM 3696 N N . ASP A 1 498 ? 32.615 -2.206 -54.689 1.00 71.31 498 ASP A N 1
ATOM 3697 C CA . ASP A 1 498 ? 31.852 -2.677 -55.864 1.00 71.31 498 ASP A CA 1
ATOM 3698 C C . ASP A 1 498 ? 30.990 -1.525 -56.418 1.00 71.31 498 ASP A C 1
ATOM 3700 O O . ASP A 1 498 ? 29.921 -1.251 -55.867 1.00 71.31 498 ASP A O 1
ATOM 3704 N N . PRO A 1 499 ? 31.396 -0.840 -57.508 1.00 63.00 499 PRO A N 1
ATOM 3705 C CA . PRO A 1 499 ? 30.724 0.361 -57.966 1.00 63.00 499 PRO A CA 1
ATOM 3706 C C . PRO A 1 499 ? 29.567 -0.075 -58.860 1.00 63.00 499 PRO A C 1
ATOM 3708 O O . PRO A 1 499 ? 29.657 -0.137 -60.093 1.00 63.00 499 PRO A O 1
ATOM 3711 N N . THR A 1 500 ? 28.469 -0.477 -58.228 1.00 66.19 500 THR A N 1
ATOM 3712 C CA . THR A 1 500 ? 27.252 -0.852 -58.954 1.00 66.19 500 THR A CA 1
ATOM 3713 C C . THR A 1 500 ? 26.398 0.369 -59.294 1.00 66.19 500 THR A C 1
ATOM 3715 O O . THR A 1 500 ? 25.607 0.305 -60.247 1.00 66.19 500 THR A O 1
ATOM 3718 N N . SER A 1 501 ? 26.606 1.487 -58.586 1.00 73.75 501 SER A N 1
ATOM 3719 C CA . SER A 1 501 ? 25.772 2.688 -58.673 1.00 73.75 501 SER A CA 1
ATOM 3720 C C . SER A 1 501 ? 26.485 3.958 -59.182 1.00 73.75 501 SER A C 1
ATOM 3722 O O . SER A 1 501 ? 25.792 4.863 -59.660 1.00 73.75 501 SER A O 1
ATOM 3724 N N . CYS A 1 502 ? 27.826 4.004 -59.212 1.00 83.31 502 CYS A N 1
ATOM 3725 C CA . CYS A 1 502 ? 28.609 5.133 -59.739 1.00 83.31 502 CYS A CA 1
ATOM 3726 C C . CYS A 1 502 ? 29.810 4.719 -60.613 1.00 83.31 502 CYS A C 1
ATOM 3728 O O . CYS A 1 502 ? 30.115 3.537 -60.770 1.00 83.31 502 CYS A O 1
ATOM 3730 N N . ASP A 1 503 ? 30.421 5.701 -61.283 1.00 89.75 503 ASP A N 1
ATOM 3731 C CA . ASP A 1 503 ? 31.612 5.498 -62.114 1.00 89.75 503 ASP A CA 1
ATOM 3732 C C . ASP A 1 503 ? 32.869 5.460 -61.216 1.00 89.75 503 ASP A C 1
ATOM 3734 O O . ASP A 1 503 ? 32.889 6.097 -60.171 1.00 89.75 503 ASP A O 1
ATOM 3738 N N . ILE A 1 504 ? 33.904 4.711 -61.616 1.00 90.38 504 ILE A N 1
ATOM 3739 C CA . ILE A 1 504 ? 35.131 4.505 -60.820 1.00 90.38 504 ILE A CA 1
ATOM 3740 C C . ILE A 1 504 ? 36.019 5.753 -60.841 1.00 90.38 504 ILE A C 1
ATOM 3742 O O . ILE A 1 504 ? 36.302 6.257 -61.930 1.00 90.38 504 ILE A O 1
ATOM 3746 N N . ASP A 1 505 ? 36.520 6.148 -59.673 1.00 92.44 505 ASP A N 1
ATOM 3747 C CA . ASP A 1 505 ? 37.481 7.230 -59.471 1.00 92.44 505 ASP A CA 1
ATOM 3748 C C . ASP A 1 505 ? 38.928 6.795 -59.771 1.00 92.44 505 ASP A C 1
ATOM 3750 O O . ASP A 1 505 ? 39.436 5.803 -59.238 1.00 92.44 505 ASP A O 1
ATOM 3754 N N . ASN A 1 506 ? 39.618 7.534 -60.640 1.00 92.75 506 ASN A N 1
ATOM 3755 C CA . ASN A 1 506 ? 41.035 7.337 -60.930 1.00 92.75 506 ASN A CA 1
ATOM 3756 C C . ASN A 1 506 ? 41.990 8.077 -59.971 1.00 92.75 506 ASN A C 1
ATOM 3758 O O . ASN A 1 506 ? 43.204 7.883 -60.088 1.00 92.75 506 ASN A O 1
ATOM 3762 N N . CYS A 1 507 ? 41.471 8.863 -59.023 1.00 93.62 507 CYS A N 1
ATOM 3763 C CA . CYS A 1 507 ? 42.193 9.510 -57.930 1.00 93.62 507 CYS A CA 1
ATOM 3764 C C . CYS A 1 507 ? 41.431 9.471 -56.585 1.00 93.62 507 CYS A C 1
ATOM 3766 O O . CYS A 1 507 ? 41.178 10.534 -56.036 1.00 93.62 507 CYS A O 1
ATOM 3768 N N . PRO A 1 508 ? 41.276 8.288 -55.946 1.00 91.00 508 PRO A N 1
ATOM 3769 C CA . PRO A 1 508 ? 40.354 8.001 -54.811 1.00 91.00 508 PRO A CA 1
ATOM 3770 C C . PRO A 1 508 ? 40.445 8.873 -53.547 1.00 91.00 508 PRO A C 1
ATOM 3772 O O . PRO A 1 508 ? 39.734 8.666 -52.568 1.00 91.00 508 PRO A O 1
ATOM 3775 N N . HIS A 1 509 ? 41.433 9.755 -53.478 1.00 89.88 509 HIS A N 1
ATOM 3776 C CA . HIS A 1 509 ? 41.733 10.588 -52.319 1.00 89.88 509 HIS A CA 1
ATOM 3777 C C . HIS A 1 509 ? 42.048 12.033 -52.730 1.00 89.88 509 HIS A C 1
ATOM 3779 O O . HIS A 1 509 ? 42.658 12.782 -51.960 1.00 89.88 509 HIS A O 1
ATOM 3785 N N . THR A 1 510 ? 41.785 12.425 -53.975 1.00 92.62 510 THR A N 1
ATOM 3786 C CA . THR A 1 510 ? 42.130 13.739 -54.518 1.00 92.62 510 THR A CA 1
ATOM 3787 C C . THR A 1 510 ? 41.112 14.164 -55.561 1.00 92.62 510 THR A C 1
ATOM 3789 O O . THR A 1 510 ? 41.295 13.909 -56.749 1.00 92.62 510 THR A O 1
ATOM 3792 N N . ALA A 1 511 ? 40.136 14.947 -55.096 1.00 94.12 511 ALA A N 1
ATOM 3793 C CA . ALA A 1 511 ? 38.984 15.327 -55.892 1.00 94.12 511 ALA A CA 1
ATOM 3794 C C . ALA A 1 511 ? 39.364 15.876 -57.271 1.00 94.12 511 ALA A C 1
ATOM 3796 O O . ALA A 1 511 ? 39.961 16.959 -57.399 1.00 94.12 511 ALA A O 1
ATOM 3797 N N . ASN A 1 512 ? 38.950 15.165 -58.313 1.00 93.75 512 ASN A N 1
ATOM 3798 C CA . ASN A 1 512 ? 39.184 15.504 -59.705 1.00 93.75 512 ASN A CA 1
ATOM 3799 C C . ASN A 1 512 ? 37.938 15.196 -60.552 1.00 93.75 512 ASN A C 1
ATOM 3801 O O . ASN A 1 512 ? 37.966 14.320 -61.415 1.00 93.75 512 ASN A O 1
ATOM 3805 N N . PRO A 1 513 ? 36.870 16.020 -60.449 1.00 93.81 513 PRO A N 1
ATOM 3806 C CA . PRO A 1 513 ? 35.588 15.750 -61.112 1.00 93.81 513 PRO A CA 1
ATOM 3807 C C . PRO A 1 513 ? 35.630 15.627 -62.648 1.00 93.81 513 PRO A C 1
ATOM 3809 O O . PRO A 1 513 ? 34.607 15.361 -63.285 1.00 93.81 513 PRO A O 1
ATOM 3812 N N . ASP A 1 514 ? 36.761 15.944 -63.288 1.00 93.69 514 ASP A N 1
ATOM 3813 C CA . ASP A 1 514 ? 36.972 15.762 -64.723 1.00 93.69 514 ASP A CA 1
ATOM 3814 C C . ASP A 1 514 ? 37.583 14.404 -65.100 1.00 93.69 514 ASP A C 1
ATOM 3816 O O . ASP A 1 514 ? 37.570 14.070 -66.291 1.00 93.69 514 ASP A O 1
ATOM 3820 N N . GLN A 1 515 ? 38.062 13.637 -64.113 1.00 94.44 515 GLN A N 1
ATOM 3821 C CA . GLN A 1 515 ? 38.663 12.310 -64.238 1.00 94.44 515 GLN A CA 1
ATOM 3822 C C . GLN A 1 515 ? 39.721 12.267 -65.349 1.00 94.44 515 GLN A C 1
ATOM 3824 O O . GLN A 1 515 ? 39.831 11.300 -66.110 1.00 94.44 515 GLN A O 1
ATOM 3829 N N . ALA A 1 516 ? 40.469 13.365 -65.510 1.00 93.94 516 ALA A N 1
ATOM 3830 C CA . ALA A 1 516 ? 41.484 13.472 -66.545 1.00 93.94 516 ALA A CA 1
ATOM 3831 C C . ALA A 1 516 ? 42.571 12.407 -66.327 1.00 93.94 516 ALA A C 1
ATOM 3833 O O . ALA A 1 516 ? 43.096 12.276 -65.231 1.00 93.94 516 ALA A O 1
ATOM 3834 N N . ASP A 1 517 ? 42.882 11.643 -67.372 1.00 91.50 517 ASP A N 1
ATOM 3835 C CA . ASP A 1 517 ? 43.964 10.652 -67.421 1.00 91.50 517 ASP A CA 1
ATOM 3836 C C . ASP A 1 517 ? 44.591 10.752 -68.816 1.00 91.50 517 ASP A C 1
ATOM 3838 O O . ASP A 1 517 ? 44.115 10.169 -69.803 1.00 91.50 517 ASP A O 1
ATOM 3842 N N . LEU A 1 518 ? 45.604 11.610 -68.944 1.00 89.25 518 LEU A N 1
ATOM 3843 C CA . LEU A 1 518 ? 46.188 11.942 -70.240 1.00 89.25 518 LEU A CA 1
ATOM 3844 C C . LEU A 1 518 ? 46.954 10.761 -70.858 1.00 89.25 518 LEU A C 1
ATOM 3846 O O . LEU A 1 518 ? 47.043 10.664 -72.091 1.00 89.25 518 LEU A O 1
ATOM 3850 N N . ASN A 1 519 ? 47.524 9.884 -70.028 1.00 84.56 519 ASN A N 1
ATOM 3851 C CA . ASN A 1 519 ? 48.413 8.806 -70.460 1.00 84.56 519 ASN A CA 1
ATOM 3852 C C . ASN A 1 519 ? 47.689 7.440 -70.595 1.00 84.56 519 ASN A C 1
ATOM 3854 O O . ASN A 1 519 ? 48.182 6.556 -71.309 1.00 84.56 519 ASN A O 1
ATOM 3858 N N . GLY A 1 520 ? 46.488 7.310 -70.023 1.00 89.75 520 GLY A N 1
ATOM 3859 C CA . GLY A 1 520 ? 45.615 6.145 -70.095 1.00 89.75 520 GLY A CA 1
ATOM 3860 C C . GLY A 1 520 ? 46.050 4.970 -69.217 1.00 89.75 520 GLY A C 1
ATOM 3861 O O . GLY A 1 520 ? 45.771 3.823 -69.594 1.00 89.75 520 GLY A O 1
ATOM 3862 N N . ASP A 1 521 ? 46.796 5.210 -68.137 1.00 87.06 521 ASP A N 1
ATOM 3863 C CA . ASP A 1 521 ? 47.277 4.168 -67.223 1.00 87.06 521 ASP A CA 1
ATOM 3864 C C . ASP A 1 521 ? 46.300 3.839 -66.081 1.00 87.06 521 ASP A C 1
ATOM 3866 O O . ASP A 1 521 ? 46.471 2.805 -65.424 1.00 87.06 521 ASP A O 1
ATOM 3870 N N . GLY A 1 522 ? 45.226 4.623 -65.941 1.00 89.31 522 GLY A N 1
ATOM 3871 C CA . GLY A 1 522 ? 44.195 4.452 -64.924 1.00 89.31 522 GLY A CA 1
ATOM 3872 C C . GLY A 1 522 ? 44.456 5.200 -63.616 1.00 89.31 522 GLY A C 1
ATOM 3873 O O . GLY A 1 522 ? 43.666 5.017 -62.694 1.00 89.31 522 GLY A O 1
ATOM 3874 N N . ILE A 1 523 ? 45.515 6.010 -63.528 1.00 90.62 523 ILE A N 1
ATOM 3875 C CA . ILE A 1 523 ? 45.756 6.978 -62.451 1.00 90.62 523 ILE A CA 1
ATOM 3876 C C . ILE A 1 523 ? 45.440 8.370 -63.005 1.00 90.62 523 ILE A C 1
ATOM 3878 O O . ILE A 1 523 ? 45.927 8.742 -64.071 1.00 90.62 523 ILE A O 1
ATOM 3882 N N . GLY A 1 524 ? 44.602 9.141 -62.316 1.00 92.62 524 GLY A N 1
ATOM 3883 C CA . GLY A 1 524 ? 44.229 10.467 -62.795 1.00 92.62 524 GLY A CA 1
ATOM 3884 C C . GLY A 1 524 ? 45.370 11.479 -62.710 1.00 92.62 524 GLY A C 1
ATOM 3885 O O . GLY A 1 524 ? 46.237 11.419 -61.838 1.00 92.62 524 GLY A O 1
ATOM 3886 N N . ASP A 1 525 ? 45.330 12.475 -63.592 1.00 90.31 525 ASP A N 1
ATOM 3887 C CA . ASP A 1 525 ? 46.305 13.565 -63.671 1.00 90.31 525 ASP A CA 1
ATOM 3888 C C . ASP A 1 525 ? 46.427 14.328 -62.330 1.00 90.31 525 ASP A C 1
ATOM 3890 O O . ASP A 1 525 ? 47.460 14.931 -62.054 1.00 90.31 525 ASP A O 1
ATOM 3894 N N . ALA A 1 526 ? 45.383 14.313 -61.492 1.00 90.31 526 ALA A N 1
ATOM 3895 C CA . ALA A 1 526 ? 45.343 15.016 -60.208 1.00 90.31 526 ALA A CA 1
ATOM 3896 C C . ALA A 1 526 ? 46.143 14.333 -59.084 1.00 90.31 526 ALA A C 1
ATOM 3898 O O . ALA A 1 526 ? 46.583 15.012 -58.157 1.00 90.31 526 ALA A O 1
ATOM 3899 N N . CYS A 1 527 ? 46.334 13.017 -59.168 1.00 90.56 527 CYS A N 1
ATOM 3900 C CA . CYS A 1 527 ? 47.042 12.198 -58.182 1.00 90.56 527 CYS A CA 1
ATOM 3901 C C . CYS A 1 527 ? 48.265 11.482 -58.779 1.00 90.56 527 CYS A C 1
ATOM 3903 O O . CYS A 1 527 ? 48.912 10.682 -58.101 1.00 90.56 527 CYS A O 1
ATOM 3905 N N . ALA A 1 528 ? 48.579 11.761 -60.044 1.00 90.25 528 ALA A N 1
ATOM 3906 C CA . ALA A 1 528 ? 49.810 11.339 -60.685 1.00 90.25 528 ALA A CA 1
ATOM 3907 C C . ALA A 1 528 ? 51.030 12.047 -60.065 1.00 90.25 528 ALA A C 1
ATOM 3909 O O . ALA A 1 528 ? 50.942 13.179 -59.586 1.00 90.25 528 ALA A O 1
ATOM 3910 N N . ASP A 1 529 ? 52.181 11.374 -60.093 1.00 89.44 529 ASP A N 1
ATOM 3911 C CA . ASP A 1 529 ? 53.424 11.895 -59.522 1.00 89.44 529 ASP A CA 1
ATOM 3912 C C . ASP A 1 529 ? 53.937 13.136 -60.291 1.00 89.44 529 ASP A C 1
ATOM 3914 O O . ASP A 1 529 ? 54.002 13.148 -61.524 1.00 89.44 529 ASP A O 1
ATOM 3918 N N . ASP A 1 530 ? 54.343 14.157 -59.534 1.00 86.62 530 ASP A N 1
ATOM 3919 C CA . ASP A 1 530 ? 55.146 15.318 -59.951 1.00 86.62 530 ASP A CA 1
ATOM 3920 C C . ASP A 1 530 ? 56.317 15.415 -58.958 1.00 86.62 530 ASP A C 1
ATOM 3922 O O . ASP A 1 530 ? 56.219 16.006 -57.875 1.00 86.62 530 ASP A O 1
ATOM 3926 N N . THR A 1 531 ? 57.396 14.697 -59.267 1.00 92.75 531 THR A N 1
ATOM 3927 C CA . THR A 1 531 ? 58.502 14.414 -58.347 1.00 92.75 531 THR A CA 1
ATOM 3928 C C . THR A 1 531 ? 59.274 15.678 -57.956 1.00 92.75 531 THR A C 1
ATOM 3930 O O . THR A 1 531 ? 59.853 15.726 -56.861 1.00 92.75 531 THR A O 1
ATOM 3933 N N . ASP A 1 532 ? 59.307 16.704 -58.806 1.00 86.00 532 ASP A N 1
ATOM 3934 C CA . ASP A 1 532 ? 60.025 17.951 -58.536 1.00 86.00 532 ASP A CA 1
ATOM 3935 C C . ASP A 1 532 ? 59.130 19.180 -58.304 1.00 86.00 532 ASP A C 1
ATOM 3937 O O . ASP A 1 532 ? 59.628 20.208 -57.822 1.00 86.00 532 ASP A O 1
ATOM 3941 N N . GLY A 1 533 ? 57.818 19.039 -58.499 1.00 88.06 533 GLY A N 1
ATOM 3942 C CA . GLY A 1 533 ? 56.802 20.012 -58.122 1.00 88.06 533 GLY A CA 1
ATOM 3943 C C . GLY A 1 533 ? 56.765 21.241 -59.025 1.00 88.06 533 GLY A C 1
ATOM 3944 O O . GLY A 1 533 ? 56.430 22.335 -58.547 1.00 88.06 533 GLY A O 1
ATOM 3945 N N . ASP A 1 534 ? 57.167 21.119 -60.290 1.00 87.31 534 ASP A N 1
ATOM 3946 C CA . ASP A 1 534 ? 57.175 22.232 -61.241 1.00 87.31 534 ASP A CA 1
ATOM 3947 C C . ASP A 1 534 ? 55.845 22.453 -61.983 1.00 87.31 534 ASP A C 1
ATOM 3949 O O . ASP A 1 534 ? 55.673 23.482 -62.659 1.00 87.31 534 ASP A O 1
ATOM 3953 N N . GLY A 1 535 ? 54.883 21.547 -61.774 1.00 86.06 535 GLY A N 1
ATOM 3954 C CA . GLY A 1 535 ? 53.559 21.558 -62.382 1.00 86.06 535 GLY A CA 1
ATOM 3955 C C . GLY A 1 535 ? 53.449 20.754 -63.679 1.00 86.06 535 GLY A C 1
ATOM 3956 O O . GLY A 1 535 ? 52.418 20.862 -64.353 1.00 86.06 535 GLY A O 1
ATOM 3957 N N . ILE A 1 536 ? 54.475 19.986 -64.051 1.00 86.25 536 ILE A N 1
ATOM 3958 C CA . ILE A 1 536 ? 54.460 19.017 -65.143 1.00 86.25 536 ILE A CA 1
ATOM 3959 C C . ILE A 1 536 ? 54.597 17.614 -64.546 1.00 86.25 536 ILE A C 1
ATOM 3961 O O . ILE A 1 536 ? 55.593 17.281 -63.926 1.00 86.25 536 ILE A O 1
ATOM 3965 N N . LEU A 1 537 ? 53.589 16.767 -64.763 1.00 88.12 537 LEU A N 1
ATOM 3966 C CA . LEU A 1 537 ? 53.588 15.391 -64.255 1.00 88.12 537 LEU A CA 1
ATOM 3967 C C . LEU A 1 537 ? 54.782 14.599 -64.806 1.00 88.12 537 LEU A C 1
ATOM 3969 O O . LEU A 1 537 ? 55.116 14.745 -65.983 1.00 88.12 537 LEU A O 1
ATOM 3973 N N . ASP A 1 538 ? 55.346 13.687 -64.015 1.00 85.25 538 ASP A N 1
ATOM 3974 C CA . ASP A 1 538 ? 56.587 12.950 -64.317 1.00 85.25 538 ASP A CA 1
ATOM 3975 C C . ASP A 1 538 ? 56.593 12.274 -65.699 1.00 85.25 538 ASP A C 1
ATOM 3977 O O . ASP A 1 538 ? 57.630 12.135 -66.347 1.00 85.25 538 ASP A O 1
ATOM 3981 N N . PHE A 1 539 ? 55.432 11.809 -66.170 1.00 84.06 539 PHE A N 1
ATOM 3982 C CA . PHE A 1 539 ? 55.308 11.163 -67.481 1.00 84.06 539 PHE A CA 1
ATOM 3983 C C . PHE A 1 539 ? 55.315 12.153 -68.658 1.00 84.06 539 PHE A C 1
ATOM 3985 O O . PHE A 1 539 ? 55.550 11.751 -69.802 1.00 84.06 539 PHE A O 1
ATOM 3992 N N . ALA A 1 540 ? 54.979 13.415 -68.395 1.00 86.25 540 ALA A N 1
ATOM 3993 C CA . ALA A 1 540 ? 54.955 14.520 -69.344 1.00 86.25 540 ALA A CA 1
ATOM 3994 C C . ALA A 1 540 ? 56.195 15.421 -69.220 1.00 86.25 540 ALA A C 1
ATOM 3996 O O . ALA A 1 540 ? 56.431 16.236 -70.116 1.00 86.25 540 ALA A O 1
ATOM 3997 N N . ASP A 1 541 ? 56.975 15.255 -68.153 1.00 89.12 541 ASP A N 1
ATOM 3998 C CA . ASP A 1 541 ? 58.192 16.002 -67.886 1.00 89.12 541 ASP A CA 1
ATOM 3999 C C . ASP A 1 541 ? 59.417 15.347 -68.550 1.00 89.12 541 ASP A C 1
ATOM 4001 O O . ASP A 1 541 ? 59.712 14.160 -68.384 1.00 89.12 541 ASP A O 1
ATOM 4005 N N . ASN A 1 542 ? 60.148 16.127 -69.346 1.00 90.12 542 ASN A N 1
ATOM 4006 C CA . ASN A 1 542 ? 61.420 15.699 -69.928 1.00 90.12 542 ASN A CA 1
ATOM 4007 C C . ASN A 1 542 ? 62.601 15.887 -68.955 1.00 90.12 542 ASN A C 1
ATOM 4009 O O . ASN A 1 542 ? 63.734 15.521 -69.290 1.00 90.12 542 ASN A O 1
ATOM 4013 N N . CYS A 1 543 ? 62.330 16.398 -67.749 1.00 91.56 543 CYS A N 1
ATOM 4014 C CA . CYS A 1 543 ? 63.243 16.548 -66.629 1.00 91.56 543 CYS A CA 1
ATOM 4015 C C . CYS A 1 543 ? 62.651 16.187 -65.245 1.00 91.56 543 CYS A C 1
ATOM 4017 O O . CYS A 1 543 ? 62.873 16.973 -64.331 1.00 91.56 543 CYS A O 1
ATOM 4019 N N . PRO A 1 544 ? 62.136 14.952 -65.005 1.00 90.94 544 PRO A N 1
ATOM 4020 C CA . PRO A 1 544 ? 61.289 14.575 -63.841 1.00 90.94 544 PRO A CA 1
ATOM 4021 C C . PRO A 1 544 ? 61.856 14.744 -62.417 1.00 90.94 544 PRO A C 1
ATOM 4023 O O . PRO A 1 544 ? 61.335 14.200 -61.454 1.00 90.94 544 PRO A O 1
ATOM 4026 N N . THR A 1 545 ? 63.041 15.321 -62.252 1.00 90.75 545 THR A N 1
ATOM 4027 C CA . THR A 1 545 ? 63.694 15.514 -60.947 1.00 90.75 545 THR A CA 1
ATOM 4028 C C . THR A 1 545 ? 64.340 16.896 -60.818 1.00 90.75 545 THR A C 1
ATOM 4030 O O . THR A 1 545 ? 65.052 17.154 -59.839 1.00 90.75 545 THR A O 1
ATOM 4033 N N . VAL A 1 546 ? 64.174 17.767 -61.816 1.00 89.00 546 VAL A N 1
ATOM 4034 C CA . VAL A 1 546 ? 64.760 19.104 -61.887 1.00 89.00 546 VAL A CA 1
ATOM 4035 C C . VAL A 1 546 ? 63.670 20.105 -62.250 1.00 89.00 546 VAL A C 1
ATOM 4037 O O . VAL A 1 546 ? 63.480 20.414 -63.421 1.00 89.00 546 VAL A O 1
ATOM 4040 N N . ALA A 1 547 ? 63.084 20.699 -61.210 1.00 91.12 547 ALA A N 1
ATOM 4041 C CA . ALA A 1 547 ? 61.945 21.595 -61.343 1.00 91.12 547 ALA A CA 1
ATOM 4042 C C . ALA A 1 547 ? 62.164 22.702 -62.388 1.00 91.12 547 ALA A C 1
ATOM 4044 O O . ALA A 1 547 ? 62.946 23.644 -62.172 1.00 91.12 547 ALA A O 1
ATOM 4045 N N . SER A 1 548 ? 61.460 22.598 -63.512 1.00 86.62 548 SER A N 1
ATOM 4046 C CA . SER A 1 548 ? 61.517 23.502 -64.650 1.00 86.62 548 SER A CA 1
ATOM 4047 C C . SER A 1 548 ? 60.270 23.376 -65.527 1.00 86.62 548 SER A C 1
ATOM 4049 O O . SER A 1 548 ? 60.194 22.551 -66.428 1.00 86.62 548 SER A O 1
ATOM 4051 N N . ASN A 1 549 ? 59.376 24.357 -65.423 1.00 87.56 549 ASN A N 1
ATOM 4052 C CA . ASN A 1 549 ? 58.164 24.451 -66.245 1.00 87.56 549 ASN A CA 1
ATOM 4053 C C . ASN A 1 549 ? 58.384 24.733 -67.755 1.00 87.56 549 ASN A C 1
ATOM 4055 O O . ASN A 1 549 ? 57.474 25.209 -68.444 1.00 87.56 549 ASN A O 1
ATOM 4059 N N . ASP A 1 550 ? 59.591 24.500 -68.266 1.00 82.75 550 ASP A N 1
ATOM 4060 C CA . ASP A 1 550 ? 60.011 24.697 -69.647 1.00 82.75 550 ASP A CA 1
ATOM 4061 C C . ASP A 1 550 ? 60.469 23.366 -70.260 1.00 82.75 550 ASP A C 1
ATOM 4063 O O . ASP A 1 550 ? 61.593 22.926 -70.036 1.00 82.75 550 ASP A O 1
ATOM 4067 N N . LEU A 1 551 ? 59.607 22.764 -71.086 1.00 89.12 551 LEU A N 1
ATOM 4068 C CA . LEU A 1 551 ? 59.843 21.497 -71.798 1.00 89.12 551 LEU A CA 1
ATOM 4069 C C . LEU A 1 551 ? 60.738 21.648 -73.038 1.00 89.12 551 LEU A C 1
ATOM 4071 O O . LEU A 1 551 ? 60.617 20.877 -73.995 1.00 89.12 551 LEU A O 1
ATOM 4075 N N . ASN A 1 552 ? 61.589 22.674 -73.085 1.00 89.50 552 ASN A N 1
ATOM 4076 C CA . ASN A 1 552 ? 62.533 22.815 -74.186 1.00 89.50 552 ASN A CA 1
ATOM 4077 C C . ASN A 1 552 ? 63.519 21.642 -74.169 1.00 89.50 552 ASN A C 1
ATOM 4079 O O . ASN A 1 552 ? 64.059 21.276 -73.130 1.00 89.50 552 ASN A O 1
ATOM 4083 N N . ASP A 1 553 ? 63.709 21.065 -75.345 1.00 87.94 553 ASP A N 1
ATOM 4084 C CA . ASP A 1 553 ? 64.609 19.957 -75.646 1.00 87.94 553 ASP A CA 1
ATOM 4085 C C . ASP A 1 553 ? 65.284 20.352 -76.965 1.00 87.94 553 ASP A C 1
ATOM 4087 O O . ASP A 1 553 ? 64.701 20.215 -78.049 1.00 87.94 553 ASP A O 1
ATOM 4091 N N . THR A 1 554 ? 66.419 21.049 -76.848 1.00 87.94 554 THR A N 1
ATOM 4092 C CA . THR A 1 554 ? 67.053 21.756 -77.969 1.00 87.94 554 THR A CA 1
ATOM 4093 C C . THR A 1 554 ? 67.581 20.795 -79.036 1.00 87.94 554 THR A C 1
ATOM 4095 O O . THR A 1 554 ? 67.437 21.088 -80.229 1.00 87.94 554 THR A O 1
ATOM 4098 N N . ASP A 1 555 ? 68.134 19.650 -78.637 1.00 84.62 555 ASP A N 1
ATOM 4099 C CA . ASP A 1 555 ? 68.679 18.641 -79.551 1.00 84.62 555 ASP A CA 1
ATOM 4100 C C . ASP A 1 555 ? 67.684 17.508 -79.886 1.00 84.62 555 ASP A C 1
ATOM 4102 O O . ASP A 1 555 ? 67.860 16.786 -80.877 1.00 84.62 555 ASP A O 1
ATOM 4106 N N . GLY A 1 556 ? 66.563 17.424 -79.165 1.00 88.06 556 GLY A N 1
ATOM 4107 C CA . GLY A 1 556 ? 65.464 16.505 -79.441 1.00 88.06 556 GLY A CA 1
ATOM 4108 C C . GLY A 1 556 ? 65.735 15.076 -78.975 1.00 88.06 556 GLY A C 1
ATOM 4109 O O . GLY A 1 556 ? 65.162 14.139 -79.556 1.00 88.06 556 GLY A O 1
ATOM 4110 N N . ASP A 1 557 ? 66.632 14.882 -78.006 1.00 84.69 557 ASP A N 1
ATOM 4111 C CA . ASP A 1 557 ? 67.016 13.565 -77.496 1.00 84.69 557 ASP A CA 1
ATOM 4112 C C . ASP A 1 557 ? 66.034 12.999 -76.444 1.00 84.69 557 ASP A C 1
ATOM 4114 O O . ASP A 1 557 ? 66.081 11.802 -76.120 1.00 84.69 557 ASP A O 1
ATOM 4118 N N . GLY A 1 558 ? 65.070 13.818 -76.007 1.00 87.19 558 GLY A N 1
ATOM 4119 C CA . GLY A 1 558 ? 64.047 13.492 -75.019 1.00 87.19 558 GLY A CA 1
ATOM 4120 C C . GLY A 1 558 ? 64.396 13.903 -73.587 1.00 87.19 558 GLY A C 1
ATOM 4121 O O . GLY A 1 558 ? 63.586 13.642 -72.695 1.00 87.19 558 GLY A O 1
ATOM 4122 N N . ARG A 1 559 ? 65.558 14.520 -73.351 1.00 87.50 559 ARG A N 1
ATOM 4123 C CA . ARG A 1 559 ? 65.966 15.106 -72.072 1.00 87.50 559 ARG A CA 1
ATOM 4124 C C . ARG A 1 559 ? 65.890 16.628 -72.170 1.00 87.50 559 ARG A C 1
ATOM 4126 O O . ARG A 1 559 ? 66.468 17.230 -73.060 1.00 87.50 559 ARG A O 1
ATOM 4133 N N . GLY A 1 560 ? 65.165 17.269 -71.258 1.00 89.94 560 GLY A N 1
ATOM 4134 C CA . GLY A 1 560 ? 64.995 18.721 -71.318 1.00 89.94 560 GLY A CA 1
ATOM 4135 C C . GLY A 1 560 ? 66.273 19.496 -71.000 1.00 89.94 560 GLY A C 1
ATOM 4136 O O . GLY A 1 560 ? 67.087 19.069 -70.180 1.00 89.94 560 GLY A O 1
ATOM 4137 N N . ASP A 1 561 ? 66.403 20.698 -71.563 1.00 85.69 561 ASP A N 1
ATOM 4138 C CA . ASP A 1 561 ? 67.570 21.580 -71.399 1.00 85.69 561 ASP A CA 1
ATOM 4139 C C . ASP A 1 561 ? 67.918 21.855 -69.915 1.00 85.69 561 ASP A C 1
ATOM 4141 O O . ASP A 1 561 ? 69.065 22.145 -69.569 1.00 85.69 561 ASP A O 1
ATOM 4145 N N . ALA A 1 562 ? 66.926 21.804 -69.015 1.00 85.88 562 ALA A N 1
ATOM 4146 C CA . ALA A 1 562 ? 67.093 22.080 -67.586 1.00 85.88 562 ALA A CA 1
ATOM 4147 C C . ALA A 1 562 ? 67.876 20.990 -66.835 1.00 85.88 562 ALA A C 1
ATOM 4149 O O . ALA A 1 562 ? 68.585 21.284 -65.866 1.00 85.88 562 ALA A O 1
ATOM 4150 N N . CYS A 1 563 ? 67.755 19.742 -67.280 1.00 86.62 563 CYS A N 1
ATOM 4151 C CA . CYS A 1 563 ? 68.398 18.580 -66.682 1.00 86.62 563 CYS A CA 1
ATOM 4152 C C . CYS A 1 563 ? 69.367 17.893 -67.638 1.00 86.62 563 CYS A C 1
ATOM 4154 O O . CYS A 1 563 ? 69.994 16.908 -67.237 1.00 86.62 563 CYS A O 1
ATOM 4156 N N . ASP A 1 564 ? 69.485 18.374 -68.872 1.00 86.69 564 ASP A N 1
ATOM 4157 C CA . ASP A 1 564 ? 70.410 17.865 -69.856 1.00 86.69 564 ASP A CA 1
ATOM 4158 C C . ASP A 1 564 ? 71.850 18.297 -69.538 1.00 86.69 564 ASP A C 1
ATOM 4160 O O . ASP A 1 564 ? 72.199 19.462 -69.343 1.00 86.69 564 ASP A O 1
ATOM 4164 N N . GLU A 1 565 ? 72.705 17.287 -69.422 1.00 83.25 565 GLU A N 1
ATOM 4165 C CA . GLU A 1 565 ? 74.120 17.460 -69.127 1.00 83.25 565 GLU A CA 1
ATOM 4166 C C . GLU A 1 565 ? 74.965 17.521 -70.405 1.00 83.25 565 GLU A C 1
ATOM 4168 O O . GLU A 1 565 ? 76.181 17.708 -70.306 1.00 83.25 565 GLU A O 1
ATOM 4173 N N . CYS A 1 566 ? 74.387 17.294 -71.585 1.00 84.25 566 CYS A N 1
ATOM 4174 C CA . CYS A 1 566 ? 75.087 17.365 -72.857 1.00 84.25 566 CYS A CA 1
ATOM 4175 C C . CYS A 1 566 ? 74.131 17.633 -74.024 1.00 84.25 566 CYS A C 1
ATOM 4177 O O . CYS A 1 566 ? 73.791 16.708 -74.751 1.00 84.25 566 CYS A O 1
ATOM 4179 N N . THR A 1 567 ? 73.819 18.909 -74.239 1.00 87.56 567 THR A N 1
ATOM 4180 C CA . THR A 1 567 ? 73.024 19.345 -75.391 1.00 87.56 567 THR A CA 1
ATOM 4181 C C . THR A 1 567 ? 73.883 19.283 -76.646 1.00 87.56 567 THR A C 1
ATOM 4183 O O . THR A 1 567 ? 74.817 20.074 -76.774 1.00 87.56 567 THR A O 1
ATOM 4186 N N . ASP A 1 568 ? 73.617 18.325 -77.527 1.00 85.81 568 ASP A N 1
ATOM 4187 C CA . ASP A 1 568 ? 74.407 17.979 -78.716 1.00 85.81 568 ASP A CA 1
ATOM 4188 C C . ASP A 1 568 ? 73.490 17.987 -79.948 1.00 85.81 568 ASP A C 1
ATOM 4190 O O . ASP A 1 568 ? 72.975 16.956 -80.396 1.00 85.81 568 ASP A O 1
ATOM 4194 N N . THR A 1 569 ? 73.264 19.187 -80.494 1.00 88.31 569 THR A N 1
ATOM 4195 C CA . THR A 1 569 ? 72.280 19.428 -81.562 1.00 88.31 569 THR A CA 1
ATOM 4196 C C . THR A 1 569 ? 72.574 18.627 -82.837 1.00 88.31 569 THR A C 1
ATOM 4198 O O . THR A 1 569 ? 71.658 18.329 -83.616 1.00 88.31 569 THR A O 1
ATOM 4201 N N . ASP A 1 570 ? 73.833 18.264 -83.088 1.00 84.88 570 ASP A N 1
ATOM 4202 C CA . ASP A 1 570 ? 74.242 17.586 -84.315 1.00 84.88 570 ASP A CA 1
ATOM 4203 C C . ASP A 1 570 ? 74.658 16.110 -84.144 1.00 84.88 570 ASP A C 1
ATOM 4205 O O . ASP A 1 570 ? 74.731 15.365 -85.137 1.00 84.88 570 ASP A O 1
ATOM 4209 N N . GLY A 1 571 ? 74.791 15.654 -82.897 1.00 85.75 571 GLY A N 1
ATOM 4210 C CA . GLY A 1 571 ? 75.012 14.270 -82.501 1.00 85.75 571 GLY A CA 1
ATOM 4211 C C . GLY A 1 571 ? 76.443 13.775 -82.719 1.00 85.75 571 GLY A C 1
ATOM 4212 O O . GLY A 1 571 ? 76.634 12.563 -82.920 1.00 85.75 571 GLY A O 1
ATOM 4213 N N . ASP A 1 572 ? 77.435 14.667 -82.765 1.00 86.62 572 ASP A N 1
ATOM 4214 C CA . ASP A 1 572 ? 78.846 14.332 -82.989 1.00 86.62 572 ASP A CA 1
ATOM 4215 C C . ASP A 1 572 ? 79.638 14.015 -81.700 1.00 86.62 572 ASP A C 1
ATOM 4217 O O . ASP A 1 572 ? 80.772 13.510 -81.754 1.00 86.62 572 ASP A O 1
ATOM 4221 N N . GLY A 1 573 ? 79.006 14.209 -80.537 1.00 84.19 573 GLY A N 1
ATOM 4222 C CA . GLY A 1 573 ? 79.550 13.947 -79.209 1.00 84.19 573 GLY A CA 1
ATOM 4223 C C . GLY A 1 573 ? 80.164 15.162 -78.506 1.00 84.19 573 GLY A C 1
ATOM 4224 O O . GLY A 1 573 ? 80.822 14.973 -77.468 1.00 84.19 573 GLY A O 1
ATOM 4225 N N . PHE A 1 574 ? 79.984 16.373 -79.038 1.00 86.12 574 PHE A N 1
ATOM 4226 C CA . PHE A 1 574 ? 80.390 17.637 -78.427 1.00 86.12 574 PHE A CA 1
ATOM 4227 C C . PHE A 1 574 ? 79.168 18.520 -78.136 1.00 86.12 574 PHE A C 1
ATOM 4229 O O . PHE A 1 574 ? 78.230 18.581 -78.907 1.00 86.12 574 PHE A O 1
ATOM 4236 N N . GLY A 1 575 ? 79.169 19.197 -76.984 1.00 87.00 575 GLY A N 1
ATOM 4237 C CA . GLY A 1 575 ? 77.986 19.923 -76.515 1.00 87.00 575 GLY A CA 1
ATOM 4238 C C . GLY A 1 575 ? 77.976 21.401 -76.895 1.00 87.00 575 GLY A C 1
ATOM 4239 O O . GLY A 1 575 ? 78.996 22.087 -76.756 1.00 87.00 575 GLY A O 1
ATOM 4240 N N . ASP A 1 576 ? 76.809 21.924 -77.240 1.00 85.50 576 ASP A N 1
ATOM 4241 C CA . ASP A 1 576 ? 76.572 23.288 -77.698 1.00 85.50 576 ASP A CA 1
ATOM 4242 C C . ASP A 1 576 ? 77.104 24.364 -76.718 1.00 85.50 576 ASP A C 1
ATOM 4244 O O . ASP A 1 576 ? 76.874 24.315 -75.501 1.00 85.50 576 ASP A O 1
ATOM 4248 N N . PRO A 1 577 ? 77.801 25.410 -77.202 1.00 81.38 577 PRO A N 1
ATOM 4249 C CA . PRO A 1 577 ? 78.267 26.520 -76.384 1.00 81.38 577 PRO A CA 1
ATOM 4250 C C . PRO A 1 577 ? 77.118 27.328 -75.773 1.00 81.38 577 PRO A C 1
ATOM 4252 O O . PRO A 1 577 ? 76.330 27.949 -76.482 1.00 81.38 577 PRO A O 1
ATOM 4255 N N . GLY A 1 578 ? 77.125 27.476 -74.446 1.00 74.75 578 GLY A N 1
ATOM 4256 C CA . GLY A 1 578 ? 76.232 28.402 -73.734 1.00 74.75 578 GLY A CA 1
ATOM 4257 C C . GLY A 1 578 ? 75.306 27.749 -72.712 1.00 74.75 578 GLY A C 1
ATOM 4258 O O . GLY A 1 578 ? 74.734 28.478 -71.902 1.00 74.75 578 GLY A O 1
ATOM 4259 N N . PHE A 1 579 ? 75.232 26.419 -72.687 1.00 71.88 579 PHE A N 1
ATOM 4260 C CA . PHE A 1 579 ? 74.475 25.658 -71.697 1.00 71.88 579 PHE A CA 1
ATOM 4261 C C . PHE A 1 579 ? 75.304 25.431 -70.425 1.00 71.88 579 PHE A C 1
ATOM 4263 O O . PHE A 1 579 ? 76.524 25.230 -70.452 1.00 71.88 579 PHE A O 1
ATOM 4270 N N . SER A 1 580 ? 74.666 25.585 -69.262 1.00 58.44 580 SER A N 1
ATOM 4271 C CA . SER A 1 580 ? 75.346 25.639 -67.964 1.00 58.44 580 SER A CA 1
ATOM 4272 C C . SER A 1 580 ? 75.486 24.274 -67.292 1.00 58.44 580 SER A C 1
ATOM 4274 O O . SER A 1 580 ? 75.290 24.194 -66.087 1.00 58.44 580 SER A O 1
ATOM 4276 N N . ALA A 1 581 ? 75.843 23.219 -68.030 1.00 56.72 581 ALA A N 1
ATOM 4277 C CA . ALA A 1 581 ? 76.149 21.910 -67.440 1.00 56.72 581 ALA A CA 1
ATOM 4278 C C . ALA A 1 581 ? 76.883 20.921 -68.371 1.00 56.72 581 ALA A C 1
ATOM 4280 O O . ALA A 1 581 ? 76.869 19.735 -68.066 1.00 56.72 581 ALA A O 1
ATOM 4281 N N . ASN A 1 582 ? 77.548 21.347 -69.457 1.00 61.06 582 ASN A N 1
ATOM 4282 C CA . ASN A 1 582 ? 78.081 20.390 -70.441 1.00 61.06 582 ASN A CA 1
ATOM 4283 C C . ASN A 1 582 ? 79.162 19.478 -69.819 1.00 61.06 582 ASN A C 1
ATOM 4285 O O . ASN A 1 582 ? 80.307 19.878 -69.584 1.00 61.06 582 ASN A O 1
ATOM 4289 N N . THR A 1 583 ? 78.789 18.236 -69.523 1.00 70.75 583 THR A N 1
ATOM 4290 C CA . THR A 1 583 ? 79.689 17.143 -69.132 1.00 70.75 583 THR A CA 1
ATOM 4291 C C . THR A 1 583 ? 80.486 16.622 -70.328 1.00 70.75 583 THR A C 1
ATOM 4293 O O . THR A 1 583 ? 81.548 16.015 -70.150 1.00 70.75 583 THR A O 1
ATOM 4296 N N . CYS A 1 584 ? 80.021 16.920 -71.542 1.00 79.25 584 CYS A N 1
ATOM 4297 C CA . CYS A 1 584 ? 80.753 16.771 -72.788 1.00 79.25 584 CYS A CA 1
ATOM 4298 C C . CYS A 1 584 ? 81.601 18.018 -73.115 1.00 79.25 584 CYS A C 1
ATOM 4300 O O . CYS A 1 584 ? 81.338 19.119 -72.621 1.00 79.25 584 CYS A O 1
ATOM 4302 N N . PRO A 1 585 ? 82.688 17.870 -73.896 1.00 83.38 585 PRO A N 1
ATOM 4303 C CA . PRO A 1 585 ? 83.499 19.009 -74.307 1.00 83.38 585 PRO A CA 1
ATOM 4304 C C . PRO A 1 585 ? 82.700 19.939 -75.232 1.00 83.38 585 PRO A C 1
ATOM 4306 O O . PRO A 1 585 ? 81.858 19.473 -75.985 1.00 83.38 585 PRO A O 1
ATOM 4309 N N . VAL A 1 586 ? 82.976 21.244 -75.164 1.00 86.44 586 VAL A N 1
ATOM 4310 C CA . VAL A 1 586 ? 82.252 22.265 -75.940 1.00 86.44 586 VAL A CA 1
ATOM 4311 C C . VAL A 1 586 ? 82.493 22.087 -77.437 1.00 86.44 586 VAL A C 1
ATOM 4313 O O . VAL A 1 586 ? 83.657 22.029 -77.844 1.00 86.44 586 VAL A O 1
ATOM 4316 N N . ASP A 1 587 ? 81.413 22.075 -78.213 1.00 88.12 587 ASP A N 1
ATOM 4317 C CA . ASP A 1 587 ? 81.430 21.998 -79.667 1.00 88.12 587 ASP A CA 1
ATOM 4318 C C . ASP A 1 587 ? 81.775 23.350 -80.305 1.00 88.12 587 ASP A C 1
ATOM 4320 O O . ASP A 1 587 ? 81.187 24.394 -80.003 1.00 88.12 587 ASP A O 1
ATOM 4324 N N . ASN A 1 588 ? 82.764 23.351 -81.194 1.00 87.44 588 ASN A N 1
ATOM 4325 C CA . ASN A 1 588 ? 83.102 24.512 -82.000 1.00 87.44 588 ASN A CA 1
ATOM 4326 C C . ASN A 1 588 ? 82.289 24.619 -83.305 1.00 87.44 588 ASN A C 1
ATOM 4328 O O . ASN A 1 588 ? 82.440 25.637 -83.993 1.00 87.44 588 ASN A O 1
ATOM 4332 N N . CYS A 1 589 ? 81.419 23.652 -83.617 1.00 89.81 589 CYS A N 1
ATOM 4333 C CA . CYS A 1 589 ? 80.461 23.663 -84.721 1.00 89.81 589 CYS A CA 1
ATOM 4334 C C . CYS A 1 589 ? 79.059 23.109 -84.378 1.00 89.81 589 CYS A C 1
ATOM 4336 O O . CYS A 1 589 ? 78.590 22.237 -85.094 1.00 89.81 589 CYS A O 1
ATOM 4338 N N . PRO A 1 590 ? 78.296 23.788 -83.496 1.00 86.81 590 PRO A N 1
ATOM 4339 C CA . PRO A 1 590 ? 77.077 23.268 -82.829 1.00 86.81 590 PRO A CA 1
ATOM 4340 C C . PRO A 1 590 ? 75.959 22.695 -83.715 1.00 86.81 590 PRO A C 1
ATOM 4342 O O . PRO A 1 590 ? 75.080 21.984 -83.261 1.00 86.81 590 PRO A O 1
ATOM 4345 N N . ASP A 1 591 ? 75.928 23.067 -84.996 1.00 86.88 591 ASP A N 1
ATOM 4346 C CA . ASP A 1 591 ? 74.886 22.648 -85.939 1.00 86.88 591 ASP A CA 1
ATOM 4347 C C . ASP A 1 591 ? 75.447 21.739 -87.059 1.00 86.88 591 ASP A C 1
ATOM 4349 O O . ASP A 1 591 ? 74.807 21.559 -88.105 1.00 86.88 591 ASP A O 1
ATOM 4353 N N . THR A 1 592 ? 76.712 21.313 -86.997 1.00 88.38 592 THR A N 1
ATOM 4354 C CA . THR A 1 592 ? 77.423 20.662 -88.109 1.00 88.38 592 THR A CA 1
ATOM 4355 C C . THR A 1 592 ? 78.468 19.647 -87.626 1.00 88.38 592 THR A C 1
ATOM 4357 O O . THR A 1 592 ? 79.591 20.063 -87.331 1.00 88.38 592 THR A O 1
ATOM 4360 N N . PRO A 1 593 ? 78.195 18.329 -87.770 1.00 90.19 593 PRO A N 1
ATOM 4361 C CA . PRO A 1 593 ? 78.996 17.297 -87.118 1.00 90.19 593 PRO A CA 1
ATOM 4362 C C . PRO A 1 593 ? 80.473 17.354 -87.496 1.00 90.19 593 PRO A C 1
ATOM 4364 O O . PRO A 1 593 ? 80.826 17.287 -88.689 1.00 90.19 593 PRO A O 1
ATOM 4367 N N . ASN A 1 594 ? 81.344 17.429 -86.495 1.00 89.44 594 ASN A N 1
ATOM 4368 C CA . ASN A 1 594 ? 82.789 17.457 -86.639 1.00 89.44 594 ASN A CA 1
ATOM 4369 C C . ASN A 1 594 ? 83.520 16.837 -85.431 1.00 89.44 594 ASN A C 1
ATOM 4371 O O . ASN A 1 594 ? 84.272 17.510 -84.726 1.00 89.44 594 ASN A O 1
ATOM 4375 N N . ASP A 1 595 ? 83.482 15.501 -85.332 1.00 87.06 595 ASP A N 1
ATOM 4376 C CA . ASP A 1 595 ? 84.089 14.696 -84.254 1.00 87.06 595 ASP A CA 1
ATOM 4377 C C . ASP A 1 595 ? 85.577 15.014 -83.934 1.00 87.06 595 ASP A C 1
ATOM 4379 O O . ASP A 1 595 ? 86.122 14.576 -82.916 1.00 87.06 595 ASP A O 1
ATOM 4383 N N . ASP A 1 596 ? 86.303 15.678 -84.846 1.00 85.75 596 ASP A N 1
ATOM 4384 C CA . ASP A 1 596 ? 87.713 16.044 -84.681 1.00 85.75 596 ASP A CA 1
ATOM 4385 C C . ASP A 1 596 ? 87.951 17.441 -84.090 1.00 85.75 596 ASP A C 1
ATOM 4387 O O . ASP A 1 596 ? 89.095 17.742 -83.720 1.00 85.75 596 ASP A O 1
ATOM 4391 N N . GLN A 1 597 ? 86.901 18.263 -83.985 1.00 89.19 597 GLN A N 1
ATOM 4392 C CA . GLN A 1 597 ? 86.910 19.625 -83.450 1.00 89.19 597 GLN A CA 1
ATOM 4393 C C . GLN A 1 597 ? 88.049 20.480 -84.025 1.00 89.19 597 GLN A C 1
ATOM 4395 O O . GLN A 1 597 ? 88.630 21.331 -83.340 1.00 89.19 597 GLN A O 1
ATOM 4400 N N . ALA A 1 598 ? 88.427 20.235 -85.285 1.00 88.94 598 ALA A N 1
ATOM 4401 C CA . ALA A 1 598 ? 89.546 20.923 -85.905 1.00 88.94 598 ALA A CA 1
ATOM 4402 C C . ALA A 1 598 ? 89.269 22.432 -85.998 1.00 88.94 598 ALA A C 1
ATOM 4404 O O . ALA A 1 598 ? 88.350 22.860 -86.684 1.00 88.94 598 ALA A O 1
ATOM 4405 N N . ASP A 1 599 ? 90.096 23.235 -85.329 1.00 85.94 599 ASP A N 1
ATOM 4406 C CA . ASP A 1 599 ? 90.122 24.696 -85.440 1.00 85.94 599 ASP A CA 1
ATOM 4407 C C . ASP A 1 599 ? 91.564 25.119 -85.743 1.00 85.94 599 ASP A C 1
ATOM 4409 O O . ASP A 1 599 ? 92.418 25.262 -84.858 1.00 85.94 599 ASP A O 1
ATOM 4413 N N . ALA A 1 600 ? 91.875 25.253 -87.032 1.00 82.19 600 ALA A N 1
ATOM 4414 C CA . ALA A 1 600 ? 93.236 25.534 -87.465 1.00 82.19 600 ALA A CA 1
ATOM 4415 C C . ALA A 1 600 ? 93.700 26.960 -87.115 1.00 82.19 600 ALA A C 1
ATOM 4417 O O . ALA A 1 600 ? 94.913 27.211 -87.081 1.00 82.19 600 ALA A O 1
ATOM 4418 N N . ASN A 1 601 ? 92.772 27.900 -86.896 1.00 77.38 601 ASN A N 1
ATOM 4419 C CA . ASN A 1 601 ? 93.080 29.317 -86.700 1.00 77.38 601 ASN A CA 1
ATOM 4420 C C . ASN A 1 601 ? 92.976 29.766 -85.222 1.00 77.38 601 ASN A C 1
ATOM 4422 O O . ASN A 1 601 ? 93.548 30.805 -84.870 1.00 77.38 601 ASN A O 1
ATOM 4426 N N . GLY A 1 602 ? 92.354 28.952 -84.363 1.00 83.50 602 GLY A N 1
ATOM 4427 C CA . GLY A 1 602 ? 92.212 29.153 -82.924 1.00 83.50 602 GLY A CA 1
ATOM 4428 C C . GLY A 1 602 ? 91.213 30.245 -82.537 1.00 83.50 602 GLY A C 1
ATOM 4429 O O . GLY A 1 602 ? 91.390 30.856 -81.477 1.00 83.50 602 GLY A O 1
ATOM 4430 N N . ASP A 1 603 ? 90.246 30.570 -83.400 1.00 81.69 603 ASP A N 1
ATOM 4431 C CA . ASP A 1 603 ? 89.239 31.607 -83.152 1.00 81.69 603 ASP A CA 1
ATOM 4432 C C . ASP A 1 603 ? 88.011 31.109 -82.371 1.00 81.69 603 ASP A C 1
ATOM 4434 O O . ASP A 1 603 ? 87.206 31.937 -81.932 1.00 81.69 603 ASP A O 1
ATOM 4438 N N . GLY A 1 604 ? 87.934 29.800 -82.102 1.00 84.88 604 GLY A N 1
ATOM 4439 C CA . GLY A 1 604 ? 86.862 29.170 -81.338 1.00 84.88 604 GLY A CA 1
ATOM 4440 C C . GLY A 1 604 ? 85.668 28.714 -82.179 1.00 84.88 604 GLY A C 1
ATOM 4441 O O . GLY A 1 604 ? 84.690 28.269 -81.588 1.00 84.88 604 GLY A O 1
ATOM 4442 N N . VAL A 1 605 ? 85.734 28.816 -83.513 1.00 86.19 605 VAL A N 1
ATOM 4443 C CA . VAL A 1 605 ? 84.760 28.245 -84.459 1.00 86.19 605 VAL A CA 1
ATOM 4444 C C . VAL A 1 605 ? 85.462 27.190 -85.314 1.00 86.19 605 VAL A C 1
ATOM 4446 O O . VAL A 1 605 ? 86.489 27.470 -85.930 1.00 86.19 605 VAL A O 1
ATOM 4449 N N . GLY A 1 606 ? 84.914 25.979 -85.381 1.00 88.06 606 GLY A N 1
ATOM 4450 C CA . GLY A 1 606 ? 85.546 24.863 -86.078 1.00 88.06 606 GLY A CA 1
ATOM 4451 C C . GLY A 1 606 ? 85.623 25.051 -87.592 1.00 88.06 606 GLY A C 1
ATOM 4452 O O . GLY A 1 606 ? 84.794 25.708 -88.231 1.00 88.06 606 GLY A O 1
ATOM 4453 N N . ASP A 1 607 ? 86.618 24.416 -88.205 1.00 85.25 607 ASP A N 1
ATOM 4454 C CA . ASP A 1 607 ? 86.863 24.446 -89.647 1.00 85.25 607 ASP A CA 1
ATOM 4455 C C . ASP A 1 607 ? 85.646 23.928 -90.447 1.00 85.25 607 ASP A C 1
ATOM 4457 O O . ASP A 1 607 ? 85.440 24.341 -91.591 1.00 85.25 607 ASP A O 1
ATOM 4461 N N . ALA A 1 608 ? 84.834 23.039 -89.857 1.00 84.00 608 ALA A N 1
ATOM 4462 C CA . ALA A 1 608 ? 83.672 22.411 -90.491 1.00 84.00 608 ALA A CA 1
ATOM 4463 C C . ALA A 1 608 ? 82.495 23.379 -90.725 1.00 84.00 608 ALA A C 1
ATOM 4465 O O . ALA A 1 608 ? 81.818 23.289 -91.753 1.00 84.00 608 ALA A O 1
ATOM 4466 N N . CYS A 1 609 ? 82.301 24.342 -89.825 1.00 85.00 609 CYS A N 1
ATOM 4467 C CA . CYS A 1 609 ? 81.226 25.338 -89.850 1.00 85.00 609 CYS A CA 1
ATOM 4468 C C . CYS A 1 609 ? 81.744 26.772 -90.088 1.00 85.00 609 CYS A C 1
ATOM 4470 O O . CYS A 1 609 ? 80.966 27.728 -90.192 1.00 85.00 609 CYS A O 1
ATOM 4472 N N . SER A 1 610 ? 83.062 26.949 -90.238 1.00 78.88 610 SER A N 1
ATOM 4473 C CA . SER A 1 610 ? 83.674 28.237 -90.559 1.00 78.88 610 SER A CA 1
ATOM 4474 C C . SER A 1 610 ? 83.500 28.614 -92.035 1.00 78.88 610 SER A C 1
ATOM 4476 O O . SER A 1 610 ? 83.744 27.843 -92.962 1.00 78.88 610 SER A O 1
ATOM 4478 N N . THR A 1 611 ? 83.119 29.871 -92.288 1.00 70.69 611 THR A N 1
ATOM 4479 C CA . THR A 1 611 ? 82.940 30.421 -93.649 1.00 70.69 611 THR A CA 1
ATOM 4480 C C . THR A 1 611 ? 84.088 31.330 -94.106 1.00 70.69 611 THR A C 1
ATOM 4482 O O . THR A 1 611 ? 83.953 32.031 -95.115 1.00 70.69 611 THR A O 1
ATOM 4485 N N . ARG A 1 612 ? 85.232 31.360 -93.400 1.00 57.03 612 ARG A N 1
ATOM 4486 C CA . ARG A 1 612 ? 86.322 32.318 -93.674 1.00 57.03 612 ARG A CA 1
ATOM 4487 C C . ARG A 1 612 ? 87.663 31.651 -93.985 1.00 57.03 612 ARG A C 1
ATOM 4489 O O . ARG A 1 612 ? 88.351 31.148 -93.111 1.00 57.03 612 ARG A O 1
ATOM 4496 N N . THR A 1 613 ? 88.087 31.761 -95.244 1.00 46.94 613 THR A N 1
ATOM 4497 C CA . THR A 1 613 ? 89.480 31.551 -95.664 1.00 46.94 613 THR A CA 1
ATOM 4498 C C . THR A 1 613 ? 90.305 32.822 -95.435 1.00 46.94 613 THR A C 1
ATOM 4500 O O . THR A 1 613 ? 89.989 33.835 -96.052 1.00 46.94 613 THR A O 1
ATOM 4503 N N . GLU A 1 614 ? 91.363 32.709 -94.628 1.00 47.84 614 GLU A N 1
ATOM 4504 C CA . GLU A 1 614 ? 92.536 33.598 -94.486 1.00 47.84 614 GLU A CA 1
ATOM 4505 C C . GLU A 1 614 ? 92.326 35.117 -94.212 1.00 47.84 614 GLU A C 1
ATOM 4507 O O . GLU A 1 614 ? 91.638 35.832 -94.934 1.00 47.84 614 GLU A O 1
ATOM 4512 N N . ASP A 1 615 ? 93.112 35.601 -93.237 1.00 42.31 615 ASP A N 1
ATOM 4513 C CA . ASP A 1 615 ? 93.704 36.949 -93.083 1.00 42.31 615 ASP A CA 1
ATOM 4514 C C . ASP A 1 615 ? 93.103 37.998 -92.098 1.00 42.31 615 ASP A C 1
ATOM 4516 O O . ASP A 1 615 ? 91.922 38.335 -92.110 1.00 42.31 615 ASP A O 1
ATOM 4520 N N . ASP A 1 616 ? 94.043 38.572 -91.320 1.00 38.78 616 ASP A N 1
ATOM 4521 C CA . ASP A 1 616 ? 94.090 39.851 -90.570 1.00 38.78 616 ASP A CA 1
ATOM 4522 C C . ASP A 1 616 ? 93.536 40.067 -89.119 1.00 38.78 616 ASP A C 1
ATOM 4524 O O . ASP A 1 616 ? 92.390 40.427 -88.881 1.00 38.78 616 ASP A O 1
ATOM 4528 N N . THR A 1 617 ? 94.487 39.972 -88.165 1.00 35.47 617 THR A N 1
ATOM 4529 C CA . THR A 1 617 ? 94.882 40.759 -86.944 1.00 35.47 617 THR A CA 1
ATOM 4530 C C . THR A 1 617 ? 94.038 41.912 -86.283 1.00 35.47 617 THR A C 1
ATOM 4532 O O . THR A 1 617 ? 93.168 42.510 -86.903 1.00 35.47 617 THR A O 1
ATOM 4535 N N . PRO A 1 618 ? 94.320 42.283 -84.989 1.00 57.59 618 PRO A N 1
ATOM 4536 C CA . PRO A 1 618 ? 93.323 42.614 -83.944 1.00 57.59 618 PRO A CA 1
ATOM 4537 C C . PRO A 1 618 ? 93.196 44.104 -83.523 1.00 57.59 618 PRO A C 1
ATOM 4539 O O . PRO A 1 618 ? 94.106 44.907 -83.736 1.00 57.59 618 PRO A O 1
ATOM 4542 N N . GLY A 1 619 ? 92.125 44.456 -82.781 1.00 31.91 619 GLY A N 1
ATOM 4543 C CA . GLY A 1 619 ? 91.974 45.779 -82.141 1.00 31.91 619 GLY A CA 1
ATOM 4544 C C . GLY A 1 619 ? 90.797 45.961 -81.154 1.00 31.91 619 GLY A C 1
ATOM 4545 O O . GLY A 1 619 ? 89.652 46.085 -81.559 1.00 31.91 619 GLY A O 1
ATOM 4546 N N . GLN A 1 620 ? 91.148 46.020 -79.862 1.00 34.72 620 GLN A N 1
ATOM 4547 C CA . GLN A 1 620 ? 90.504 46.568 -78.640 1.00 34.72 620 GLN A CA 1
ATOM 4548 C C . GLN A 1 620 ? 89.213 47.428 -78.737 1.00 34.72 620 GLN A C 1
ATOM 4550 O O . GLN A 1 620 ? 89.202 48.424 -79.449 1.00 34.72 620 GLN A O 1
ATOM 4555 N N . SER A 1 621 ? 88.222 47.187 -77.851 1.00 30.20 621 SER A N 1
ATOM 4556 C CA . SER A 1 621 ? 87.974 47.932 -76.580 1.00 30.20 621 SER A CA 1
ATOM 4557 C C . SER A 1 621 ? 86.515 47.811 -76.069 1.00 30.20 621 SER A C 1
ATOM 4559 O O . SER A 1 621 ? 85.579 48.106 -76.801 1.00 30.20 621 SER A O 1
ATOM 4561 N N . SER A 1 622 ? 86.355 47.427 -74.793 1.00 35.81 622 SER A N 1
ATOM 4562 C CA . SER A 1 622 ? 85.133 47.475 -73.939 1.00 35.81 622 SER A CA 1
ATOM 4563 C C . SER A 1 622 ? 84.745 48.941 -73.569 1.00 35.81 622 SER A C 1
ATOM 4565 O O . SER A 1 622 ? 85.551 49.809 -73.920 1.00 35.81 622 SER A O 1
ATOM 4567 N N . PRO A 1 623 ? 83.672 49.299 -72.795 1.00 47.09 623 PRO A N 1
ATOM 4568 C CA . PRO A 1 623 ? 82.688 48.480 -72.040 1.00 47.09 623 PRO A CA 1
ATOM 4569 C C . PRO A 1 623 ? 81.214 49.013 -71.963 1.00 47.09 623 PRO A C 1
ATOM 4571 O O . PRO A 1 623 ? 80.920 50.139 -72.356 1.00 47.09 623 PRO A O 1
ATOM 4574 N N . GLY A 1 624 ? 80.321 48.253 -71.297 1.00 30.69 624 GLY A N 1
ATOM 4575 C CA . GLY A 1 624 ? 79.406 48.810 -70.273 1.00 30.69 624 GLY A CA 1
ATOM 4576 C C . GLY A 1 624 ? 77.882 48.777 -70.509 1.00 30.69 624 GLY A C 1
ATOM 4577 O O . GLY A 1 624 ? 77.324 49.735 -71.035 1.00 30.69 624 GLY A O 1
ATOM 4578 N N . ASN A 1 625 ? 77.211 47.747 -69.975 1.00 30.84 625 ASN A N 1
ATOM 4579 C CA . ASN A 1 625 ? 75.798 47.748 -69.542 1.00 30.84 625 ASN A CA 1
ATOM 4580 C C . ASN A 1 625 ? 75.792 48.237 -68.065 1.00 30.84 625 ASN A C 1
ATOM 4582 O O . ASN A 1 625 ? 76.707 47.885 -67.323 1.00 30.84 625 ASN A O 1
ATOM 4586 N N . GLY A 1 626 ? 74.965 49.180 -67.590 1.00 32.31 626 GLY A N 1
ATOM 4587 C CA . GLY A 1 626 ? 73.516 49.051 -67.379 1.00 32.31 626 GLY A CA 1
ATOM 4588 C C . GLY A 1 626 ? 73.241 47.997 -66.292 1.00 32.31 626 GLY A C 1
ATOM 4589 O O . GLY A 1 626 ? 73.655 46.868 -66.481 1.00 32.31 626 GLY A O 1
ATOM 4590 N N . SER A 1 627 ? 72.582 48.182 -65.146 1.00 34.53 627 SER A N 1
ATOM 4591 C CA . SER A 1 627 ? 71.982 49.303 -64.414 1.00 34.53 627 SER A CA 1
ATOM 4592 C C . SER A 1 627 ? 71.297 48.683 -63.174 1.00 34.53 627 SER A C 1
ATOM 4594 O O . SER A 1 627 ? 70.364 47.922 -63.348 1.00 34.53 627 SER A O 1
ATOM 4596 N N . SER A 1 628 ? 71.760 49.043 -61.970 1.00 31.67 628 SER A N 1
ATOM 4597 C CA . SER A 1 628 ? 71.084 49.136 -60.649 1.00 31.67 628 SER A CA 1
ATOM 4598 C C . SER A 1 628 ? 70.205 48.026 -60.005 1.00 31.67 628 SER A C 1
ATOM 4600 O O . SER A 1 628 ? 69.480 47.320 -60.694 1.00 31.67 628 SER A O 1
ATOM 4602 N N . PRO A 1 629 ? 70.195 47.945 -58.646 1.00 37.94 629 PRO A N 1
ATOM 4603 C CA . PRO A 1 629 ? 69.611 46.858 -57.851 1.00 37.94 629 PRO A CA 1
ATOM 4604 C C . PRO A 1 629 ? 68.419 47.242 -56.929 1.00 37.94 629 PRO A C 1
ATOM 4606 O O . PRO A 1 629 ? 68.129 48.413 -56.703 1.00 37.94 629 PRO A O 1
ATOM 4609 N N . ARG A 1 630 ? 67.800 46.177 -56.386 1.00 34.81 630 ARG A N 1
ATOM 4610 C CA . ARG A 1 630 ? 67.035 45.946 -55.127 1.00 34.81 630 ARG A CA 1
ATOM 4611 C C . ARG A 1 630 ? 66.730 47.089 -54.135 1.00 34.81 630 ARG A C 1
ATOM 4613 O O . ARG A 1 630 ? 67.639 47.803 -53.726 1.00 34.81 630 ARG A O 1
ATOM 4620 N N . THR A 1 631 ? 65.524 46.989 -53.547 1.00 32.38 631 THR A N 1
ATOM 4621 C CA . THR A 1 631 ? 65.194 46.991 -52.087 1.00 32.38 631 THR A CA 1
ATOM 4622 C C . THR A 1 631 ? 63.862 46.218 -51.908 1.00 32.38 631 THR A C 1
ATOM 4624 O O . THR A 1 631 ? 62.919 46.570 -52.609 1.00 32.38 631 THR A O 1
ATOM 4627 N N . GLN A 1 632 ? 63.774 45.043 -51.262 1.00 40.66 632 GLN A N 1
ATOM 4628 C CA . GLN A 1 632 ? 63.821 44.668 -49.825 1.00 40.66 632 GLN A CA 1
ATOM 4629 C C . GLN A 1 632 ? 62.473 44.826 -49.079 1.00 40.66 632 GLN A C 1
ATOM 4631 O O . GLN A 1 632 ? 61.976 45.945 -48.979 1.00 40.66 632 GLN A O 1
ATOM 4636 N N . ALA A 1 633 ? 61.964 43.721 -48.516 1.00 31.31 633 ALA A N 1
ATOM 4637 C CA . ALA A 1 633 ? 61.272 43.630 -47.221 1.00 31.31 633 ALA A CA 1
ATOM 4638 C C . ALA A 1 633 ? 61.250 42.154 -46.758 1.00 31.31 633 ALA A C 1
ATOM 4640 O O . ALA A 1 633 ? 61.157 41.264 -47.598 1.00 31.31 633 ALA A O 1
ATOM 4641 N N . ASP A 1 634 ? 61.427 41.967 -45.451 1.00 37.75 634 ASP A N 1
ATOM 4642 C CA . ASP A 1 634 ? 61.745 40.744 -44.702 1.00 37.75 634 ASP A CA 1
ATOM 4643 C C . ASP A 1 634 ? 60.527 39.834 -44.375 1.00 37.75 634 ASP A C 1
ATOM 4645 O O . ASP A 1 634 ? 59.383 40.289 -44.409 1.00 37.75 634 ASP A O 1
ATOM 4649 N N . GLU A 1 635 ? 60.821 38.569 -44.045 1.00 43.03 635 GLU A N 1
ATOM 4650 C CA . GLU A 1 635 ? 59.947 37.432 -43.648 1.00 43.03 635 GLU A CA 1
ATOM 4651 C C . GLU A 1 635 ? 59.550 37.452 -42.143 1.00 43.03 635 GLU A C 1
ATOM 4653 O O . GLU A 1 635 ? 60.270 38.085 -41.364 1.00 43.03 635 GLU A O 1
ATOM 4658 N N . PRO A 1 636 ? 58.496 36.725 -41.690 1.00 51.19 636 PRO A N 1
ATOM 4659 C CA . PRO A 1 636 ? 58.240 36.440 -40.270 1.00 51.19 636 PRO A CA 1
ATOM 4660 C C . PRO A 1 636 ? 58.548 34.985 -39.830 1.00 51.19 636 PRO A C 1
ATOM 4662 O O . PRO A 1 636 ? 58.525 34.053 -40.629 1.00 51.19 636 PRO A O 1
ATOM 4665 N N . GLU A 1 637 ? 58.846 34.845 -38.533 1.00 58.88 637 GLU A N 1
ATOM 4666 C CA . GLU A 1 637 ? 59.306 33.658 -37.780 1.00 58.88 637 GLU A CA 1
ATOM 4667 C C . GLU A 1 637 ? 58.149 32.722 -37.339 1.00 58.88 637 GLU A C 1
ATOM 4669 O O . GLU A 1 637 ? 57.001 33.166 -37.287 1.00 58.88 637 GLU A O 1
ATOM 4674 N N . SER A 1 638 ? 58.446 31.439 -37.052 1.00 70.94 638 SER A N 1
ATOM 4675 C CA . SER A 1 638 ? 57.474 30.375 -36.712 1.00 70.94 638 SER A CA 1
ATOM 4676 C C . SER A 1 638 ? 57.053 30.337 -35.233 1.00 70.94 638 SER A C 1
ATOM 4678 O O . SER A 1 638 ? 57.820 30.711 -34.346 1.00 70.94 638 SER A O 1
ATOM 4680 N N . ASP A 1 639 ? 55.829 29.855 -35.011 1.00 71.94 639 ASP A N 1
ATOM 4681 C CA . ASP A 1 639 ? 55.137 29.621 -33.734 1.00 71.94 639 ASP A CA 1
ATOM 4682 C C . ASP A 1 639 ? 54.430 28.257 -33.878 1.00 71.94 639 ASP A C 1
ATOM 4684 O O . ASP A 1 639 ? 53.538 28.110 -34.719 1.00 71.94 639 ASP A O 1
ATOM 4688 N N . THR A 1 640 ? 54.945 27.231 -33.194 1.00 79.50 640 THR A N 1
ATOM 4689 C CA . THR A 1 640 ? 54.669 25.812 -33.483 1.00 79.50 640 THR A CA 1
ATOM 4690 C C . THR A 1 640 ? 53.392 25.280 -32.826 1.00 79.50 640 THR A C 1
ATOM 4692 O O . THR A 1 640 ? 52.745 24.417 -33.422 1.00 79.50 640 THR A O 1
ATOM 4695 N N . ASP A 1 641 ? 53.016 25.748 -31.633 1.00 71.81 641 ASP A N 1
ATOM 4696 C CA . ASP A 1 641 ? 51.791 25.320 -30.933 1.00 71.81 641 ASP A CA 1
ATOM 4697 C C . ASP A 1 641 ? 50.649 26.349 -31.009 1.00 71.81 641 ASP A C 1
ATOM 4699 O O . ASP A 1 641 ? 49.501 26.022 -30.693 1.00 71.81 641 ASP A O 1
ATOM 4703 N N . GLY A 1 642 ? 50.912 27.532 -31.577 1.00 71.44 642 GLY A N 1
ATOM 4704 C CA . GLY A 1 642 ? 49.884 28.477 -32.009 1.00 71.44 642 GLY A CA 1
ATOM 4705 C C . GLY A 1 642 ? 49.231 29.234 -30.858 1.00 71.44 642 GLY A C 1
ATOM 4706 O O . GLY A 1 642 ? 48.106 29.723 -31.004 1.00 71.44 642 GLY A O 1
ATOM 4707 N N . ASP A 1 643 ? 49.924 29.325 -29.725 1.00 73.44 643 ASP A N 1
ATOM 4708 C CA . ASP A 1 643 ? 49.484 30.016 -28.515 1.00 73.44 643 ASP A CA 1
ATOM 4709 C C . ASP A 1 643 ? 49.758 31.542 -28.564 1.00 73.44 643 ASP A C 1
ATOM 4711 O O . ASP A 1 643 ? 49.271 32.316 -27.731 1.00 73.44 643 ASP A O 1
ATOM 4715 N N . GLY A 1 644 ? 50.476 31.994 -29.604 1.00 72.88 644 GLY A N 1
ATOM 4716 C CA . GLY A 1 644 ? 50.808 33.389 -29.876 1.00 72.88 644 GLY A CA 1
ATOM 4717 C C . GLY A 1 644 ? 52.200 33.827 -29.406 1.00 72.88 644 GLY A C 1
ATOM 4718 O O . GLY A 1 644 ? 52.497 35.031 -29.482 1.00 72.88 644 GLY A O 1
ATOM 4719 N N . VAL A 1 645 ? 53.048 32.906 -28.929 1.00 77.19 645 VAL A N 1
ATOM 4720 C CA . VAL A 1 645 ? 54.439 33.147 -28.510 1.00 77.19 645 VAL A CA 1
ATOM 4721 C C . VAL A 1 645 ? 55.426 32.402 -29.440 1.00 77.19 645 VAL A C 1
ATOM 4723 O O . VAL A 1 645 ? 55.387 31.186 -29.524 1.00 77.19 645 VAL A O 1
ATOM 4726 N N . PRO A 1 646 ? 56.369 33.088 -30.126 1.00 78.50 646 PRO A N 1
ATOM 4727 C CA . PRO A 1 646 ? 57.319 32.430 -31.038 1.00 78.50 646 PRO A CA 1
ATOM 4728 C C . PRO A 1 646 ? 58.257 31.405 -30.374 1.00 78.50 646 PRO A C 1
ATOM 4730 O O . PRO A 1 646 ? 58.712 31.595 -29.240 1.00 78.50 646 PRO A O 1
ATOM 4733 N N . ASP A 1 647 ? 58.650 30.382 -31.143 1.00 75.56 647 ASP A N 1
ATOM 4734 C CA . ASP A 1 647 ? 59.383 29.191 -30.668 1.00 75.56 647 ASP A CA 1
ATOM 4735 C C . ASP A 1 647 ? 60.712 29.487 -29.938 1.00 75.56 647 ASP A C 1
ATOM 4737 O O . ASP A 1 647 ? 61.219 28.672 -29.164 1.00 75.56 647 ASP A O 1
ATOM 4741 N N . ASP A 1 648 ? 61.353 30.626 -30.215 1.00 76.38 648 ASP A N 1
ATOM 4742 C CA . ASP A 1 648 ? 62.657 30.984 -29.650 1.00 76.38 64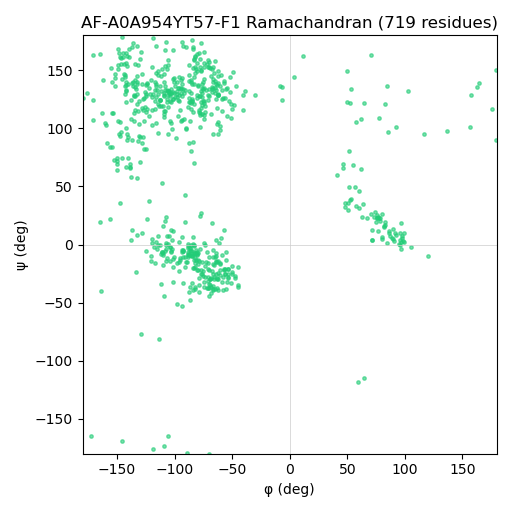8 ASP A CA 1
ATOM 4743 C C . ASP A 1 648 ? 62.572 31.615 -28.248 1.00 76.38 648 ASP A C 1
ATOM 4745 O O . ASP A 1 648 ? 63.591 31.713 -27.546 1.00 76.38 648 ASP A O 1
ATOM 4749 N N . VAL A 1 649 ? 61.369 32.017 -27.827 1.00 75.06 649 VAL A N 1
ATOM 4750 C CA . VAL A 1 649 ? 61.080 32.624 -26.520 1.00 75.06 649 VAL A CA 1
ATOM 4751 C C . VAL A 1 649 ? 60.070 31.845 -25.677 1.00 75.06 649 VAL A C 1
ATOM 4753 O O . VAL A 1 649 ? 60.032 32.083 -24.465 1.00 75.06 649 VAL A O 1
ATOM 4756 N N . ASP A 1 650 ? 59.348 30.892 -26.262 1.00 76.38 650 ASP A N 1
ATOM 4757 C CA . ASP A 1 650 ? 58.430 30.009 -25.549 1.00 76.38 650 ASP A CA 1
ATOM 4758 C C . ASP A 1 650 ? 59.162 28.949 -24.685 1.00 76.38 650 ASP A C 1
ATOM 4760 O O . ASP A 1 650 ? 60.151 28.318 -25.077 1.00 76.38 650 ASP A O 1
ATOM 4764 N N . LYS A 1 651 ? 58.712 28.796 -23.434 1.00 79.06 651 LYS A N 1
ATOM 4765 C CA . LYS A 1 651 ? 59.238 27.823 -22.463 1.00 79.06 651 LYS A CA 1
ATOM 4766 C C . LYS A 1 651 ? 58.275 26.667 -22.188 1.00 79.06 651 LYS A C 1
ATOM 4768 O O . LYS A 1 651 ? 58.676 25.740 -21.471 1.00 79.06 651 LYS A O 1
ATOM 4773 N N . CYS A 1 652 ? 57.064 26.707 -22.733 1.00 78.31 652 CYS A N 1
ATOM 4774 C CA . CYS A 1 652 ? 55.988 25.742 -22.551 1.00 78.31 652 CYS A CA 1
ATOM 4775 C C . CYS A 1 652 ? 55.413 25.313 -23.926 1.00 78.31 652 CYS A C 1
ATOM 4777 O O . CYS A 1 652 ? 54.257 25.582 -24.203 1.00 78.31 652 CYS A O 1
ATOM 4779 N N . PRO A 1 653 ? 56.170 24.525 -24.720 1.00 68.25 653 PRO A N 1
ATOM 4780 C CA . PRO A 1 653 ? 55.934 24.285 -26.159 1.00 68.25 653 PRO A CA 1
ATOM 4781 C C . PRO A 1 653 ? 54.798 23.315 -26.510 1.00 68.25 653 PRO A C 1
ATOM 4783 O O . PRO A 1 653 ? 54.895 22.571 -27.483 1.00 68.25 653 PRO A O 1
ATOM 4786 N N . ASN A 1 654 ? 53.794 23.199 -25.640 1.00 76.56 654 ASN A N 1
ATOM 4787 C CA . ASN A 1 654 ? 52.569 22.436 -25.897 1.00 76.56 654 ASN A CA 1
ATOM 4788 C C . ASN A 1 654 ? 51.374 23.089 -25.182 1.00 76.56 654 ASN A C 1
ATOM 4790 O O . ASN A 1 654 ? 50.527 22.377 -24.626 1.00 76.56 654 ASN A O 1
ATOM 4794 N N . THR A 1 655 ? 51.343 24.416 -25.097 1.00 77.06 655 THR A N 1
ATOM 4795 C CA . THR A 1 655 ? 50.218 25.115 -24.473 1.00 77.06 655 THR A CA 1
ATOM 4796 C C . THR A 1 655 ? 49.043 25.107 -25.459 1.00 77.06 655 THR A C 1
ATOM 4798 O O . THR A 1 655 ? 49.223 25.470 -26.619 1.00 77.06 655 THR A O 1
ATOM 4801 N N . PRO A 1 656 ? 47.838 24.644 -25.065 1.00 67.88 656 PRO A N 1
ATOM 4802 C CA . PRO A 1 656 ? 46.698 24.597 -25.977 1.00 67.88 656 PRO A CA 1
ATOM 4803 C C . PRO A 1 656 ? 46.364 25.990 -26.519 1.00 67.88 656 PRO A C 1
ATOM 4805 O O . PRO A 1 656 ? 46.250 26.947 -25.751 1.00 67.88 656 PRO A O 1
ATOM 4808 N N . SER A 1 657 ? 46.162 26.097 -27.832 1.00 67.94 657 SER A N 1
ATOM 4809 C CA . SER A 1 657 ? 45.924 27.370 -28.532 1.00 67.94 657 SER A CA 1
ATOM 4810 C C . SER A 1 657 ? 44.625 28.091 -28.129 1.00 67.94 657 SER A C 1
ATOM 4812 O O . SER A 1 657 ? 44.396 29.236 -28.523 1.00 67.94 657 SER A O 1
ATOM 4814 N N . ASP A 1 658 ? 43.775 27.453 -27.321 1.00 64.88 658 ASP A N 1
ATOM 4815 C CA . ASP A 1 658 ? 42.526 27.980 -26.768 1.00 64.88 658 ASP A CA 1
ATOM 4816 C C . ASP A 1 658 ? 42.593 28.328 -25.263 1.00 64.88 658 ASP A C 1
ATOM 4818 O O . ASP A 1 658 ? 41.574 28.700 -24.668 1.00 64.88 658 ASP A O 1
ATOM 4822 N N . ALA A 1 659 ? 43.776 28.278 -24.638 1.00 64.88 659 ALA A N 1
ATOM 4823 C CA . ALA A 1 659 ? 43.958 28.629 -23.231 1.00 64.88 659 ALA A CA 1
ATOM 4824 C C . ALA A 1 659 ? 43.616 30.109 -22.951 1.00 64.88 659 ALA A C 1
ATOM 4826 O O . ALA A 1 659 ? 44.095 31.040 -23.599 1.00 64.88 659 ALA A O 1
ATOM 4827 N N . THR A 1 660 ? 42.760 30.349 -21.951 1.00 63.88 660 THR A N 1
ATOM 4828 C CA . THR A 1 660 ? 42.123 31.670 -21.774 1.00 63.88 660 THR A CA 1
ATOM 4829 C C . THR A 1 660 ? 42.993 32.742 -21.098 1.00 63.88 660 THR A C 1
ATOM 4831 O O . THR A 1 660 ? 42.680 33.926 -21.242 1.00 63.88 660 THR A O 1
ATOM 4834 N N . GLU A 1 661 ? 44.087 32.373 -20.412 1.00 65.25 661 GLU A N 1
ATOM 4835 C CA . GLU A 1 661 ? 45.089 33.304 -19.852 1.00 65.25 661 GLU A CA 1
ATOM 4836 C C . GLU A 1 661 ? 46.514 32.689 -19.850 1.00 65.25 661 GLU A C 1
ATOM 4838 O O . GLU A 1 661 ? 46.839 31.852 -19.006 1.00 65.25 661 GLU A O 1
ATOM 4843 N N . ILE A 1 662 ? 47.375 33.145 -20.774 1.00 72.38 662 ILE A N 1
ATOM 4844 C CA . ILE A 1 662 ? 48.771 32.691 -20.970 1.00 72.38 662 ILE A CA 1
ATOM 4845 C C . ILE A 1 662 ? 49.750 33.787 -20.514 1.00 72.38 662 ILE A C 1
ATOM 4847 O O . ILE A 1 662 ? 49.542 34.979 -20.776 1.00 72.38 662 ILE A O 1
ATOM 4851 N N . ASP A 1 663 ? 50.808 33.409 -19.793 1.00 72.12 663 ASP A N 1
ATOM 4852 C CA . ASP A 1 663 ? 51.837 34.339 -19.324 1.00 72.12 663 ASP A CA 1
ATOM 4853 C C . ASP A 1 663 ? 52.929 34.632 -20.391 1.00 72.12 663 ASP A C 1
ATOM 4855 O O . ASP A 1 663 ? 52.996 33.973 -21.424 1.00 72.12 663 ASP A O 1
ATOM 4859 N N . PRO A 1 664 ? 53.810 35.638 -20.196 1.00 69.00 664 PRO A N 1
ATOM 4860 C CA . PRO A 1 664 ? 54.829 36.006 -21.191 1.00 69.00 664 PRO A CA 1
ATOM 4861 C C . PRO A 1 664 ? 55.924 34.959 -21.447 1.00 69.00 664 PRO A C 1
ATOM 4863 O O . PRO A 1 664 ? 56.804 35.223 -22.265 1.00 69.00 664 PRO A O 1
ATOM 4866 N N . ASP A 1 665 ? 55.937 33.858 -20.693 1.00 73.50 665 ASP A N 1
ATOM 4867 C CA . ASP A 1 665 ? 56.853 32.731 -20.859 1.00 73.50 665 ASP A CA 1
ATOM 4868 C C . ASP A 1 665 ? 56.168 31.532 -21.568 1.00 73.50 665 ASP A C 1
ATOM 4870 O O . ASP A 1 665 ? 56.824 30.502 -21.724 1.00 73.50 665 ASP A O 1
ATOM 4874 N N . GLY A 1 666 ? 54.902 31.670 -22.000 1.00 69.81 666 GLY A N 1
ATOM 4875 C CA . GLY A 1 666 ? 54.140 30.666 -22.763 1.00 69.81 666 GLY A CA 1
ATOM 4876 C C . GLY A 1 666 ? 53.342 29.673 -21.910 1.00 69.81 666 GLY A C 1
ATOM 4877 O O . GLY A 1 666 ? 52.906 28.644 -22.408 1.00 69.81 666 GLY A O 1
ATOM 4878 N N . CYS A 1 667 ? 53.161 29.918 -20.603 1.00 80.31 667 CYS A N 1
ATOM 4879 C CA . CYS A 1 667 ? 52.548 28.947 -19.683 1.00 80.31 667 CYS A CA 1
ATOM 4880 C C . CYS A 1 667 ? 51.211 29.442 -19.078 1.00 80.31 667 CYS A C 1
ATOM 4882 O O . CYS A 1 667 ? 51.037 30.631 -18.799 1.00 80.31 667 CYS A O 1
ATOM 4884 N N . GLU A 1 668 ? 50.280 28.519 -18.806 1.00 79.56 668 GLU A N 1
ATOM 4885 C CA . GLU A 1 668 ? 48.956 28.803 -18.218 1.00 79.56 668 GLU A CA 1
ATOM 4886 C C . GLU A 1 668 ? 49.013 29.113 -16.698 1.00 79.56 668 GLU A C 1
ATOM 4888 O O . GLU A 1 668 ? 49.729 28.461 -15.927 1.00 79.56 668 GLU A O 1
ATOM 4893 N N . TYR A 1 669 ? 48.228 30.097 -16.233 1.00 63.53 669 TYR A N 1
ATOM 4894 C CA . TYR A 1 669 ? 48.089 30.440 -14.807 1.00 63.53 669 TYR A CA 1
ATOM 4895 C C . TYR A 1 669 ? 47.177 29.444 -14.056 1.00 63.53 669 TYR A C 1
ATOM 4897 O O . TYR A 1 669 ? 45.976 29.389 -14.293 1.00 63.53 669 TYR A O 1
ATOM 4905 N N . LEU A 1 670 ? 47.706 28.724 -13.056 1.00 53.03 670 LEU A N 1
ATOM 4906 C CA . LEU A 1 670 ? 46.897 27.900 -12.141 1.00 53.03 670 LEU A CA 1
ATOM 4907 C C . LEU A 1 670 ? 46.484 28.697 -10.893 1.00 53.03 670 LEU A C 1
ATOM 4909 O O . LEU A 1 670 ? 47.316 28.940 -10.012 1.00 53.03 670 LEU A O 1
ATOM 4913 N N . ASP A 1 671 ? 45.204 29.066 -10.788 1.00 40.75 671 ASP A N 1
ATOM 4914 C CA . ASP A 1 671 ? 44.637 29.695 -9.587 1.00 40.75 671 ASP A CA 1
ATOM 4915 C C . ASP A 1 671 ? 44.059 28.639 -8.623 1.00 40.75 671 ASP A C 1
ATOM 4917 O O . ASP A 1 671 ? 43.336 27.719 -9.007 1.00 40.75 671 ASP A O 1
ATOM 4921 N N . THR A 1 672 ? 44.399 28.756 -7.339 1.00 44.62 672 THR A N 1
ATOM 4922 C CA . THR A 1 672 ? 43.911 27.887 -6.257 1.00 44.62 672 THR A CA 1
ATOM 4923 C C . THR A 1 672 ? 42.877 28.629 -5.412 1.00 44.62 672 THR A C 1
ATOM 4925 O O . THR A 1 672 ? 43.276 29.575 -4.741 1.00 44.62 672 THR A O 1
ATOM 4928 N N . GLU A 1 673 ? 41.621 28.159 -5.335 1.00 35.94 673 GLU A N 1
ATOM 4929 C CA . GLU A 1 673 ? 40.827 28.053 -4.084 1.00 35.94 673 GLU A CA 1
ATOM 4930 C C . GLU A 1 673 ? 39.401 27.463 -4.282 1.00 35.94 673 GLU A C 1
ATOM 4932 O O . GLU A 1 673 ? 38.594 27.993 -5.031 1.00 35.94 673 GLU A O 1
ATOM 4937 N N . TYR A 1 674 ? 39.112 26.402 -3.507 1.00 29.36 674 TYR A N 1
ATOM 4938 C CA . TYR A 1 674 ? 37.947 26.227 -2.606 1.00 29.36 674 TYR A CA 1
ATOM 4939 C C . TYR A 1 674 ? 36.497 26.229 -3.181 1.00 29.36 674 TYR A C 1
ATOM 4941 O O . TYR A 1 674 ? 35.945 27.291 -3.431 1.00 29.36 674 TYR A O 1
ATOM 4949 N N . GLU A 1 675 ? 35.808 25.066 -3.231 1.00 29.47 675 GLU A N 1
ATOM 4950 C CA . GLU A 1 675 ? 34.744 24.653 -2.271 1.00 29.47 675 GLU A CA 1
ATOM 4951 C C . GLU A 1 675 ? 33.821 23.466 -2.694 1.00 29.47 675 GLU A C 1
ATOM 4953 O O . GLU A 1 675 ? 33.313 23.416 -3.804 1.00 29.47 675 GLU A O 1
ATOM 4958 N N . TRP A 1 676 ? 33.547 22.604 -1.693 1.00 29.36 676 TRP A N 1
ATOM 4959 C CA . TRP A 1 676 ? 32.405 21.695 -1.411 1.00 29.36 676 TRP A CA 1
ATOM 4960 C C . TRP A 1 676 ? 31.953 20.588 -2.387 1.00 29.36 676 TRP A C 1
ATOM 4962 O O . TRP A 1 676 ? 31.109 20.813 -3.245 1.00 29.36 676 TRP A O 1
ATOM 4972 N N . GLU A 1 677 ? 32.275 19.333 -2.032 1.00 29.66 677 GLU A N 1
ATOM 4973 C CA . GLU A 1 677 ? 31.428 18.166 -2.335 1.00 29.66 677 GLU A CA 1
ATOM 4974 C C . GLU A 1 677 ? 31.049 17.380 -1.065 1.00 29.66 677 GLU A C 1
ATOM 4976 O O . GLU A 1 677 ? 31.835 17.201 -0.129 1.00 29.66 677 GLU A O 1
ATOM 4981 N N . THR A 1 678 ? 29.786 16.959 -1.031 1.00 32.44 678 THR A N 1
ATOM 4982 C CA . THR A 1 678 ? 29.111 16.165 0.005 1.00 32.44 678 THR A CA 1
ATOM 4983 C C . THR A 1 678 ? 29.474 14.675 -0.069 1.00 32.44 678 THR A C 1
ATOM 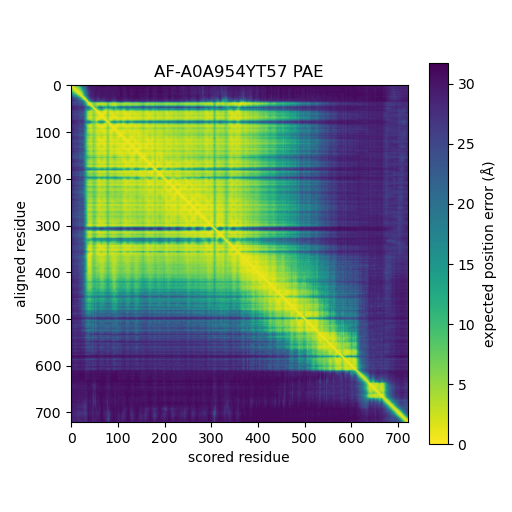4985 O O . THR A 1 678 ? 29.685 14.169 -1.166 1.00 32.44 678 THR A O 1
ATOM 4988 N N . PRO A 1 679 ? 29.495 13.927 1.054 1.00 33.69 679 PRO A N 1
ATOM 4989 C CA . PRO A 1 679 ? 30.017 12.563 1.068 1.00 33.69 679 PRO A CA 1
ATOM 4990 C C . PRO A 1 679 ? 28.966 11.524 0.652 1.00 33.69 679 PRO A C 1
ATOM 4992 O O . PRO A 1 679 ? 27.932 11.378 1.307 1.00 33.69 679 PRO A O 1
ATOM 4995 N N . THR A 1 680 ? 29.278 10.742 -0.381 1.00 32.84 680 THR A N 1
ATOM 4996 C CA . THR A 1 680 ? 28.638 9.453 -0.659 1.00 32.84 680 THR A CA 1
ATOM 4997 C C . THR A 1 680 ? 29.177 8.386 0.295 1.00 32.84 680 THR A C 1
ATOM 4999 O O . THR A 1 680 ? 30.355 8.346 0.661 1.00 32.84 680 THR A O 1
ATOM 5002 N N . SER A 1 681 ? 28.263 7.555 0.787 1.00 35.34 681 SER A N 1
ATOM 5003 C CA . SER A 1 681 ? 28.524 6.495 1.748 1.00 35.34 681 SER A CA 1
ATOM 5004 C C . SER A 1 681 ? 29.126 5.280 1.057 1.00 35.34 681 SER A C 1
ATOM 5006 O O . SER A 1 681 ? 28.421 4.581 0.337 1.00 35.34 681 SER A O 1
ATOM 5008 N N . ASP A 1 682 ? 30.377 4.971 1.374 1.00 32.53 682 ASP A N 1
ATOM 5009 C CA . ASP A 1 682 ? 30.949 3.660 1.095 1.00 32.53 682 ASP A CA 1
ATOM 5010 C C . ASP A 1 682 ? 31.603 3.133 2.376 1.00 32.53 682 ASP A C 1
ATOM 5012 O O . ASP A 1 682 ? 32.735 3.464 2.735 1.00 32.53 682 ASP A O 1
ATOM 5016 N N . THR A 1 683 ? 30.832 2.369 3.154 1.00 31.17 683 THR A N 1
ATOM 5017 C CA . THR A 1 683 ? 31.361 1.653 4.320 1.00 31.17 683 THR A CA 1
ATOM 5018 C C . THR A 1 683 ? 31.539 0.196 3.938 1.00 31.17 683 THR A C 1
ATOM 5020 O O . THR A 1 683 ? 30.597 -0.594 3.973 1.00 31.17 683 THR A O 1
ATOM 5023 N N . GLN A 1 684 ? 32.778 -0.163 3.605 1.00 31.89 684 GLN A N 1
ATOM 5024 C CA . GLN A 1 684 ? 33.187 -1.551 3.462 1.00 31.89 684 GLN A CA 1
ATOM 5025 C C . GLN A 1 684 ? 32.900 -2.344 4.741 1.00 31.89 684 GLN A C 1
ATOM 5027 O O . GLN A 1 684 ? 33.374 -2.030 5.838 1.00 31.89 684 GLN A O 1
ATOM 5032 N N . MET A 1 685 ? 32.167 -3.437 4.551 1.00 27.42 685 MET A N 1
ATOM 5033 C CA . MET A 1 685 ? 32.075 -4.549 5.480 1.00 27.42 685 MET A CA 1
ATOM 5034 C C . MET A 1 685 ? 33.460 -5.152 5.737 1.00 27.42 685 MET A C 1
ATOM 5036 O O . MET A 1 685 ? 34.128 -5.625 4.820 1.00 27.42 685 MET A O 1
ATOM 5040 N N . VAL A 1 686 ? 33.848 -5.240 7.010 1.00 29.31 686 VAL A N 1
ATOM 5041 C CA . VAL A 1 686 ? 34.901 -6.156 7.463 1.00 29.31 686 VAL A CA 1
ATOM 5042 C C . VAL A 1 686 ? 34.366 -6.991 8.622 1.00 29.31 686 VAL A C 1
ATOM 5044 O O . VAL A 1 686 ? 34.093 -6.484 9.707 1.00 29.31 686 VAL A O 1
ATOM 5047 N N . THR A 1 687 ? 34.276 -8.302 8.408 1.00 27.20 687 THR A N 1
ATOM 5048 C CA . THR A 1 687 ? 34.223 -9.335 9.457 1.00 27.20 687 THR A CA 1
ATOM 5049 C C . THR A 1 687 ? 35.085 -10.531 9.004 1.00 27.20 687 THR A C 1
ATOM 5051 O O . THR A 1 687 ? 35.395 -10.631 7.820 1.00 27.20 687 THR A O 1
ATOM 5054 N N . PRO A 1 688 ? 35.410 -11.521 9.855 1.00 36.25 688 PRO A N 1
ATOM 5055 C CA . PRO A 1 688 ? 36.027 -11.450 11.182 1.00 36.25 688 PRO A CA 1
ATOM 5056 C C . PRO A 1 688 ? 37.255 -12.397 11.292 1.00 36.25 688 PRO A C 1
ATOM 5058 O O . PRO A 1 688 ? 37.400 -13.352 10.534 1.00 36.25 688 PRO A O 1
ATOM 5061 N N . THR A 1 689 ? 38.097 -12.238 12.322 1.00 27.39 689 THR A N 1
ATOM 5062 C CA . THR A 1 689 ? 38.992 -13.326 12.777 1.00 27.39 689 THR A CA 1
ATOM 5063 C C . THR A 1 689 ? 38.959 -13.509 14.293 1.00 27.39 689 THR A C 1
ATOM 5065 O O . THR A 1 689 ? 38.802 -12.571 15.067 1.00 27.39 689 THR A O 1
ATOM 5068 N N . SER A 1 690 ? 39.082 -14.773 14.680 1.00 29.22 690 SER A N 1
ATOM 5069 C CA . SER A 1 690 ? 38.680 -15.450 15.913 1.00 29.22 690 SER A CA 1
ATOM 5070 C C . SER A 1 690 ? 39.626 -15.373 17.133 1.00 29.22 690 SER A C 1
ATOM 5072 O O . SER A 1 690 ? 40.819 -15.618 16.979 1.00 29.22 690 SER A O 1
ATOM 5074 N N . ALA A 1 691 ? 39.001 -15.292 18.330 1.00 25.67 691 ALA A N 1
ATOM 5075 C CA . ALA A 1 691 ? 39.294 -15.985 19.620 1.00 25.67 691 ALA A CA 1
ATOM 5076 C C . ALA A 1 691 ? 40.564 -15.621 20.456 1.00 25.67 691 ALA A C 1
ATOM 5078 O O . ALA A 1 691 ? 41.520 -15.111 19.881 1.00 25.67 691 ALA A O 1
ATOM 5079 N N . PRO A 1 692 ? 40.693 -15.978 21.777 1.00 36.97 692 PRO A N 1
ATOM 5080 C CA . PRO A 1 692 ? 39.726 -16.436 22.813 1.00 36.97 692 PRO A CA 1
ATOM 5081 C C . PRO A 1 692 ? 39.859 -15.794 24.245 1.00 36.97 692 PRO A C 1
ATOM 5083 O O . PRO A 1 692 ? 40.847 -15.155 24.580 1.00 36.97 692 PRO A O 1
ATOM 5086 N N . CYS A 1 693 ? 38.886 -16.118 25.121 1.00 21.47 693 CYS A N 1
ATOM 5087 C CA . CYS A 1 693 ? 38.930 -16.308 26.598 1.00 21.47 693 CYS A CA 1
ATOM 5088 C C . CYS A 1 693 ? 39.521 -15.249 27.568 1.00 21.47 693 CYS A C 1
ATOM 5090 O O . CYS A 1 693 ? 40.730 -15.059 27.651 1.00 21.47 693 CYS A O 1
ATOM 5092 N N . GLY A 1 694 ? 38.691 -14.782 28.517 1.00 25.72 694 GLY A N 1
ATOM 5093 C CA . GLY A 1 694 ? 39.139 -14.187 29.789 1.00 25.72 694 GLY A CA 1
ATOM 5094 C C . GLY A 1 694 ? 37.983 -13.828 30.734 1.00 25.72 694 GLY A C 1
ATOM 5095 O O . GLY A 1 694 ? 37.009 -13.223 30.317 1.00 25.72 694 GLY A O 1
ATOM 5096 N N . ALA A 1 695 ? 38.073 -14.254 31.992 1.00 26.69 695 ALA A N 1
ATOM 5097 C CA . ALA A 1 695 ? 36.999 -14.318 32.984 1.00 26.69 695 ALA A CA 1
ATOM 5098 C C . ALA A 1 695 ? 36.875 -13.086 33.915 1.00 26.69 695 ALA A C 1
ATOM 5100 O O . ALA A 1 695 ? 37.791 -12.276 34.000 1.00 26.69 695 ALA A O 1
ATOM 5101 N N . MET A 1 696 ? 35.809 -13.113 34.739 1.00 25.69 696 MET A N 1
ATOM 5102 C CA . MET A 1 696 ? 35.507 -12.311 35.952 1.00 25.69 696 MET A CA 1
ATOM 5103 C C . MET A 1 696 ? 34.848 -10.933 35.709 1.00 25.69 696 MET A C 1
ATOM 5105 O O . MET A 1 696 ? 35.274 -10.188 34.849 1.00 25.69 696 MET A O 1
ATOM 5109 N N . GLY A 1 697 ? 33.820 -10.504 36.450 1.00 27.06 697 GLY A N 1
ATOM 5110 C CA . GLY A 1 697 ? 33.234 -11.059 37.665 1.00 27.06 697 GLY A CA 1
ATOM 5111 C C . GLY A 1 697 ? 31.921 -10.373 38.064 1.00 27.06 697 GLY A C 1
ATOM 5112 O O . GLY A 1 697 ? 31.579 -9.292 37.594 1.00 27.06 697 GLY A O 1
ATOM 5113 N N . MET A 1 698 ? 31.194 -11.064 38.943 1.00 27.88 698 MET A N 1
ATOM 5114 C CA . MET A 1 698 ? 29.976 -10.614 39.613 1.00 27.88 698 MET A CA 1
ATOM 5115 C C . MET A 1 698 ? 30.198 -9.319 40.403 1.00 27.88 698 MET A C 1
ATOM 5117 O O . MET A 1 698 ? 31.139 -9.256 41.193 1.00 27.88 698 MET A O 1
ATOM 5121 N N . ILE A 1 699 ? 29.236 -8.394 40.343 1.00 27.58 699 ILE A N 1
ATOM 5122 C CA . ILE A 1 699 ? 28.857 -7.569 41.498 1.00 27.58 699 ILE A CA 1
ATOM 5123 C C . ILE A 1 699 ? 27.327 -7.521 41.566 1.00 27.58 699 ILE A C 1
ATOM 5125 O O . ILE A 1 699 ? 26.665 -6.861 40.774 1.00 27.58 699 ILE A O 1
ATOM 5129 N N . ALA A 1 700 ? 26.783 -8.251 42.535 1.00 27.12 700 ALA A N 1
ATOM 5130 C CA . ALA A 1 700 ? 25.489 -7.968 43.140 1.00 27.12 700 ALA A CA 1
ATOM 5131 C C . ALA A 1 700 ? 25.672 -6.877 44.206 1.00 27.12 700 ALA A C 1
ATOM 5133 O O . ALA A 1 700 ? 26.737 -6.844 44.820 1.00 27.12 700 ALA A O 1
ATOM 5134 N N . VAL A 1 701 ? 24.641 -6.057 44.458 1.00 27.70 701 VAL A N 1
ATOM 5135 C CA . VAL A 1 701 ? 24.212 -5.523 45.779 1.00 27.70 701 VAL A CA 1
ATOM 5136 C C . VAL A 1 701 ? 22.982 -4.597 45.577 1.00 27.70 701 VAL A C 1
ATOM 5138 O O . VAL A 1 701 ? 22.817 -4.058 44.487 1.00 27.70 701 VAL A O 1
ATOM 5141 N N . PRO A 1 702 ? 22.061 -4.485 46.561 1.00 39.50 702 PRO A N 1
ATOM 5142 C CA . PRO A 1 702 ? 20.623 -4.634 46.323 1.00 39.50 702 PRO A CA 1
ATOM 5143 C C . PRO A 1 702 ? 19.744 -3.402 46.631 1.00 39.50 702 PRO A C 1
ATOM 5145 O O . PRO A 1 702 ? 20.188 -2.392 47.170 1.00 39.50 702 PRO A O 1
ATOM 5148 N N . LEU A 1 703 ? 18.450 -3.597 46.344 1.00 27.92 703 LEU A N 1
ATOM 5149 C CA . LEU A 1 703 ? 17.248 -2.928 46.860 1.00 27.92 703 LEU A CA 1
ATOM 5150 C C . LEU A 1 703 ? 17.365 -2.396 48.307 1.00 27.92 703 LEU A C 1
ATOM 5152 O O . LEU A 1 703 ? 17.612 -3.172 49.233 1.00 27.92 703 LEU A O 1
ATOM 5156 N N . ILE A 1 704 ? 17.020 -1.118 48.516 1.00 28.59 704 ILE A N 1
ATOM 5157 C CA . ILE A 1 704 ? 16.511 -0.596 49.796 1.00 28.59 704 ILE A CA 1
ATOM 5158 C C . ILE A 1 704 ? 15.307 0.318 49.521 1.00 28.59 704 ILE A C 1
ATOM 5160 O O . ILE A 1 704 ? 15.434 1.399 48.956 1.00 28.59 704 ILE A O 1
ATOM 5164 N N . MET A 1 705 ? 14.140 -0.147 49.969 1.00 30.61 705 MET A N 1
ATOM 5165 C CA . MET A 1 705 ? 12.942 0.641 50.268 1.00 30.61 705 MET A CA 1
ATOM 5166 C C . MET A 1 705 ? 13.233 1.668 51.366 1.00 30.61 705 MET A C 1
ATOM 5168 O O . MET A 1 705 ? 13.773 1.283 52.400 1.00 30.61 705 MET A O 1
ATOM 5172 N N . LEU A 1 706 ? 12.768 2.909 51.207 1.00 30.33 706 LEU A N 1
ATOM 5173 C CA . LEU A 1 706 ? 12.324 3.783 52.302 1.00 30.33 706 LEU A CA 1
ATOM 5174 C C . LEU A 1 706 ? 11.491 4.931 51.714 1.00 30.33 706 LEU A C 1
ATOM 5176 O O . LEU A 1 706 ? 12.004 5.777 50.987 1.00 30.33 706 LEU A O 1
ATOM 5180 N N . GLY A 1 707 ? 10.198 4.949 52.035 1.00 29.58 707 GLY A N 1
ATOM 5181 C CA . GLY A 1 707 ? 9.352 6.116 51.812 1.00 29.58 707 GLY A CA 1
ATOM 5182 C C . GLY A 1 707 ? 9.699 7.249 52.776 1.00 29.58 707 GLY A C 1
ATOM 5183 O O . GLY A 1 707 ? 10.258 6.998 53.842 1.00 29.58 707 GLY A O 1
ATOM 5184 N N . LEU A 1 708 ? 9.325 8.476 52.410 1.00 30.41 708 LEU A N 1
ATOM 5185 C CA . LEU A 1 708 ? 8.837 9.513 53.322 1.00 30.41 708 LEU A CA 1
ATOM 5186 C C . LEU A 1 708 ? 8.295 10.709 52.524 1.00 30.41 708 LEU A C 1
ATOM 5188 O O . LEU A 1 708 ? 8.976 11.326 51.712 1.00 30.41 708 LEU A O 1
ATOM 5192 N N . SER A 1 709 ? 7.044 11.026 52.828 1.00 30.92 709 SER A N 1
ATOM 5193 C CA . SER A 1 709 ? 6.343 12.292 52.631 1.00 30.92 709 SER A CA 1
ATOM 5194 C C . SER A 1 709 ? 7.121 13.517 53.132 1.00 30.92 709 SER A C 1
ATOM 5196 O O . SER A 1 709 ? 7.728 13.443 54.202 1.00 30.92 709 SER A O 1
ATOM 5198 N N . GLY A 1 710 ? 6.947 14.683 52.494 1.00 28.39 710 GLY A N 1
ATOM 5199 C CA . GLY A 1 710 ? 7.150 15.966 53.182 1.00 28.39 710 GLY A CA 1
ATOM 5200 C C . GLY A 1 710 ? 7.466 17.183 52.311 1.00 28.39 710 GLY A C 1
ATOM 5201 O O . GLY A 1 710 ? 8.611 17.403 51.945 1.00 28.39 710 GLY A O 1
ATOM 5202 N N . PHE A 1 711 ? 6.435 17.999 52.082 1.00 31.41 711 PHE A N 1
ATOM 5203 C CA . PHE A 1 711 ? 6.426 19.457 51.874 1.00 31.41 711 PHE A CA 1
ATOM 5204 C C . PHE A 1 711 ? 7.745 20.238 52.071 1.00 31.41 711 PHE A C 1
ATOM 5206 O O . PHE A 1 711 ? 8.356 20.187 53.137 1.00 31.41 711 PHE A O 1
ATOM 5213 N N . GLY A 1 712 ? 8.042 21.154 51.137 1.00 27.11 712 GLY A N 1
ATOM 5214 C CA . GLY A 1 712 ? 8.996 22.239 51.384 1.00 27.11 712 GLY A CA 1
ATOM 5215 C C . GLY A 1 712 ? 9.242 23.184 50.207 1.00 27.11 712 GLY A C 1
ATOM 5216 O O . GLY A 1 712 ? 10.178 23.001 49.443 1.00 27.11 712 GLY A O 1
ATOM 5217 N N . HIS A 1 713 ? 8.448 24.255 50.107 1.00 30.56 713 HIS A N 1
ATOM 5218 C CA . HIS A 1 713 ? 8.799 25.478 49.375 1.00 30.56 713 HIS A CA 1
ATOM 5219 C C . HIS A 1 713 ? 10.226 25.973 49.709 1.00 30.56 713 HIS A C 1
ATOM 5221 O O . HIS A 1 713 ? 10.522 26.168 50.889 1.00 30.56 713 HIS A O 1
ATOM 5227 N N . ARG A 1 714 ? 11.014 26.385 48.701 1.00 29.55 714 ARG A N 1
ATOM 5228 C CA . ARG A 1 714 ? 11.435 27.792 48.463 1.00 29.55 714 ARG A CA 1
ATOM 5229 C C . ARG A 1 714 ? 12.641 27.920 47.514 1.00 29.55 714 ARG A C 1
ATOM 5231 O O . ARG A 1 714 ? 13.702 27.380 47.777 1.00 29.55 714 ARG A O 1
ATOM 5238 N N . ARG A 1 715 ? 12.475 28.895 46.609 1.00 29.67 715 ARG A N 1
ATOM 5239 C CA . ARG A 1 715 ? 13.443 29.904 46.124 1.00 29.67 715 ARG A CA 1
ATOM 5240 C C . ARG A 1 715 ? 14.513 29.506 45.098 1.00 29.67 715 ARG A C 1
ATOM 5242 O O . ARG A 1 715 ? 15.559 28.972 45.432 1.00 29.67 715 ARG A O 1
ATOM 5249 N N . ARG A 1 716 ? 14.268 30.041 43.892 1.00 33.41 716 ARG A N 1
ATOM 5250 C CA . ARG A 1 716 ? 15.182 30.827 43.041 1.00 33.41 716 ARG A CA 1
ATOM 5251 C C . ARG A 1 716 ? 16.525 31.189 43.692 1.00 33.41 716 ARG A C 1
ATOM 5253 O O . ARG A 1 716 ? 16.539 31.945 44.667 1.00 33.41 716 ARG A O 1
ATOM 5260 N N . VAL A 1 717 ? 17.607 30.809 43.020 1.00 30.84 717 VAL A N 1
ATOM 5261 C CA . VAL A 1 717 ? 18.831 31.608 42.870 1.00 30.84 717 VAL A CA 1
ATOM 5262 C C . VAL A 1 717 ? 19.233 31.524 41.397 1.00 30.84 717 VAL A C 1
ATOM 5264 O O . VAL A 1 717 ? 19.108 30.469 40.784 1.00 30.84 717 VAL A O 1
ATOM 5267 N N . ALA A 1 718 ? 19.595 32.678 40.850 1.00 35.06 718 ALA A N 1
ATOM 5268 C CA . ALA A 1 718 ? 19.962 32.922 39.467 1.00 35.06 718 ALA A CA 1
ATOM 5269 C C . ALA A 1 718 ? 21.433 32.576 39.176 1.00 35.06 718 ALA A C 1
ATOM 5271 O O . ALA A 1 718 ? 22.249 32.569 40.096 1.00 35.06 718 ALA A O 1
ATOM 5272 N N . ASP A 1 719 ? 21.691 32.377 37.883 1.00 38.75 719 ASP A N 1
ATOM 5273 C CA . ASP A 1 719 ? 22.877 32.704 37.080 1.00 38.75 719 ASP A CA 1
ATOM 5274 C C . ASP A 1 719 ? 24.287 32.309 37.549 1.00 38.75 719 ASP A C 1
ATOM 5276 O O . ASP A 1 719 ? 24.799 32.794 38.559 1.00 38.75 719 ASP A O 1
ATOM 5280 N N . ALA A 1 720 ? 24.946 31.544 36.666 1.00 35.22 720 ALA A N 1
ATOM 5281 C CA . ALA A 1 720 ? 26.243 31.825 36.023 1.00 35.22 720 ALA A CA 1
ATOM 5282 C C . ALA A 1 720 ? 27.159 30.586 35.981 1.00 35.22 720 ALA A C 1
ATOM 5284 O O . ALA A 1 720 ? 27.837 30.280 36.963 1.00 35.22 720 ALA A O 1
ATOM 5285 N N . VAL A 1 721 ? 27.170 29.887 34.841 1.00 36.84 721 VAL A N 1
ATOM 5286 C CA . VAL A 1 721 ? 28.268 29.727 33.854 1.00 36.84 721 VAL A CA 1
ATOM 5287 C C . VAL A 1 721 ? 27.798 28.733 32.800 1.00 36.84 721 VAL A C 1
ATOM 5289 O O . VAL A 1 721 ? 27.264 27.676 33.204 1.00 36.84 721 VAL A O 1
#

Solvent-accessible surface area (backbone atoms only — not comparable to full-atom values): 41631 Å² total; per-residue (Å²): 128,70,65,74,59,50,55,55,54,51,55,54,49,53,54,52,52,64,66,64,71,70,79,84,63,98,69,89,66,77,88,69,74,52,57,47,88,50,46,14,69,48,74,77,41,51,41,53,70,88,42,88,75,29,30,45,29,49,52,23,59,30,60,39,92,84,42,34,36,37,38,26,12,33,38,37,36,79,80,71,81,45,76,38,14,35,31,36,37,33,41,75,92,63,52,76,43,81,70,38,46,41,54,41,51,73,79,78,53,47,30,26,50,27,40,17,36,33,59,47,101,82,52,36,36,36,36,21,11,24,74,53,18,33,28,36,37,34,39,77,88,65,50,51,41,79,77,44,46,46,58,46,52,74,81,82,52,58,41,39,28,29,45,30,44,38,64,29,76,78,63,25,42,35,40,31,18,64,52,95,45,14,38,27,38,36,33,38,78,88,69,53,52,42,81,74,47,68,67,61,44,43,55,29,55,41,50,40,87,83,45,30,40,35,36,23,10,50,85,68,15,29,33,33,38,31,41,83,86,63,55,75,43,79,77,45,40,43,93,78,64,38,28,39,32,46,20,51,40,71,50,99,82,54,33,41,36,37,18,9,34,76,48,16,28,30,39,37,32,41,74,91,67,53,73,44,78,71,48,32,54,93,78,68,45,35,34,32,37,16,42,30,56,36,96,85,53,34,36,39,37,24,20,37,81,47,96,91,46,86,27,17,31,32,35,40,33,40,77,90,65,52,77,46,68,66,37,68,38,50,32,63,89,70,69,44,71,45,31,61,38,54,28,45,42,46,27,87,82,62,36,34,38,35,30,11,62,39,32,34,36,41,37,25,50,6,76,48,66,45,66,48,22,47,91,80,36,42,36,46,81,47,67,52,71,82,62,53,42,76,54,68,85,62,48,12,49,88,69,39,63,39,30,30,65,51,82,49,44,44,94,78,35,42,35,53,79,46,67,50,76,64,78,54,40,87,47,66,85,65,48,11,61,91,64,37,53,52,51,29,60,51,70,49,76,35,10,31,67,89,48,83,74,38,74,43,57,72,32,44,34,48,85,44,70,49,79,80,65,52,44,85,49,71,82,66,48,11,62,83,68,39,41,56,53,31,60,48,70,47,80,35,13,31,75,89,53,74,58,82,75,42,55,74,33,40,33,57,77,40,66,46,77,78,65,50,46,91,84,72,83,69,55,13,64,77,65,48,60,46,76,46,68,48,84,50,44,38,92,77,33,43,33,53,74,43,66,55,84,57,82,51,38,88,49,66,85,66,48,11,62,81,62,39,42,54,52,32,58,50,71,49,75,37,8,41,79,86,63,96,49,54,79,36,58,73,32,39,30,49,83,41,70,50,81,77,64,53,44,94,83,71,82,72,53,12,60,84,64,53,90,76,82,85,89,85,89,90,83,90,83,88,87,86,81,88,80,91,82,90,86,91,85,86,88,89,86,68,51,89,51,60,65,84,53,46,61,93,67,41,76,37,91,74,40,62,60,79,64,91,58,67,45,98,49,38,43,74,75,86,84,88,80,90,87,89,85,82,87,79,90,81,80,81,87,82,85,87,88,84,88,83,90,86,84,88,80,89,82,86,86,82,93,79,93,78,89,80,89,80,91,79,92,82,80,90,82,79,89,91,133

Secondary structure (DSSP, 8-state):
--SHHHHHHHHHHHHHHHTSSSSSS--------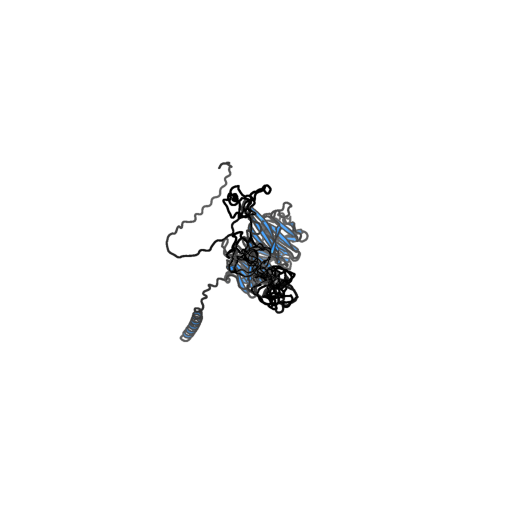-S-TTEEEEEEEETTTSBTTEEEEEEEEEE-TT--EEEEEEEEEETTEEEEEEEEEE-TTS-EEEEE-TTTTSSS-----EEEEEE-TT--EEEEETTTTEEEEE-TTS-EEEEE-TTTTSSS----SEEEEEE-TTS-EEEEE-SSS--EEEE-TTS-EEEEE-SS-EEEEEE-TT-PEEEEETTTTEEEEE-TT--EEEEE-GGGT--SEEEEEE-TT--EEEEETTTTEEEEE-TTS-EEEEE-GGGT--SEEEEEE-TT-PEEEEEESSTT-S-EEEEEE-TTS-EEEEESS-BTTTTB---S--EEEE-TTS-EEEEETTEEEEEEE-SS-SSS-TTT-SSTTS--TT---SS-SSS-TTT-SSTT-SSS-TTT-SSTTS-------SS-SSS-TTT-S---SSSSS-B-TT-TT--SPBPSSTTS--TT---SS-SSS-TTT-S---TT-SS-B-TTS--SSSPBPSSTTS--TT---SS-SSS-TTTS--SS-SSS-TTT-SSTTS--S----SS-SSS-TTT-S---SSSSS-BPTT-TT-SSPBPSSTTS--TT---SS-SSS-TTT----S-------------------------SS-SSS-TTT-S-TT--TT-S-B-TTS-B---------PPP-----------------------------------------

Radius of gyration: 55.38 Å; Cα contacts (8 Å, |Δi|>4): 1516; chains: 1; bounding box: 134×110×149 Å